Protein AF-A0AA36IGK7-F1 (afdb_monomer_lite)

Foldseek 3Di:
DPPDDDVVCVVVVVQDAQDAPQDDVRVVVRVVRGDDPVVVVVVVVVVVVVLVVDDPVPNDDCPPVNVVVVVVVVVVVVVVVVVCVVPDDPVVVVVVVVVVVVVVVVVVLVVVVVVLVVLLVVLVVLQVVVVVLVVVQVVVLVVLQVVLVVLLLVLLLVVLVVCCVPFNAEDAAQALLVCLVVLLVVVVVLPQLAAEEEEEECQLDDPCPPNLLRSLLSLQSNLVNHQRYKYKYWQHFDDPVDDPVSSVVRRVVSVVSNVVRACFPAWAWADDPPRTIIIITRGDDPPPHLQVPQCRRVSRQDDQDWDDLVNQDDPDPPDDQDVSSVSVRPALRNLVSVVCSSCVRPPQPAQHEYEYEYRQDDLRNSQSNCVVPPLLQVPPDVVVPPPRSYHHGYYYYDYPPPDPVSVCSSVVNSVVCSVRRSQPDCSSPDNDRDDDDPPDDRDDRPSQPDDDDDRPDDPVVSLVVCVPDCNVVSVVSVVVVVVVVVVVVVVCVVVVPPPDDDDDDDDDDDDDDPDPPDDPPDDDPPPPPDFPPDDDDPPVVVVVVWDFPDKDAQPVQNQWIWTQTPVRDIDIGRNDPDDDRDDPCSPDNDPDDDDDDDDPPDDDPPPDD

Secondary structure (DSSP, 8-state):
---S--HHHHHTTTTSTT-B---GGGGGGTTTSB--HHHHHHHHHHHHHHHHHS-GGG--PPPHHHHHHHHHHHHHHHHHHHHHHHHS-HHHHHHHHHHHHHHHHHHHHHHHHHHHHHHHHHHHHHHHHHHHHHHHHHHHHHHHHHHHHHHHHHHHHHHHHHHHHHHEEEEEESSGGGGHHHHHHHHHHT-TT-EEEEEEE-TTTTS-HHHHHHHHHHHHHHHHH-TTEEEEEEPP---TTS-HHHHHHHHHHHHHHHHHHS-EEEEEEEEETTTEEEEEEEESS-TTSGGGG-TTTTT----PPPPPGGGS--SSTTS---HHHHS----HHHHHHHHHHHHTTS-TTS-EEEEEEEES--HHHHHHHHHHHTS--TTS-TTT-S---EEEEEEEEEETTS-GGGTTHHHHHHHHHHHHHTTT-GGG--SSPP------PPPPPTTT-SSSSS---S-HHHHHHTTTTTHHHHHHHHHHHHHHHHHHHHHHHHH--PPPPPP-------PPP---S----SSPPP-TTS-----PPPHHHHHHH--EEEEEE-SS-TTEEEEEETTS-EEEEE-SSSPP---TTTS-S---S------TT--------

Radius of gyration: 45.78 Å; chains: 1; bounding box: 104×67×131 Å

Organism: NCBI:txid2562239

pLDDT: mean 70.51, std 18.02, range [26.25, 96.62]

Sequence (609 aa):
MPKFITHEPLAVKLLNSGFSTASGALAPWSNNLTNTEKLLELLVARMDSDYQALAPKMRKPWTAPAVESLQRICGAYLACWEQFHSSVPKAFADKVESDINKSLSAQLLATTWQQTSLQIDADLAKLNEWATSYNFHASQQGALDYKYLNDRYHRGKKAVENFMTTHHKLVSLDNIMLSHPDIVQMQADMGASGLTIVMMDATLWPNRALSIDESVSVVQAVASGNANTMAFVLLPQWHSSTNKCTVLKNRRLLEDKLVSALDVSEIALNFADSAHGGLAALCGNHRASPFGKSKALLGSISAIQRGRVSELQNPDPDRPLAPHFRVQQRGVAGTRDILLQLLENVDQTKPQPVLVVDLLPNSSAVWDLQRAFVMQDPSAAPEATNATNLEFRYFGVWLCDDHATMSSCRDLVAGRMLSQWWDKTNDAGPNTRPQAPFATDLPTLEVLSLAGADLQLIPDLVAEKYKSTQSDALKQKQDAILNEATLLAALKSHHGGTSPPASTTTGNTGPARTHATPEWAGERPLNFRKRLNASGVLLEDFEGNNTIDAASKLAREPTIQVALCNGGDLWLINRGSQRVDLSHGELFGFNVGGFSEVAVGQVFVKTCF

Structure (mmCIF, N/CA/C/O backbone):
data_AF-A0AA36IGK7-F1
#
_entry.id   AF-A0AA36IGK7-F1
#
loop_
_atom_site.group_PDB
_atom_site.id
_atom_site.type_symbol
_atom_site.label_atom_id
_atom_site.label_alt_id
_atom_site.label_comp_id
_atom_site.label_asym_id
_atom_site.label_entity_id
_atom_site.label_seq_id
_atom_site.pdbx_PDB_ins_code
_atom_site.Cartn_x
_atom_site.Cartn_y
_atom_site.Cartn_z
_atom_site.occupancy
_atom_site.B_iso_or_equiv
_atom_site.auth_seq_id
_atom_site.auth_comp_id
_atom_site.auth_asym_id
_atom_site.auth_atom_id
_atom_site.pdbx_PDB_model_num
ATOM 1 N N . MET A 1 1 ? 52.676 9.112 -59.031 1.00 33.56 1 MET A N 1
ATOM 2 C CA . MET A 1 1 ? 51.737 9.777 -59.960 1.00 33.56 1 MET A CA 1
ATOM 3 C C . MET A 1 1 ? 52.324 9.699 -61.358 1.00 33.56 1 MET A C 1
ATOM 5 O O . MET A 1 1 ? 53.478 10.101 -61.502 1.00 33.56 1 MET A O 1
ATOM 9 N N . PRO A 1 2 ? 51.624 9.133 -62.354 1.00 34.81 2 PRO A N 1
ATOM 10 C CA . PRO A 1 2 ? 52.093 9.194 -63.734 1.00 34.81 2 PRO A CA 1
ATOM 11 C C . PRO A 1 2 ? 52.251 10.671 -64.124 1.00 34.81 2 PRO A C 1
ATOM 13 O O . PRO A 1 2 ? 51.318 11.456 -64.003 1.00 34.81 2 PRO A O 1
ATOM 16 N N . LYS A 1 3 ? 53.475 11.064 -64.494 1.00 49.47 3 LYS A N 1
ATOM 17 C CA . LYS A 1 3 ? 53.890 12.460 -64.732 1.00 49.47 3 LYS A CA 1
ATOM 18 C C . LYS A 1 3 ? 53.510 12.983 -66.126 1.00 49.47 3 LYS A C 1
ATOM 20 O O . LYS A 1 3 ? 54.128 13.928 -66.604 1.00 49.47 3 LYS A O 1
ATOM 25 N N . PHE A 1 4 ? 52.548 12.359 -66.799 1.00 58.84 4 PHE A N 1
ATOM 26 C CA . PHE A 1 4 ? 52.244 12.656 -68.194 1.00 58.84 4 PHE A CA 1
ATOM 27 C C . PHE A 1 4 ? 50.755 12.906 -68.381 1.00 58.84 4 PHE A C 1
ATOM 29 O O . PHE A 1 4 ? 49.926 12.101 -67.960 1.00 58.84 4 PHE A O 1
ATOM 36 N N . ILE A 1 5 ? 50.444 14.018 -69.048 1.00 65.12 5 ILE A N 1
ATOM 37 C CA . ILE A 1 5 ? 49.151 14.211 -69.697 1.00 65.12 5 ILE A CA 1
ATOM 38 C C . ILE A 1 5 ? 49.065 13.119 -70.768 1.00 65.12 5 ILE A C 1
ATOM 40 O O . ILE A 1 5 ? 49.910 13.062 -71.662 1.00 65.12 5 ILE A O 1
ATOM 44 N N . THR A 1 6 ? 48.110 12.203 -70.639 1.00 68.88 6 THR A N 1
ATOM 45 C CA . THR A 1 6 ? 47.899 11.142 -71.630 1.00 68.88 6 THR A CA 1
ATOM 46 C C . THR A 1 6 ? 47.333 11.735 -72.930 1.00 68.88 6 THR A C 1
ATOM 48 O O . THR A 1 6 ? 46.906 12.891 -72.976 1.00 68.88 6 THR A O 1
ATOM 51 N N . HIS A 1 7 ? 47.339 10.968 -74.023 1.00 60.78 7 HIS A N 1
ATOM 52 C CA . HIS A 1 7 ? 46.831 11.453 -75.316 1.00 60.78 7 HIS A CA 1
ATOM 53 C C . HIS A 1 7 ? 45.334 11.793 -75.289 1.00 60.78 7 HIS A C 1
ATOM 55 O O . HIS A 1 7 ? 44.892 12.653 -76.042 1.00 60.78 7 HIS A O 1
ATOM 61 N N . GLU A 1 8 ? 44.567 11.162 -74.404 1.00 64.25 8 GLU A N 1
ATOM 62 C CA . GLU A 1 8 ? 43.122 11.353 -74.271 1.00 64.25 8 GLU A CA 1
ATOM 63 C C . GLU A 1 8 ? 42.744 12.772 -73.784 1.00 64.25 8 GLU A C 1
ATOM 65 O O . GLU A 1 8 ? 41.994 13.448 -74.490 1.00 64.25 8 GLU A O 1
ATOM 70 N N . PRO A 1 9 ? 43.333 13.320 -72.700 1.00 73.94 9 PRO A N 1
ATOM 71 C CA . PRO A 1 9 ? 43.206 14.732 -72.345 1.00 73.94 9 PRO A CA 1
ATOM 72 C C . PRO A 1 9 ? 43.606 15.708 -73.462 1.00 73.94 9 PRO A C 1
ATOM 74 O O . PRO A 1 9 ? 42.939 16.718 -73.681 1.00 73.94 9 PRO A O 1
ATOM 77 N N . LEU A 1 10 ? 44.679 15.421 -74.206 1.00 74.00 10 LEU A N 1
ATOM 78 C CA . LEU A 1 10 ? 45.079 16.269 -75.334 1.00 74.00 10 LEU A CA 1
ATOM 79 C C . LEU A 1 10 ? 44.053 16.215 -76.475 1.00 74.00 10 LEU A C 1
ATOM 81 O O . LEU A 1 10 ? 43.742 17.252 -77.059 1.00 74.00 10 LEU A O 1
ATOM 85 N N . ALA A 1 11 ? 43.488 15.039 -76.755 1.00 69.38 11 ALA A N 1
ATOM 86 C CA . ALA A 1 11 ? 42.463 14.849 -77.778 1.00 69.38 11 ALA A CA 1
ATOM 87 C C . ALA A 1 11 ? 41.167 15.605 -77.449 1.00 69.38 11 ALA A C 1
ATOM 89 O O . ALA A 1 11 ? 40.578 16.221 -78.338 1.00 69.38 11 ALA A O 1
ATOM 90 N N . VAL A 1 12 ? 40.770 15.661 -76.171 1.00 76.94 12 VAL A N 1
ATOM 91 C CA . VAL A 1 12 ? 39.638 16.495 -75.719 1.00 76.94 12 VAL A CA 1
ATOM 92 C C . VAL A 1 12 ? 39.990 17.978 -75.603 1.00 76.94 12 VAL A C 1
ATOM 94 O O . VAL A 1 12 ? 39.187 18.760 -75.105 1.00 76.94 12 VAL A O 1
ATOM 97 N N . LYS A 1 13 ? 41.162 18.387 -76.107 1.00 85.62 13 LYS A N 1
ATOM 98 C CA . LYS A 1 13 ? 41.622 19.777 -76.132 1.00 85.62 13 LYS A CA 1
ATOM 99 C C . LYS A 1 13 ? 41.778 20.365 -74.726 1.00 85.62 13 LYS A C 1
ATOM 101 O O . LYS A 1 13 ? 41.555 21.559 -74.543 1.00 85.62 13 LYS A O 1
ATOM 106 N N . LEU A 1 14 ? 42.224 19.553 -73.755 1.00 82.88 14 LEU A N 1
ATOM 107 C CA . LEU A 1 14 ? 42.423 19.957 -72.354 1.00 82.88 14 LEU A CA 1
ATOM 108 C C . LEU A 1 14 ? 43.259 21.231 -72.207 1.00 82.88 14 LEU A C 1
ATOM 110 O O . LEU A 1 14 ? 43.101 21.916 -71.211 1.00 82.88 14 LEU A O 1
ATOM 114 N N . LEU A 1 15 ? 44.153 21.543 -73.150 1.00 81.94 15 LEU A N 1
ATOM 115 C CA . LEU A 1 15 ? 45.026 22.722 -73.096 1.00 81.94 15 LEU A CA 1
ATOM 116 C C . LEU A 1 15 ? 44.526 23.905 -73.941 1.00 81.94 15 LEU A C 1
ATOM 118 O O . LEU A 1 15 ? 45.175 24.948 -73.971 1.00 81.94 15 LEU A O 1
ATOM 122 N N . ASN A 1 16 ? 43.395 23.774 -74.638 1.00 87.06 16 ASN A N 1
ATOM 123 C CA . ASN A 1 16 ? 42.865 24.869 -75.443 1.00 87.06 16 ASN A CA 1
ATOM 124 C C . ASN A 1 16 ? 42.270 25.962 -74.550 1.00 87.06 16 ASN A C 1
ATOM 126 O O . ASN A 1 16 ? 41.678 25.682 -73.504 1.00 87.06 16 ASN A O 1
ATOM 130 N N . SER A 1 17 ? 42.387 27.210 -75.006 1.00 85.94 17 SER A N 1
ATOM 131 C CA . SER A 1 17 ? 41.693 28.350 -74.402 1.00 85.94 17 SER A CA 1
ATOM 132 C C . SER A 1 17 ? 40.183 28.101 -74.379 1.00 85.94 17 SER A C 1
ATOM 134 O O . SER A 1 17 ? 39.619 27.611 -75.362 1.00 85.94 17 SER A O 1
ATOM 136 N N . GLY A 1 18 ? 39.535 28.398 -73.251 1.00 88.75 18 GLY A N 1
ATOM 137 C CA . GLY A 1 18 ? 38.096 28.192 -73.075 1.00 88.75 18 GLY A CA 1
ATOM 138 C C . GLY A 1 18 ? 37.677 26.777 -72.653 1.00 88.75 18 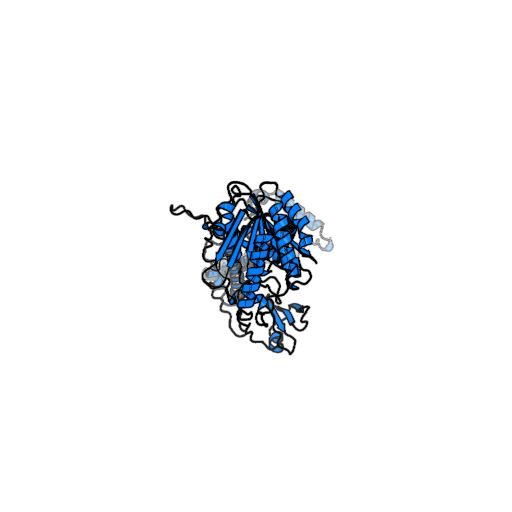GLY A C 1
ATOM 139 O O . GLY A 1 18 ? 36.502 26.566 -72.363 1.00 88.75 18 GLY A O 1
ATOM 140 N N . PHE A 1 19 ? 38.596 25.808 -72.575 1.00 91.06 19 PHE A N 1
ATOM 141 C CA . PHE A 1 19 ? 38.280 24.483 -72.034 1.00 91.06 19 PHE A CA 1
ATOM 142 C C . PHE A 1 19 ? 38.134 24.544 -70.503 1.00 91.06 19 PHE A C 1
ATOM 144 O O . PHE A 1 19 ? 39.007 25.092 -69.831 1.00 91.06 19 PHE A O 1
ATOM 151 N N . SER A 1 20 ? 37.057 23.975 -69.949 1.00 90.94 20 SER A N 1
ATOM 152 C CA . SER A 1 20 ? 36.800 23.918 -68.501 1.00 90.94 20 SER A CA 1
ATOM 153 C C . SER A 1 20 ? 36.652 22.473 -68.039 1.00 90.94 20 SER A C 1
ATOM 155 O O . SER A 1 20 ? 35.857 21.716 -68.590 1.00 90.94 20 SER A O 1
ATOM 157 N N . THR A 1 21 ? 37.402 22.090 -67.006 1.00 86.69 21 THR A N 1
ATOM 158 C CA . THR A 1 21 ? 37.302 20.760 -66.375 1.00 86.69 21 THR A CA 1
ATOM 159 C C . THR A 1 21 ? 36.201 20.685 -65.316 1.00 86.69 21 THR A C 1
ATOM 161 O O . THR A 1 21 ? 35.918 19.610 -64.783 1.00 86.69 21 THR A O 1
ATOM 164 N N . ALA A 1 22 ? 35.569 21.818 -65.000 1.00 87.81 22 ALA A N 1
ATOM 165 C CA . ALA A 1 22 ? 34.505 21.915 -64.016 1.00 87.81 22 ALA A CA 1
ATOM 166 C C . ALA A 1 22 ? 33.257 21.143 -64.466 1.00 87.81 22 ALA A C 1
ATOM 168 O O . ALA A 1 22 ? 32.530 21.567 -65.362 1.00 87.81 22 ALA A O 1
ATOM 169 N N . SER A 1 23 ? 32.983 20.023 -63.803 1.00 86.75 23 SER A N 1
ATOM 170 C CA . SER A 1 23 ? 31.781 19.212 -64.008 1.00 86.75 23 SER A CA 1
ATOM 171 C C . SER A 1 23 ? 31.155 18.821 -62.665 1.00 86.75 23 SER A C 1
ATOM 173 O O . SER A 1 23 ? 31.791 18.926 -61.612 1.00 86.75 23 SER A O 1
ATOM 175 N N . GLY A 1 24 ? 29.878 18.424 -62.678 1.00 91.62 24 GLY A N 1
ATOM 176 C CA . GLY A 1 24 ? 29.144 18.012 -61.476 1.00 91.62 24 GLY A CA 1
ATOM 177 C C . GLY A 1 24 ? 29.128 19.093 -60.389 1.00 91.62 24 GLY A C 1
ATOM 178 O O . GLY A 1 24 ? 28.782 20.243 -60.653 1.00 91.62 24 GLY A O 1
ATOM 179 N N . ALA A 1 25 ? 29.554 18.738 -59.175 1.00 83.50 25 ALA A N 1
ATOM 180 C CA . ALA A 1 25 ? 29.629 19.659 -58.036 1.00 83.50 25 ALA A CA 1
ATOM 181 C C . ALA A 1 25 ? 30.575 20.857 -58.264 1.00 83.50 25 ALA A C 1
ATOM 183 O O . ALA A 1 25 ? 30.449 21.881 -57.594 1.00 83.50 25 ALA A O 1
ATOM 184 N N . LEU A 1 26 ? 31.504 20.752 -59.221 1.00 82.44 26 LEU A N 1
ATOM 185 C CA . LEU A 1 26 ? 32.422 21.833 -59.579 1.00 82.44 26 LEU A CA 1
ATOM 186 C C . LEU A 1 26 ? 31.874 22.744 -60.682 1.00 82.44 26 LEU A C 1
ATOM 188 O O . LEU A 1 26 ? 32.484 23.775 -60.944 1.00 82.44 26 LEU A O 1
ATOM 192 N N . ALA A 1 27 ? 30.726 22.431 -61.294 1.00 92.50 27 ALA A N 1
ATOM 193 C CA . ALA A 1 27 ? 30.129 23.243 -62.358 1.00 92.50 27 ALA A CA 1
ATOM 194 C C . ALA A 1 27 ? 29.965 24.743 -62.012 1.00 92.50 27 ALA A C 1
ATOM 196 O O . ALA A 1 27 ? 30.235 25.566 -62.892 1.00 92.50 27 ALA A O 1
ATOM 197 N N . PRO A 1 28 ? 29.630 25.150 -60.763 1.00 94.00 28 PRO A N 1
ATOM 198 C CA . PRO A 1 28 ? 29.577 26.570 -60.388 1.00 94.00 28 PRO A CA 1
ATOM 199 C C . PRO A 1 28 ? 30.925 27.301 -60.494 1.00 94.00 28 PRO A C 1
ATOM 201 O O . PRO A 1 28 ? 30.964 28.526 -60.566 1.00 94.00 28 PRO A O 1
ATOM 204 N N . TRP A 1 29 ? 32.037 26.561 -60.517 1.00 89.50 29 TRP A N 1
ATOM 205 C CA . TRP A 1 29 ? 33.402 27.083 -60.592 1.00 89.50 29 TRP A CA 1
ATOM 206 C C . TRP A 1 29 ? 33.954 27.105 -62.018 1.00 89.50 29 TRP A C 1
ATOM 208 O O . TRP A 1 29 ? 35.124 27.437 -62.207 1.00 89.50 29 TRP A O 1
ATOM 218 N N . SER A 1 30 ? 33.143 26.776 -63.028 1.00 91.75 30 SER A N 1
ATOM 219 C CA . SER A 1 30 ? 33.573 26.684 -64.428 1.00 91.75 30 SER A CA 1
ATOM 220 C C . SER A 1 30 ? 34.274 27.942 -64.924 1.00 91.75 30 SER A C 1
ATOM 222 O O . SER A 1 30 ? 35.326 27.828 -65.547 1.00 91.75 30 SER A O 1
ATOM 224 N N . ASN A 1 31 ? 33.796 29.128 -64.546 1.00 87.44 31 ASN A N 1
ATOM 225 C CA . ASN A 1 31 ? 34.434 30.401 -64.894 1.00 87.44 31 ASN A CA 1
ATOM 226 C C . ASN A 1 31 ? 35.869 30.527 -64.350 1.00 87.44 31 ASN A C 1
ATOM 228 O O . ASN A 1 31 ? 36.725 31.101 -65.015 1.00 87.44 31 ASN A O 1
ATOM 232 N N . ASN A 1 32 ? 36.145 29.967 -63.168 1.00 85.94 32 ASN A N 1
ATOM 233 C CA . ASN A 1 32 ? 37.463 30.022 -62.525 1.00 85.94 32 ASN A CA 1
ATOM 234 C C . ASN A 1 32 ? 38.395 28.887 -62.980 1.00 85.94 32 ASN A C 1
ATOM 236 O O . ASN A 1 32 ? 39.612 29.028 -62.916 1.00 85.94 32 ASN A O 1
ATOM 240 N N . LEU A 1 33 ? 37.824 27.762 -63.421 1.00 85.38 33 LEU A N 1
ATOM 241 C CA . LEU A 1 33 ? 38.543 26.566 -63.875 1.00 85.38 33 LEU A CA 1
ATOM 242 C C . LEU A 1 33 ? 38.604 26.450 -65.407 1.00 85.38 33 LEU A C 1
ATOM 244 O O . LEU A 1 33 ? 38.985 25.409 -65.939 1.00 85.38 33 LEU A O 1
ATOM 248 N N . THR A 1 34 ? 38.206 27.502 -66.122 1.00 93.44 34 THR A N 1
ATOM 249 C CA . THR A 1 34 ? 38.363 27.595 -67.574 1.00 93.44 34 THR A CA 1
ATOM 250 C C . THR A 1 34 ? 39.781 28.030 -67.900 1.00 93.44 34 THR A C 1
ATOM 252 O O . THR A 1 34 ? 40.267 29.020 -67.357 1.00 93.44 34 THR A O 1
ATOM 255 N N . ASN A 1 35 ? 40.433 27.335 -68.826 1.00 92.00 35 ASN A N 1
ATOM 256 C CA . ASN A 1 35 ? 41.755 27.703 -69.305 1.00 92.00 35 ASN A CA 1
ATOM 257 C C . ASN A 1 35 ? 41.767 29.124 -69.866 1.00 92.00 35 ASN A C 1
ATOM 259 O O . ASN A 1 35 ? 41.101 29.432 -70.858 1.00 92.00 35 ASN A O 1
ATOM 263 N N . THR A 1 36 ? 42.594 29.958 -69.252 1.00 92.19 36 THR A N 1
ATOM 264 C CA . THR A 1 36 ? 42.928 31.303 -69.714 1.00 92.19 36 THR A CA 1
ATOM 265 C C . THR A 1 36 ? 44.430 31.386 -69.945 1.00 92.19 36 THR A C 1
ATOM 267 O O . THR A 1 36 ? 45.198 30.596 -69.394 1.00 92.19 36 THR A O 1
ATOM 270 N N . GLU A 1 37 ? 44.865 32.369 -70.729 1.00 89.06 37 GLU A N 1
ATOM 271 C CA . GLU A 1 37 ? 46.289 32.634 -70.961 1.00 89.06 37 GLU A CA 1
ATOM 272 C C . GLU A 1 37 ? 47.049 32.830 -69.640 1.00 89.06 37 GLU A C 1
ATOM 274 O O . GLU A 1 37 ? 48.093 32.225 -69.423 1.00 89.06 37 GLU A O 1
ATOM 279 N N . LYS A 1 38 ? 46.444 33.540 -68.683 1.00 87.38 38 LYS A N 1
ATOM 280 C CA . LYS A 1 38 ? 47.017 33.759 -67.350 1.00 87.38 38 LYS A CA 1
ATOM 281 C C . LYS A 1 38 ? 47.176 32.472 -66.532 1.00 87.38 38 LYS A C 1
ATOM 283 O O . LYS A 1 38 ? 48.137 32.329 -65.781 1.00 87.38 38 LYS A O 1
ATOM 288 N N . LEU A 1 39 ? 46.247 31.521 -66.655 1.00 81.94 39 LEU A N 1
ATOM 289 C CA . LEU A 1 39 ? 46.392 30.209 -66.014 1.00 81.94 39 LEU A CA 1
ATOM 290 C C . LEU A 1 39 ? 47.493 29.375 -66.672 1.00 81.94 39 LEU A C 1
ATOM 292 O O . LEU A 1 39 ? 48.219 28.676 -65.968 1.00 81.94 39 LEU A O 1
ATOM 296 N N . LEU A 1 40 ? 47.653 29.477 -67.994 1.00 79.88 40 LEU A N 1
ATOM 297 C CA . LEU A 1 40 ? 48.760 28.841 -68.701 1.00 79.88 40 LEU A CA 1
ATOM 298 C C . LEU A 1 40 ? 50.107 29.428 -68.260 1.00 79.88 40 LEU A C 1
ATOM 300 O O . LEU A 1 40 ? 51.027 28.668 -67.970 1.00 79.88 40 LEU A O 1
ATOM 304 N N . GLU A 1 41 ? 50.214 30.751 -68.129 1.00 84.25 41 GLU A N 1
ATOM 305 C CA . GLU A 1 41 ? 51.405 31.416 -67.586 1.00 84.25 41 GLU A CA 1
ATOM 306 C C . GLU A 1 41 ? 51.741 30.915 -66.176 1.00 84.25 41 GLU A C 1
ATOM 308 O O . GLU A 1 41 ? 52.893 30.584 -65.894 1.00 84.25 41 GLU A O 1
ATOM 313 N N . LEU A 1 42 ? 50.738 30.792 -65.299 1.00 84.31 42 LEU A N 1
ATOM 314 C CA . LEU A 1 42 ? 50.920 30.255 -63.947 1.00 84.31 42 LEU A CA 1
ATOM 315 C C . LEU A 1 42 ? 51.351 28.785 -63.957 1.00 84.31 42 LEU A C 1
ATOM 317 O O . LEU A 1 42 ? 52.207 28.397 -63.160 1.00 84.31 42 LEU A O 1
ATOM 321 N N . LEU A 1 43 ? 50.798 27.969 -64.857 1.00 79.12 43 LEU A N 1
ATOM 322 C CA . LEU A 1 43 ? 51.203 26.575 -65.025 1.00 79.12 43 LEU A CA 1
ATOM 323 C C . LEU A 1 43 ? 52.658 26.480 -65.495 1.00 79.12 43 LEU A C 1
ATOM 325 O O . LEU A 1 43 ? 53.427 25.709 -64.928 1.00 79.12 43 LEU A O 1
ATOM 329 N N . VAL A 1 44 ? 53.054 27.284 -66.483 1.00 80.12 44 VAL A N 1
ATOM 330 C CA . VAL A 1 44 ? 54.436 27.339 -66.981 1.00 80.12 44 VAL A CA 1
ATOM 331 C C . VAL A 1 44 ? 55.386 27.808 -65.880 1.00 80.12 44 VAL A C 1
ATOM 333 O O . VAL A 1 44 ? 56.409 27.164 -65.652 1.00 80.12 44 VAL A O 1
ATOM 336 N N . ALA A 1 45 ? 55.029 28.859 -65.137 1.00 82.75 45 ALA A N 1
ATOM 337 C CA . ALA A 1 45 ? 55.812 29.343 -64.002 1.00 82.75 45 ALA A CA 1
ATOM 338 C C . ALA A 1 45 ? 55.957 28.272 -62.910 1.00 82.75 45 ALA A C 1
ATOM 340 O O . ALA A 1 45 ? 57.029 28.103 -62.327 1.00 82.75 45 ALA A O 1
ATOM 341 N N . ARG A 1 46 ? 54.894 27.500 -62.654 1.00 83.12 46 ARG A N 1
ATOM 342 C CA . ARG A 1 46 ? 54.937 26.376 -61.718 1.00 83.12 46 ARG A CA 1
ATOM 343 C C . ARG A 1 46 ? 55.823 25.243 -62.229 1.00 83.12 46 ARG A C 1
ATOM 345 O O . ARG A 1 46 ? 56.605 24.714 -61.448 1.00 83.12 46 ARG A O 1
ATOM 352 N N . MET A 1 47 ? 55.726 24.883 -63.507 1.00 77.88 47 MET A N 1
ATOM 353 C CA . MET A 1 47 ? 56.565 23.851 -64.120 1.00 77.88 47 MET A CA 1
ATOM 354 C C . MET A 1 47 ? 58.045 24.234 -64.097 1.00 77.88 47 MET A C 1
ATOM 356 O O . MET A 1 47 ? 58.880 23.381 -63.800 1.00 77.88 47 MET A O 1
ATOM 360 N N . ASP A 1 48 ? 58.368 25.503 -64.357 1.00 81.44 48 ASP A N 1
ATOM 361 C CA . ASP A 1 48 ? 59.728 26.021 -64.205 1.00 81.44 48 ASP A CA 1
ATOM 362 C C . ASP A 1 48 ? 60.174 25.935 -62.742 1.00 81.44 48 ASP A C 1
ATOM 364 O O . ASP A 1 48 ? 61.203 25.334 -62.450 1.00 81.44 48 ASP A O 1
ATOM 368 N N . SER A 1 49 ? 59.357 26.408 -61.796 1.00 85.50 49 SER A N 1
ATOM 369 C CA . SER A 1 49 ? 59.654 26.302 -60.361 1.00 85.50 49 SER A CA 1
ATOM 370 C C . SER A 1 49 ? 59.895 24.855 -59.914 1.00 85.50 49 SER A C 1
ATOM 372 O O . SER A 1 49 ? 60.883 24.580 -59.232 1.00 85.50 49 SER A O 1
ATOM 374 N N . ASP A 1 50 ? 59.054 23.912 -60.344 1.00 79.12 50 ASP A N 1
ATOM 375 C CA . ASP A 1 50 ? 59.198 22.492 -60.026 1.00 79.12 50 ASP A CA 1
ATOM 376 C C . ASP A 1 50 ? 60.457 21.896 -60.677 1.00 79.12 50 ASP A C 1
ATOM 378 O O . ASP A 1 50 ? 61.174 21.122 -60.038 1.00 79.12 50 ASP A O 1
ATOM 382 N N . TYR A 1 51 ? 60.796 22.295 -61.907 1.00 80.62 51 TYR A N 1
ATOM 383 C CA . TYR A 1 51 ? 62.051 21.911 -62.555 1.00 80.62 51 TYR A CA 1
ATOM 384 C C . TYR A 1 51 ? 63.273 22.456 -61.801 1.00 80.62 51 TYR A C 1
ATOM 386 O O . TYR A 1 51 ? 64.225 21.715 -61.539 1.00 80.62 51 TYR A O 1
ATOM 394 N N . GLN A 1 52 ? 63.232 23.722 -61.380 1.00 84.00 52 GLN A N 1
ATOM 395 C CA . GLN A 1 52 ? 64.273 24.357 -60.571 1.00 84.00 52 GLN A CA 1
ATOM 396 C C . GLN A 1 52 ? 64.347 23.798 -59.144 1.00 84.00 52 GLN A C 1
ATOM 398 O O . GLN A 1 52 ? 65.392 23.915 -58.506 1.00 84.00 52 GLN A O 1
ATOM 403 N N . ALA A 1 53 ? 63.290 23.165 -58.634 1.00 82.88 53 ALA A N 1
ATOM 404 C CA . ALA A 1 53 ? 63.287 22.506 -57.330 1.00 82.88 53 ALA A CA 1
ATOM 405 C C . ALA A 1 53 ? 63.868 21.080 -57.372 1.00 82.88 53 ALA A C 1
ATOM 407 O O . ALA A 1 53 ? 64.322 20.566 -56.349 1.00 82.88 53 ALA A O 1
ATOM 408 N N . LEU A 1 54 ? 63.910 20.426 -58.541 1.00 77.81 54 LEU A N 1
ATOM 409 C CA . LEU A 1 54 ? 64.520 19.100 -58.676 1.00 77.81 54 LEU A CA 1
ATOM 410 C C . LEU A 1 54 ? 66.021 19.140 -58.355 1.00 77.81 54 LEU A C 1
ATOM 412 O O . LEU A 1 54 ? 66.718 20.110 -58.658 1.00 77.81 54 LEU A O 1
ATOM 416 N N . ALA A 1 55 ? 66.559 18.053 -57.795 1.00 78.81 55 ALA A N 1
ATOM 417 C CA . ALA A 1 55 ? 68.001 17.922 -57.589 1.00 78.81 55 ALA A CA 1
ATOM 418 C C . ALA A 1 55 ? 68.747 18.067 -58.937 1.00 78.81 55 ALA A C 1
ATOM 420 O O . ALA A 1 55 ? 68.292 17.479 -59.921 1.00 78.81 55 ALA A O 1
ATOM 421 N N . PRO A 1 56 ? 69.899 18.768 -59.021 1.00 85.06 56 PRO A N 1
ATOM 422 C CA . PRO A 1 56 ? 70.570 19.060 -60.297 1.00 85.06 56 PRO A CA 1
ATOM 423 C C . PRO A 1 56 ? 70.815 17.833 -61.192 1.00 85.06 56 PRO A C 1
ATOM 425 O O . PRO A 1 56 ? 70.631 17.893 -62.402 1.00 85.06 56 PRO A O 1
ATOM 428 N N . LYS A 1 57 ? 71.114 16.669 -60.598 1.00 79.00 57 LYS A N 1
ATOM 429 C CA . LYS A 1 57 ? 71.299 15.389 -61.314 1.00 79.00 57 LYS A CA 1
ATOM 430 C C . LYS A 1 57 ? 70.034 14.832 -61.995 1.00 79.00 57 LYS A C 1
ATOM 432 O O . LYS A 1 57 ? 70.139 13.932 -62.826 1.00 79.00 57 LYS A O 1
ATOM 437 N N . MET A 1 58 ? 68.858 15.340 -61.626 1.00 70.44 58 MET A N 1
ATOM 438 C CA . MET A 1 58 ? 67.544 14.989 -62.179 1.00 70.44 58 MET A CA 1
ATOM 439 C C . MET A 1 58 ? 67.004 16.035 -63.165 1.00 70.44 58 MET A C 1
ATOM 441 O O . MET A 1 58 ? 66.031 15.751 -63.857 1.00 70.44 58 MET A O 1
ATOM 445 N N . ARG A 1 59 ? 67.651 17.203 -63.285 1.00 82.19 59 ARG A N 1
ATOM 446 C CA . ARG A 1 59 ? 67.367 18.231 -64.302 1.00 82.19 59 ARG A CA 1
ATOM 447 C C . ARG A 1 59 ? 68.069 17.898 -65.618 1.00 82.19 59 ARG A C 1
ATOM 449 O O . ARG A 1 59 ? 68.820 18.704 -66.157 1.00 82.19 59 ARG A O 1
ATOM 456 N N . LYS A 1 60 ? 67.927 16.660 -66.096 1.00 68.44 60 LYS A N 1
ATOM 457 C CA . LYS A 1 60 ? 68.512 16.289 -67.386 1.00 68.44 60 LYS A CA 1
ATOM 458 C C . LYS A 1 60 ? 67.606 16.848 -68.485 1.00 68.44 60 LYS A C 1
ATOM 460 O O . LYS A 1 60 ? 66.463 16.394 -68.565 1.00 68.44 60 LYS A O 1
ATOM 465 N N . PRO A 1 61 ? 68.068 17.802 -69.316 1.00 62.69 61 PRO A N 1
ATOM 466 C CA . PRO A 1 61 ? 67.321 18.163 -70.509 1.00 62.69 61 PRO A CA 1
ATOM 467 C C . PRO A 1 61 ? 67.199 16.911 -71.379 1.00 62.69 61 PRO A C 1
ATOM 469 O O . PRO A 1 61 ? 68.151 16.130 -71.493 1.00 62.69 61 PRO A O 1
ATOM 472 N N . TRP A 1 62 ? 66.023 16.696 -71.964 1.00 62.88 62 TRP A N 1
ATOM 473 C CA . TRP A 1 62 ? 65.862 15.659 -72.975 1.00 62.88 62 TRP A CA 1
ATOM 474 C C . TRP A 1 62 ? 66.859 15.965 -74.089 1.00 62.88 62 TRP A C 1
ATOM 476 O O . TRP A 1 62 ? 66.834 17.046 -74.676 1.00 62.88 62 TRP A O 1
ATOM 486 N N . THR A 1 63 ? 67.805 15.059 -74.317 1.00 68.50 63 THR A N 1
ATOM 487 C CA . THR A 1 63 ? 68.815 15.265 -75.352 1.00 68.50 63 THR A CA 1
ATOM 488 C C . THR A 1 63 ? 68.120 15.238 -76.712 1.00 68.50 63 THR A C 1
ATOM 490 O O . THR A 1 63 ? 67.139 14.514 -76.888 1.00 68.50 63 THR A O 1
ATOM 493 N N . ALA A 1 64 ? 68.610 16.010 -77.686 1.00 60.66 64 ALA A N 1
ATOM 494 C CA . ALA A 1 64 ? 68.032 16.032 -79.033 1.00 60.66 64 ALA A CA 1
ATOM 495 C C . ALA A 1 64 ? 67.788 14.620 -79.626 1.00 60.66 64 ALA A C 1
ATOM 497 O O . ALA A 1 64 ? 66.711 14.412 -80.175 1.00 60.66 64 ALA A O 1
ATOM 498 N N . PRO A 1 65 ? 68.659 13.606 -79.409 1.00 67.38 65 PRO A N 1
ATOM 499 C CA . PRO A 1 65 ? 68.384 12.232 -79.837 1.00 67.38 65 PRO A CA 1
ATOM 500 C C . PRO A 1 65 ? 67.182 11.575 -79.140 1.00 67.38 65 PRO A C 1
ATOM 502 O O . PRO A 1 65 ? 66.477 10.776 -79.749 1.00 67.38 65 PRO A O 1
ATOM 505 N N . ALA A 1 66 ? 66.926 11.893 -77.867 1.00 61.94 66 ALA A N 1
ATOM 506 C CA . ALA A 1 66 ? 65.767 11.377 -77.138 1.00 61.94 66 ALA A CA 1
ATOM 507 C C . ALA A 1 66 ? 64.463 12.020 -77.636 1.00 61.94 66 ALA A C 1
ATOM 509 O O . ALA A 1 66 ? 63.452 11.330 -77.769 1.00 61.94 66 ALA A O 1
ATOM 510 N N . VAL A 1 67 ? 64.507 13.316 -77.964 1.00 61.53 67 VAL A N 1
ATOM 511 C CA . VAL A 1 67 ? 63.376 14.040 -78.564 1.00 61.53 67 VAL A CA 1
ATOM 512 C C . VAL A 1 67 ? 63.115 13.553 -79.989 1.00 61.53 67 VAL A C 1
ATOM 514 O O . VAL A 1 67 ? 61.971 13.259 -80.312 1.00 61.53 67 VAL A O 1
ATOM 517 N N . GLU A 1 68 ? 64.151 13.375 -80.815 1.00 68.06 68 GLU A N 1
ATOM 518 C CA . GLU A 1 68 ? 64.021 12.809 -82.164 1.00 68.06 68 GLU A CA 1
ATOM 519 C C . GLU A 1 68 ? 63.496 11.373 -82.143 1.00 68.06 68 GLU A C 1
ATOM 521 O O . GLU A 1 68 ? 62.666 11.016 -82.973 1.00 68.06 68 GLU A O 1
ATOM 526 N N . SER A 1 69 ? 63.952 10.541 -81.202 1.00 65.94 69 SER A N 1
ATOM 527 C CA . SER A 1 69 ? 63.450 9.171 -81.050 1.00 65.94 69 SER A CA 1
ATOM 528 C C . SER A 1 69 ? 61.952 9.171 -80.745 1.00 65.94 69 SER A C 1
ATOM 530 O O . SER A 1 69 ? 61.179 8.497 -81.424 1.00 65.94 69 SER A O 1
ATOM 532 N N . LEU A 1 70 ? 61.514 10.011 -79.801 1.00 63.09 70 LEU A N 1
ATOM 533 C CA . LEU A 1 70 ? 60.096 10.185 -79.493 1.00 63.09 70 LEU A CA 1
ATOM 534 C C . LEU A 1 70 ? 59.313 10.784 -80.667 1.00 63.09 70 LEU A C 1
ATOM 536 O O . LEU A 1 70 ? 58.222 10.310 -80.957 1.00 63.09 70 LEU A O 1
ATOM 540 N N . GLN A 1 71 ? 59.866 11.755 -81.396 1.00 67.69 71 GLN A N 1
ATOM 541 C CA . GLN A 1 71 ? 59.238 12.308 -82.599 1.00 67.69 71 GLN A CA 1
ATOM 542 C C . GLN A 1 71 ? 59.097 11.272 -83.712 1.00 67.69 71 GLN A C 1
ATOM 544 O O . GLN A 1 71 ? 58.063 11.245 -84.371 1.00 67.69 71 GLN A O 1
ATOM 549 N N . ARG A 1 72 ? 60.087 10.396 -83.914 1.00 70.31 72 ARG A N 1
ATOM 550 C CA . ARG A 1 72 ? 60.003 9.302 -84.891 1.00 70.31 72 ARG A CA 1
ATOM 551 C C . ARG A 1 72 ? 58.978 8.259 -84.470 1.00 70.31 72 ARG A C 1
ATOM 553 O O . ARG A 1 72 ? 58.236 7.791 -85.321 1.00 70.31 72 ARG A O 1
ATOM 560 N N . ILE A 1 73 ? 58.891 7.938 -83.179 1.00 68.00 73 ILE A N 1
ATOM 561 C CA . ILE A 1 73 ? 57.871 7.024 -82.647 1.00 68.00 73 ILE A CA 1
ATOM 562 C C . ILE A 1 73 ? 56.471 7.632 -82.809 1.00 68.00 73 ILE A C 1
ATOM 564 O O . ILE A 1 73 ? 55.577 6.967 -83.322 1.00 68.00 73 ILE A O 1
ATOM 568 N N . CYS A 1 74 ? 56.283 8.905 -82.453 1.00 62.47 74 CYS A N 1
ATOM 569 C CA . CYS A 1 74 ? 55.012 9.609 -82.627 1.00 62.47 74 CYS A CA 1
ATOM 570 C C . CYS A 1 74 ? 54.650 9.788 -84.108 1.00 62.47 74 CYS A C 1
ATOM 572 O O . CYS A 1 74 ? 53.497 9.603 -84.481 1.00 62.47 74 CYS A O 1
ATOM 574 N N . GLY A 1 75 ? 55.622 10.103 -84.966 1.00 70.25 75 GLY A N 1
ATOM 575 C CA . GLY A 1 75 ? 55.430 10.221 -86.411 1.00 70.25 75 GLY A CA 1
ATOM 576 C C . GLY A 1 75 ? 55.073 8.884 -87.057 1.00 70.25 75 GLY A C 1
ATOM 577 O O . GLY A 1 75 ? 54.149 8.824 -87.860 1.00 70.25 75 GLY A O 1
ATOM 578 N N . ALA A 1 76 ? 55.734 7.795 -86.651 1.00 66.00 76 ALA A N 1
ATOM 579 C CA . ALA A 1 76 ? 55.387 6.443 -87.080 1.00 66.00 76 ALA A CA 1
ATOM 580 C C . ALA A 1 76 ? 53.998 6.028 -86.577 1.00 66.00 76 ALA A C 1
ATOM 582 O O . ALA A 1 76 ? 53.239 5.429 -87.329 1.00 66.00 76 ALA A O 1
ATOM 583 N N . TYR A 1 77 ? 53.632 6.386 -85.343 1.00 68.62 77 TYR A N 1
ATOM 584 C CA . TYR A 1 77 ? 52.291 6.149 -84.809 1.00 68.62 77 TYR A CA 1
ATOM 585 C C . TYR A 1 77 ? 51.220 6.898 -85.611 1.00 68.62 77 TYR A C 1
ATOM 587 O O . TYR A 1 77 ? 50.224 6.293 -85.989 1.00 68.62 77 TYR A O 1
ATOM 595 N N . LEU A 1 78 ? 51.437 8.179 -85.926 1.00 64.94 78 LEU A N 1
ATOM 596 C CA . LEU A 1 78 ? 50.507 8.979 -86.728 1.00 64.94 78 LEU A CA 1
ATOM 597 C C . LEU A 1 78 ? 50.385 8.454 -88.165 1.00 64.94 78 LEU A C 1
ATOM 599 O O . LEU A 1 78 ? 49.271 8.335 -88.666 1.00 64.94 78 LEU A O 1
ATOM 603 N N . ALA A 1 79 ? 51.496 8.060 -88.794 1.00 69.69 79 ALA A N 1
ATOM 604 C CA . ALA A 1 79 ? 51.485 7.457 -90.126 1.00 69.69 79 ALA A CA 1
ATOM 605 C C . ALA A 1 79 ? 50.773 6.091 -90.132 1.00 69.69 79 ALA A C 1
ATOM 607 O O . ALA A 1 79 ? 49.948 5.825 -91.003 1.00 69.69 79 ALA A O 1
ATOM 608 N N . CYS A 1 80 ? 51.020 5.246 -89.124 1.00 65.69 80 CYS A N 1
ATOM 609 C CA . CYS A 1 80 ? 50.285 3.997 -88.935 1.00 65.69 80 CYS A CA 1
ATOM 610 C C . CYS A 1 80 ? 48.798 4.247 -88.659 1.00 65.69 80 CYS A C 1
ATOM 612 O O . CYS A 1 80 ? 47.973 3.482 -89.137 1.00 65.69 80 CYS A O 1
ATOM 614 N N . TRP A 1 81 ? 48.443 5.306 -87.928 1.00 60.56 81 TRP A N 1
ATOM 615 C CA . TRP A 1 81 ? 47.059 5.680 -87.633 1.00 60.56 81 TRP A CA 1
ATOM 616 C C . TRP A 1 81 ? 46.309 6.169 -88.881 1.00 60.56 81 TRP A C 1
ATOM 618 O O . TRP A 1 81 ? 45.197 5.712 -89.138 1.00 60.56 81 TRP A O 1
ATOM 628 N N . GLU A 1 82 ? 46.918 7.027 -89.704 1.00 68.62 82 GLU A N 1
ATOM 629 C CA . GLU A 1 82 ? 46.353 7.452 -90.996 1.00 68.62 82 GLU A CA 1
ATOM 630 C C . GLU A 1 82 ? 46.229 6.284 -91.981 1.00 68.62 82 GLU A C 1
ATOM 632 O O . GLU A 1 82 ? 45.216 6.139 -92.674 1.00 68.62 82 GLU A O 1
ATOM 637 N N . GLN A 1 83 ? 47.230 5.402 -92.018 1.00 66.19 83 GLN A N 1
ATOM 638 C CA . GLN A 1 83 ? 47.186 4.213 -92.859 1.00 66.19 83 GLN A CA 1
ATOM 639 C C . GLN A 1 83 ? 46.133 3.216 -92.355 1.00 66.19 83 GLN A C 1
ATOM 641 O O . GLN A 1 83 ? 45.383 2.670 -93.157 1.00 66.19 83 GLN A O 1
ATOM 646 N N . PHE A 1 84 ? 45.985 3.041 -91.041 1.00 60.81 84 PHE A N 1
ATOM 647 C CA . PHE A 1 84 ? 44.939 2.219 -90.428 1.00 60.81 84 PHE A CA 1
ATOM 648 C C . PHE A 1 84 ? 43.539 2.778 -90.725 1.00 60.81 84 PHE A C 1
ATOM 650 O O . PHE A 1 84 ? 42.664 2.036 -91.160 1.00 60.81 84 PHE A O 1
ATOM 657 N N . HIS A 1 85 ? 43.326 4.091 -90.622 1.00 57.28 85 HIS A N 1
ATOM 658 C CA . HIS A 1 85 ? 42.038 4.703 -90.965 1.00 57.28 85 HIS A CA 1
ATOM 659 C C . HIS A 1 85 ? 41.679 4.620 -92.452 1.00 57.28 85 HIS A C 1
ATOM 661 O O . HIS A 1 85 ? 40.498 4.535 -92.787 1.00 57.28 85 HIS A O 1
ATOM 667 N N . SER A 1 86 ? 42.674 4.643 -93.341 1.00 63.69 86 SER A N 1
ATOM 668 C CA . SER A 1 86 ? 42.453 4.570 -94.791 1.00 63.69 86 SER A CA 1
ATOM 669 C C . SER A 1 86 ? 42.334 3.141 -95.331 1.00 63.69 86 SER A C 1
ATOM 671 O O . SER A 1 86 ? 41.746 2.953 -96.395 1.00 63.69 86 SER A O 1
ATOM 673 N N . SER A 1 87 ? 42.850 2.131 -94.618 1.00 60.50 87 SER A N 1
ATOM 674 C CA . SER A 1 87 ? 42.903 0.741 -95.104 1.00 60.50 87 SER A CA 1
ATOM 675 C C . SER A 1 87 ? 42.102 -0.276 -94.288 1.00 60.50 87 SER A C 1
ATOM 677 O O . SER A 1 87 ? 41.986 -1.424 -94.717 1.00 60.50 87 SER A O 1
ATOM 679 N N . VAL A 1 88 ? 41.481 0.115 -93.170 1.00 50.97 88 VAL A N 1
ATOM 680 C CA . VAL A 1 88 ? 40.570 -0.770 -92.432 1.00 50.97 88 VAL A CA 1
ATOM 681 C C . VAL A 1 88 ? 39.176 -0.766 -93.082 1.00 50.97 88 VAL A C 1
ATOM 683 O O . VAL A 1 88 ? 38.508 0.269 -93.109 1.00 50.97 88 VAL A O 1
ATOM 686 N N . PRO A 1 89 ? 38.682 -1.913 -93.591 1.00 57.59 89 PRO A N 1
ATOM 687 C CA . PRO A 1 89 ? 37.313 -2.026 -94.083 1.00 57.59 89 PRO A CA 1
ATOM 688 C C . PRO A 1 89 ? 36.325 -1.768 -92.939 1.00 57.59 89 PRO A C 1
ATOM 690 O O . PRO A 1 89 ? 36.539 -2.264 -91.832 1.00 57.59 89 PRO A O 1
ATOM 693 N N . LYS A 1 90 ? 35.213 -1.065 -93.211 1.00 54.56 90 LYS A N 1
ATOM 694 C CA . LYS A 1 90 ? 34.130 -0.758 -92.244 1.00 54.56 90 LYS A CA 1
ATOM 695 C C . LYS A 1 90 ? 33.768 -1.921 -91.297 1.00 54.56 90 LYS A C 1
ATOM 697 O O . LYS A 1 90 ? 33.516 -1.688 -90.125 1.00 54.56 90 LYS A O 1
ATOM 702 N N . ALA A 1 91 ? 33.864 -3.165 -91.765 1.00 50.81 91 ALA A N 1
ATOM 703 C CA . ALA A 1 91 ? 33.591 -4.376 -90.990 1.00 50.81 91 ALA A CA 1
ATOM 704 C C . ALA A 1 91 ? 34.502 -4.618 -89.759 1.00 50.81 91 ALA A C 1
ATOM 706 O O . ALA A 1 91 ? 34.122 -5.382 -88.873 1.00 50.81 91 ALA A O 1
ATOM 707 N N . PHE A 1 92 ? 35.698 -4.020 -89.676 1.00 49.47 92 PHE A N 1
ATOM 708 C CA . PHE A 1 92 ? 36.570 -4.154 -88.495 1.00 49.47 92 PHE A CA 1
ATOM 709 C C . PHE A 1 92 ? 36.290 -3.078 -87.434 1.00 49.47 92 PHE A C 1
ATOM 711 O O . PHE A 1 92 ? 36.445 -3.347 -86.243 1.00 49.47 92 PHE A O 1
ATOM 718 N N . ALA A 1 93 ? 35.831 -1.891 -87.853 1.00 52.38 93 ALA A N 1
ATOM 719 C CA . ALA A 1 93 ? 35.404 -0.824 -86.948 1.00 52.38 93 ALA A CA 1
ATOM 720 C C . ALA A 1 93 ? 34.202 -1.275 -86.102 1.00 52.38 93 ALA A C 1
ATOM 722 O O . ALA A 1 93 ? 34.245 -1.149 -84.882 1.00 52.38 93 ALA A O 1
ATOM 723 N N . ASP A 1 94 ? 33.229 -1.951 -86.719 1.00 50.66 94 ASP A N 1
ATOM 724 C CA . ASP A 1 94 ? 32.040 -2.473 -86.030 1.00 50.66 94 ASP A CA 1
ATOM 725 C C . ASP A 1 94 ? 32.387 -3.520 -84.945 1.00 50.66 94 ASP A C 1
ATOM 727 O O . ASP A 1 94 ? 31.717 -3.631 -83.914 1.00 50.66 94 ASP A O 1
ATOM 731 N N . LYS A 1 95 ? 33.469 -4.291 -85.138 1.00 51.41 95 LYS A N 1
ATOM 732 C CA . LYS A 1 95 ? 33.911 -5.322 -84.182 1.00 51.41 95 LYS A CA 1
ATOM 733 C C . LYS A 1 95 ? 34.720 -4.736 -83.020 1.00 51.41 95 LYS A C 1
ATOM 735 O O . LYS A 1 95 ? 34.515 -5.138 -81.878 1.00 51.41 95 LYS A O 1
ATOM 740 N N . VAL A 1 96 ? 35.596 -3.766 -83.290 1.00 53.59 96 VAL A N 1
ATOM 741 C CA . VAL A 1 96 ? 36.369 -3.060 -82.252 1.00 53.59 96 VAL A CA 1
ATOM 742 C C . VAL A 1 96 ? 35.463 -2.151 -81.417 1.00 53.59 96 VAL A C 1
ATOM 744 O O . VAL A 1 96 ? 35.605 -2.111 -80.199 1.00 53.59 96 VAL A O 1
ATOM 747 N N . GLU A 1 97 ? 34.475 -1.499 -82.029 1.00 53.66 97 GLU A N 1
ATOM 748 C CA . GLU A 1 97 ? 33.452 -0.722 -81.323 1.00 53.66 97 GLU A CA 1
ATOM 749 C C . GLU A 1 97 ? 32.593 -1.616 -80.412 1.00 53.66 97 GLU A C 1
ATOM 751 O O . GLU A 1 97 ? 32.320 -1.252 -79.270 1.00 53.66 97 GLU A O 1
ATOM 756 N N . SER A 1 98 ? 32.254 -2.837 -80.848 1.00 59.50 98 SER A N 1
ATOM 757 C CA . SER A 1 98 ? 31.588 -3.835 -79.996 1.00 59.50 98 SER A CA 1
ATOM 758 C C . SER A 1 98 ? 32.422 -4.212 -78.766 1.00 59.50 98 SER A C 1
ATOM 760 O O . SER A 1 98 ? 31.883 -4.282 -77.660 1.00 59.50 98 SER A O 1
ATOM 762 N N . ASP A 1 99 ? 33.728 -4.432 -78.920 1.00 58.47 99 ASP A N 1
ATOM 763 C CA . ASP A 1 99 ? 34.593 -4.854 -77.814 1.00 58.47 99 ASP A CA 1
ATOM 764 C C . ASP A 1 99 ? 34.972 -3.692 -76.875 1.00 58.47 99 ASP A C 1
ATOM 766 O O . ASP A 1 99 ? 35.027 -3.883 -75.657 1.00 58.47 99 ASP A O 1
ATOM 770 N N . ILE A 1 100 ? 35.110 -2.466 -77.395 1.00 61.41 100 ILE A N 1
ATOM 771 C CA . ILE A 1 100 ? 35.244 -1.243 -76.586 1.00 61.41 100 ILE A CA 1
ATOM 772 C C . ILE A 1 100 ? 33.956 -0.979 -75.805 1.00 61.41 100 ILE A C 1
ATOM 774 O O . ILE A 1 100 ? 34.023 -0.744 -74.601 1.00 61.41 100 ILE A O 1
ATOM 778 N N . ASN A 1 101 ? 32.782 -1.094 -76.434 1.00 63.31 101 ASN A N 1
ATOM 779 C CA . ASN A 1 101 ? 31.500 -0.935 -75.746 1.00 63.31 101 ASN A CA 1
ATOM 780 C C . ASN A 1 101 ? 31.294 -2.011 -74.670 1.00 63.31 101 ASN A C 1
ATOM 782 O O . ASN A 1 101 ? 30.801 -1.706 -73.584 1.00 63.31 101 ASN A O 1
ATOM 786 N N . LYS A 1 102 ? 31.741 -3.254 -74.900 1.00 68.06 102 LYS A N 1
ATOM 787 C CA . LYS A 1 102 ? 31.757 -4.294 -73.857 1.00 68.06 102 LYS A CA 1
ATOM 788 C C . LYS A 1 102 ? 32.689 -3.922 -72.705 1.00 68.06 102 LYS A C 1
ATOM 790 O O . LYS A 1 102 ? 32.253 -3.993 -71.558 1.00 68.06 102 LYS A O 1
ATOM 795 N N . SER A 1 103 ? 33.917 -3.481 -72.986 1.00 69.38 103 SER A N 1
ATOM 796 C CA . SER A 1 103 ? 34.895 -3.076 -71.965 1.00 69.38 103 SER A CA 1
ATOM 797 C C . SER A 1 103 ? 34.430 -1.860 -71.158 1.00 69.38 103 SER A C 1
ATOM 799 O O . SER A 1 103 ? 34.500 -1.875 -69.931 1.00 69.38 103 SER A O 1
ATOM 801 N N . LEU A 1 104 ? 33.895 -0.832 -71.819 1.00 69.81 104 LEU A N 1
ATOM 802 C CA . LEU A 1 104 ? 33.345 0.358 -71.172 1.00 69.81 104 LEU A CA 1
ATOM 803 C C . LEU A 1 104 ? 32.111 0.006 -70.339 1.00 69.81 104 LEU A C 1
ATOM 805 O O . LEU A 1 104 ? 31.990 0.461 -69.208 1.00 69.81 104 LEU A O 1
ATOM 809 N N . SER A 1 105 ? 31.232 -0.869 -70.844 1.00 68.69 105 SER A N 1
ATOM 810 C CA . SER A 1 105 ? 30.089 -1.353 -70.063 1.00 68.69 105 SER A CA 1
ATOM 811 C C . SER A 1 105 ? 30.526 -2.142 -68.825 1.00 68.69 105 SER A C 1
ATOM 813 O O . SER A 1 105 ? 29.893 -2.025 -67.781 1.00 68.69 105 SER A O 1
ATOM 815 N N . ALA A 1 106 ? 31.614 -2.917 -68.911 1.00 67.38 106 ALA A N 1
ATOM 816 C CA . ALA A 1 106 ? 32.168 -3.660 -67.784 1.00 67.38 106 ALA A CA 1
ATOM 817 C C . ALA A 1 106 ? 32.825 -2.728 -66.754 1.00 67.38 106 ALA A C 1
ATOM 819 O O . ALA A 1 106 ? 32.624 -2.911 -65.557 1.00 67.38 106 ALA A O 1
ATOM 820 N N . GLN A 1 107 ? 33.551 -1.701 -67.206 1.00 72.38 107 GLN A N 1
ATOM 821 C CA . GLN A 1 107 ? 34.134 -0.684 -66.329 1.00 72.38 107 GLN A CA 1
ATOM 822 C C . GLN A 1 107 ? 33.058 0.157 -65.642 1.00 72.38 107 GLN A C 1
ATOM 824 O O . GLN A 1 107 ? 33.105 0.299 -64.426 1.00 72.38 107 GLN A O 1
ATOM 829 N N . LEU A 1 108 ? 32.049 0.633 -66.381 1.00 71.25 108 LEU A N 1
ATOM 830 C CA . LEU A 1 108 ? 30.907 1.349 -65.809 1.00 71.25 108 LEU A CA 1
ATOM 831 C C . LEU A 1 108 ? 30.200 0.497 -64.757 1.00 71.25 108 LEU A C 1
ATOM 833 O O . LEU A 1 108 ? 29.952 0.981 -63.662 1.00 71.25 108 LEU A O 1
ATOM 837 N N . LEU A 1 109 ? 29.957 -0.787 -65.032 1.00 67.75 109 LEU A N 1
ATOM 838 C CA . LEU A 1 109 ? 29.352 -1.690 -64.052 1.00 67.75 109 LEU A CA 1
ATOM 839 C C . LEU A 1 109 ? 30.224 -1.920 -62.822 1.00 67.75 109 LEU A C 1
ATOM 841 O O . LEU A 1 109 ? 29.688 -1.976 -61.719 1.00 67.75 109 LEU A O 1
ATOM 845 N N . ALA A 1 110 ? 31.540 -2.051 -62.984 1.00 70.62 110 ALA A N 1
ATOM 846 C CA . ALA A 1 110 ? 32.462 -2.188 -61.862 1.00 70.62 110 ALA A CA 1
ATOM 847 C C . ALA A 1 110 ? 32.510 -0.907 -61.012 1.00 70.62 110 ALA A C 1
ATOM 849 O O . ALA A 1 110 ? 32.517 -0.978 -59.785 1.00 70.62 110 ALA A O 1
ATOM 850 N N . THR A 1 111 ? 32.482 0.270 -61.642 1.00 73.69 111 THR A N 1
ATOM 851 C CA . THR A 1 111 ? 32.450 1.561 -60.944 1.00 73.69 111 THR A CA 1
ATOM 852 C C . THR A 1 111 ? 31.109 1.802 -60.254 1.00 73.69 111 THR A C 1
ATOM 854 O O . THR A 1 111 ? 31.096 2.166 -59.082 1.00 73.69 111 THR A O 1
ATOM 857 N N . THR A 1 112 ? 29.980 1.539 -60.922 1.00 74.44 112 THR A N 1
ATOM 858 C CA . THR A 1 112 ? 28.641 1.608 -60.316 1.00 74.44 112 THR A CA 1
ATOM 859 C C . THR A 1 112 ? 28.526 0.638 -59.144 1.00 74.44 112 THR A C 1
ATOM 861 O O . THR A 1 112 ? 27.993 1.005 -58.098 1.00 74.44 112 THR A O 1
ATOM 864 N N . TRP A 1 113 ? 29.080 -0.570 -59.273 1.00 70.75 113 TRP A N 1
ATOM 865 C CA . TRP A 1 113 ? 29.156 -1.536 -58.180 1.00 70.75 113 TRP A CA 1
ATOM 866 C C . TRP A 1 113 ? 29.956 -0.997 -56.996 1.00 70.75 113 TRP A C 1
ATOM 868 O O . TRP A 1 113 ? 29.471 -1.000 -55.868 1.00 70.75 113 TRP A O 1
ATOM 878 N N . GLN A 1 114 ? 31.167 -0.498 -57.247 1.00 79.12 114 GLN A N 1
ATOM 879 C CA . GLN A 1 114 ? 32.029 0.039 -56.200 1.00 79.12 114 GLN A CA 1
ATOM 880 C C . GLN A 1 114 ? 31.369 1.223 -55.486 1.00 79.12 114 GLN A C 1
ATOM 882 O O . GLN A 1 114 ? 31.393 1.282 -54.260 1.00 79.12 114 GLN A O 1
ATOM 887 N N . GLN A 1 115 ? 30.736 2.131 -56.231 1.00 77.44 115 GLN A N 1
ATOM 888 C CA . GLN A 1 115 ? 30.010 3.264 -55.664 1.00 77.44 115 GLN A CA 1
ATOM 889 C C . GLN A 1 115 ? 28.811 2.806 -54.823 1.00 77.44 115 GLN A C 1
ATOM 891 O O . GLN A 1 115 ? 28.624 3.302 -53.716 1.00 77.44 115 GLN A O 1
ATOM 896 N N . THR A 1 116 ? 28.045 1.822 -55.303 1.00 73.12 116 THR A N 1
ATOM 897 C CA . THR A 1 116 ? 26.908 1.255 -54.559 1.00 73.12 116 THR A CA 1
ATOM 898 C C . THR A 1 116 ? 27.378 0.562 -53.281 1.00 73.12 116 THR A C 1
ATOM 900 O O . THR A 1 116 ? 26.810 0.794 -52.220 1.00 73.12 116 THR A O 1
ATOM 903 N N . SER A 1 117 ? 28.452 -0.235 -53.341 1.00 75.88 117 SER A N 1
ATOM 904 C CA . SER A 1 117 ? 29.021 -0.888 -52.156 1.00 75.88 117 SER A CA 1
ATOM 905 C C . SER A 1 117 ? 29.497 0.130 -51.123 1.00 75.88 117 SER A C 1
ATOM 907 O O . SER A 1 117 ? 29.188 -0.027 -49.948 1.00 75.88 117 SER A O 1
ATOM 909 N N . LEU A 1 118 ? 30.208 1.181 -51.548 1.00 80.62 118 LEU A N 1
ATOM 910 C CA . LEU A 1 118 ? 30.665 2.242 -50.645 1.00 80.62 118 LEU A CA 1
ATOM 911 C C . LEU A 1 118 ? 29.493 2.973 -49.985 1.00 80.62 118 LEU A C 1
ATOM 913 O O . LEU A 1 118 ? 29.567 3.295 -48.803 1.00 80.62 118 LEU A O 1
ATOM 917 N N . GLN A 1 119 ? 28.408 3.205 -50.725 1.00 80.44 119 GLN A N 1
ATOM 918 C CA . GLN A 1 119 ? 27.213 3.835 -50.174 1.00 80.44 119 GLN A CA 1
ATOM 919 C C . GLN A 1 119 ? 26.487 2.915 -49.176 1.00 80.44 119 GLN A C 1
ATOM 921 O O . GLN A 1 119 ? 26.055 3.391 -48.130 1.00 80.44 119 GLN A O 1
ATOM 926 N N . ILE A 1 120 ? 26.402 1.603 -49.445 1.00 74.69 120 ILE A N 1
ATOM 927 C CA . ILE A 1 120 ? 25.837 0.621 -48.498 1.00 74.69 120 ILE A CA 1
ATOM 928 C C . ILE A 1 120 ? 26.644 0.619 -47.204 1.00 74.69 120 ILE A C 1
ATOM 930 O O . ILE A 1 120 ? 26.075 0.691 -46.118 1.00 74.69 120 ILE A O 1
ATOM 934 N N . ASP A 1 121 ? 27.970 0.555 -47.315 1.00 79.44 121 ASP A N 1
ATOM 935 C CA . ASP A 1 121 ? 28.849 0.522 -46.150 1.00 79.44 121 ASP A CA 1
ATOM 936 C C . ASP A 1 121 ? 28.746 1.842 -45.346 1.00 79.44 121 ASP A C 1
ATOM 938 O O . ASP A 1 121 ? 28.771 1.820 -44.114 1.00 79.44 121 ASP A O 1
ATOM 942 N N . ALA A 1 122 ? 28.539 2.986 -46.014 1.00 83.19 122 ALA A N 1
ATOM 943 C CA . ALA A 1 122 ? 28.284 4.274 -45.362 1.00 83.19 122 ALA A CA 1
ATOM 944 C C . ALA A 1 122 ? 26.924 4.327 -44.638 1.00 83.19 122 ALA A C 1
ATOM 946 O O . ALA A 1 122 ? 26.849 4.817 -43.510 1.00 83.19 122 ALA A O 1
ATOM 947 N N . ASP A 1 123 ? 25.855 3.809 -45.245 1.00 79.38 123 ASP A N 1
ATOM 948 C CA . ASP A 1 123 ? 24.530 3.751 -44.618 1.00 79.38 123 ASP A CA 1
ATOM 949 C C . ASP A 1 123 ? 24.502 2.779 -43.426 1.00 79.38 123 ASP A C 1
ATOM 951 O O . ASP A 1 123 ? 23.926 3.101 -42.385 1.00 79.38 123 ASP A O 1
ATOM 955 N N . LEU A 1 124 ? 25.195 1.637 -43.523 1.00 76.62 124 LEU A N 1
ATOM 956 C CA . LEU A 1 124 ? 25.394 0.717 -42.397 1.00 76.62 124 LEU A CA 1
ATOM 957 C C . LEU A 1 124 ? 26.161 1.382 -41.249 1.00 76.62 124 LEU A C 1
ATOM 959 O O . LEU A 1 124 ? 25.829 1.171 -40.083 1.00 76.62 124 LEU A O 1
ATOM 963 N N . ALA A 1 125 ? 27.170 2.206 -41.542 1.00 84.75 125 ALA A N 1
ATOM 964 C CA . ALA A 1 125 ? 27.881 2.954 -40.508 1.00 84.75 125 ALA A CA 1
ATOM 965 C C . ALA A 1 125 ? 26.954 3.952 -39.785 1.00 84.75 125 ALA A C 1
ATOM 967 O O . ALA A 1 125 ? 26.941 3.976 -38.553 1.00 84.75 125 ALA A O 1
ATOM 968 N N . LYS A 1 126 ? 26.121 4.702 -40.527 1.00 83.81 126 LYS A N 1
ATOM 969 C CA . LYS A 1 126 ? 25.115 5.620 -39.952 1.00 83.81 126 LYS A CA 1
ATOM 970 C C . LYS A 1 126 ? 24.104 4.878 -39.065 1.00 83.81 126 LYS A C 1
ATOM 972 O O . LYS A 1 126 ? 23.774 5.357 -37.981 1.00 83.81 126 LYS A O 1
ATOM 977 N N . LEU A 1 127 ? 23.622 3.708 -39.501 1.00 77.62 127 LEU A N 1
ATOM 978 C CA . LEU A 1 127 ? 22.707 2.872 -38.712 1.00 77.62 127 LEU A CA 1
ATOM 979 C C . LEU A 1 127 ? 23.348 2.368 -37.422 1.00 77.62 127 LEU A C 1
ATOM 981 O O . LEU A 1 127 ? 22.727 2.454 -36.366 1.00 77.62 127 LEU A O 1
ATOM 985 N N . ASN A 1 128 ? 24.587 1.881 -37.493 1.00 82.75 128 ASN A N 1
ATOM 986 C CA . ASN A 1 128 ? 25.310 1.392 -36.321 1.00 82.75 128 ASN A CA 1
ATOM 987 C C . ASN A 1 128 ? 25.572 2.505 -35.296 1.00 82.75 128 ASN A C 1
ATOM 989 O O . ASN A 1 128 ? 25.417 2.290 -34.090 1.00 82.75 128 ASN A O 1
ATOM 993 N N . GLU A 1 129 ? 25.925 3.710 -35.751 1.00 89.81 129 GLU A N 1
ATOM 994 C CA . GLU A 1 129 ? 26.090 4.878 -34.879 1.00 89.81 129 GLU A CA 1
ATOM 995 C C . GLU A 1 129 ? 24.768 5.268 -34.201 1.00 89.81 129 GLU A C 1
ATOM 997 O O . GLU A 1 129 ? 24.718 5.452 -32.977 1.00 89.81 129 GLU A O 1
ATOM 1002 N N . TRP A 1 130 ? 23.679 5.323 -34.976 1.00 90.88 130 TRP A N 1
ATOM 1003 C CA . TRP A 1 130 ? 22.343 5.593 -34.452 1.00 90.88 130 TRP A CA 1
ATOM 1004 C C . TRP A 1 130 ? 21.905 4.532 -33.436 1.00 90.88 130 TRP A C 1
ATOM 1006 O O . TRP A 1 130 ? 21.472 4.886 -32.341 1.00 90.88 130 TRP A O 1
ATOM 1016 N N . ALA A 1 131 ? 22.081 3.243 -33.742 1.00 81.00 131 ALA A N 1
ATOM 1017 C CA . ALA A 1 131 ? 21.743 2.138 -32.846 1.00 81.00 131 ALA A CA 1
ATOM 1018 C C . ALA A 1 131 ? 22.551 2.197 -31.541 1.00 81.00 131 ALA A C 1
ATOM 1020 O O . ALA A 1 131 ? 22.010 1.976 -30.459 1.00 81.00 131 ALA A O 1
ATOM 1021 N N . THR A 1 132 ? 23.831 2.570 -31.620 1.00 88.31 132 THR A N 1
ATOM 1022 C CA . THR A 1 132 ? 24.684 2.768 -30.440 1.00 88.31 132 THR A CA 1
ATOM 1023 C C . THR A 1 132 ? 24.182 3.929 -29.578 1.00 88.31 132 THR A C 1
ATOM 1025 O O . THR A 1 132 ? 24.062 3.790 -28.359 1.00 88.31 132 THR A O 1
ATOM 1028 N N . SER A 1 133 ? 23.816 5.052 -30.201 1.00 89.81 133 SER A N 1
ATOM 1029 C CA . SER A 1 133 ? 23.228 6.203 -29.504 1.00 89.81 133 SER A CA 1
ATOM 1030 C C . SER A 1 133 ? 21.872 5.877 -28.883 1.00 89.81 133 SER A C 1
ATOM 1032 O O . SER A 1 133 ? 21.597 6.280 -27.752 1.00 89.81 133 SER A O 1
ATOM 1034 N N . TYR A 1 134 ? 21.047 5.100 -29.582 1.00 85.88 134 TYR A N 1
ATOM 1035 C CA . TYR A 1 134 ? 19.765 4.633 -29.076 1.00 85.88 134 TYR A CA 1
ATOM 1036 C C . TYR A 1 134 ? 19.938 3.695 -27.876 1.00 85.88 134 TYR A C 1
ATOM 1038 O O . TYR A 1 134 ? 19.287 3.890 -26.857 1.00 85.88 134 TYR A O 1
ATOM 1046 N N . ASN A 1 135 ? 20.863 2.734 -27.932 1.00 84.31 135 ASN A N 1
ATOM 1047 C CA . ASN A 1 135 ? 21.158 1.844 -26.802 1.00 84.31 135 ASN A CA 1
ATOM 1048 C C . ASN A 1 135 ? 21.645 2.614 -25.569 1.00 84.31 135 ASN A C 1
ATOM 1050 O O . ASN A 1 135 ? 21.266 2.302 -24.436 1.00 84.31 135 ASN A O 1
ATOM 1054 N N . PHE A 1 136 ? 22.462 3.646 -25.782 1.00 89.44 136 PHE A N 1
ATOM 1055 C CA . PHE A 1 136 ? 22.890 4.537 -24.713 1.00 89.44 136 PHE A CA 1
ATOM 1056 C C . PHE A 1 136 ? 21.711 5.326 -24.125 1.00 89.44 136 PHE A C 1
ATOM 1058 O O . PHE A 1 136 ? 21.557 5.366 -22.904 1.00 89.44 136 PHE A O 1
ATOM 1065 N N . HIS A 1 137 ? 20.840 5.891 -24.967 1.00 89.19 137 HIS A N 1
ATOM 1066 C CA . HIS A 1 137 ? 19.615 6.566 -24.525 1.00 89.19 137 HIS A CA 1
ATOM 1067 C C . HIS A 1 137 ? 18.676 5.625 -23.761 1.00 89.19 137 HIS A C 1
ATOM 1069 O O . HIS A 1 137 ? 18.249 5.966 -22.662 1.00 89.19 137 HIS A O 1
ATOM 1075 N N . ALA A 1 138 ? 18.433 4.415 -24.265 1.00 82.88 138 ALA A N 1
ATOM 1076 C CA . ALA A 1 138 ? 17.617 3.403 -23.601 1.00 82.88 138 ALA A CA 1
ATOM 1077 C C . ALA A 1 138 ? 18.194 3.021 -22.228 1.00 82.88 138 ALA A C 1
ATOM 1079 O O . ALA A 1 138 ? 17.454 2.905 -21.252 1.00 82.88 138 ALA A O 1
ATOM 1080 N N . SER A 1 139 ? 19.522 2.905 -22.122 1.00 86.38 139 SER A N 1
ATOM 1081 C CA . SER A 1 139 ? 20.209 2.664 -20.847 1.00 86.38 139 SER A CA 1
ATOM 1082 C C . SER A 1 139 ? 20.028 3.831 -19.871 1.00 86.38 139 SER A C 1
ATOM 1084 O O . SER A 1 139 ? 19.760 3.615 -18.688 1.00 86.38 139 SER A O 1
ATOM 1086 N N . GLN A 1 140 ? 20.123 5.076 -20.354 1.00 90.06 140 GLN A N 1
ATOM 1087 C CA . GLN A 1 140 ? 19.839 6.262 -19.541 1.00 90.06 140 GLN A CA 1
ATOM 1088 C C . GLN A 1 140 ? 18.379 6.306 -19.086 1.00 90.06 140 GLN A C 1
ATOM 1090 O O . GLN A 1 140 ? 18.118 6.568 -17.913 1.00 90.06 140 GLN A O 1
ATOM 1095 N N . GLN A 1 141 ? 17.431 6.012 -19.978 1.00 90.19 141 GLN A N 1
ATOM 1096 C CA . GLN A 1 141 ? 16.011 5.957 -19.645 1.00 90.19 141 GLN A CA 1
ATOM 1097 C C . GLN A 1 141 ? 15.731 4.850 -18.620 1.00 90.19 141 GLN A C 1
ATOM 1099 O O . GLN A 1 141 ? 15.011 5.091 -17.658 1.00 90.19 141 GLN A O 1
ATOM 1104 N N . GLY A 1 142 ? 16.368 3.681 -18.741 1.00 87.81 142 GLY A N 1
ATOM 1105 C CA . GLY A 1 142 ? 16.294 2.615 -17.740 1.00 87.81 142 GLY A CA 1
ATOM 1106 C C . GLY A 1 142 ? 16.818 3.048 -16.365 1.00 87.81 142 GLY A C 1
ATOM 1107 O O . GLY A 1 142 ? 16.191 2.767 -15.342 1.00 87.81 142 GLY A O 1
ATOM 1108 N N . ALA A 1 143 ? 17.924 3.797 -16.322 1.00 89.12 143 ALA A N 1
ATOM 1109 C CA . ALA A 1 143 ? 18.451 4.359 -15.079 1.00 89.12 143 ALA A CA 1
ATOM 1110 C C . ALA A 1 143 ? 17.512 5.415 -14.464 1.00 89.12 143 ALA A C 1
ATOM 1112 O O . ALA A 1 143 ? 17.333 5.447 -13.242 1.00 89.12 143 ALA A O 1
ATOM 1113 N N . LEU A 1 144 ? 16.887 6.259 -15.295 1.00 90.25 144 LEU A N 1
ATOM 1114 C CA . LEU A 1 144 ? 15.875 7.229 -14.863 1.00 90.25 144 LEU A CA 1
ATOM 1115 C C . LEU A 1 144 ? 14.625 6.535 -14.315 1.00 90.25 144 LEU A C 1
ATOM 1117 O O . LEU A 1 144 ? 14.132 6.935 -13.261 1.00 90.25 144 LEU A O 1
ATOM 1121 N N . ASP A 1 145 ? 14.156 5.479 -14.977 1.00 88.88 145 ASP A N 1
ATOM 1122 C CA . ASP A 1 145 ? 13.018 4.666 -14.548 1.00 88.88 145 ASP A CA 1
ATOM 1123 C C . ASP A 1 145 ? 13.291 3.988 -13.202 1.00 88.88 145 ASP A C 1
ATOM 1125 O O . ASP A 1 145 ? 12.465 4.072 -12.289 1.00 88.88 145 ASP A O 1
ATOM 1129 N N . TYR A 1 146 ? 14.468 3.372 -13.040 1.00 91.94 146 TYR A N 1
ATOM 1130 C CA . TYR A 1 146 ? 14.878 2.765 -11.773 1.00 91.94 146 TYR A CA 1
ATOM 1131 C C . TYR A 1 146 ? 14.926 3.801 -10.650 1.00 91.94 146 TYR A C 1
ATOM 1133 O O . TYR A 1 146 ? 14.335 3.596 -9.588 1.00 91.94 146 TYR A O 1
ATOM 1141 N N . LYS A 1 147 ? 15.584 4.943 -10.890 1.00 93.62 147 LYS A N 1
ATOM 1142 C CA . LYS A 1 147 ? 15.660 6.034 -9.914 1.00 93.62 147 LYS A CA 1
ATOM 1143 C C . LYS A 1 147 ? 14.267 6.538 -9.541 1.00 93.62 147 LYS A C 1
ATOM 1145 O O . LYS A 1 147 ? 13.970 6.678 -8.360 1.00 93.62 147 LYS A O 1
ATOM 1150 N N . TYR A 1 148 ? 13.403 6.762 -10.529 1.00 93.25 148 TYR A N 1
ATOM 1151 C CA . TYR A 1 148 ? 12.028 7.202 -10.316 1.00 93.25 148 TYR A CA 1
ATOM 1152 C C . TYR A 1 148 ? 11.236 6.215 -9.448 1.00 93.25 148 TYR A C 1
ATOM 1154 O O . TYR A 1 148 ? 10.602 6.637 -8.479 1.00 93.25 148 TYR A O 1
ATOM 1162 N N . LEU A 1 149 ? 11.285 4.915 -9.759 1.00 91.06 149 LEU A N 1
ATOM 1163 C CA . LEU A 1 149 ? 10.590 3.883 -8.986 1.00 91.06 149 LEU A CA 1
ATOM 1164 C C . LEU A 1 149 ? 11.138 3.786 -7.562 1.00 91.06 149 LEU A C 1
ATOM 1166 O O . LEU A 1 149 ? 10.355 3.711 -6.618 1.00 91.06 149 LEU A O 1
ATOM 1170 N N . ASN A 1 150 ? 12.461 3.847 -7.399 1.00 93.50 150 ASN A N 1
ATOM 1171 C CA . ASN A 1 150 ? 13.111 3.821 -6.095 1.00 93.50 150 ASN A CA 1
ATOM 1172 C C . ASN A 1 150 ? 12.718 5.038 -5.236 1.00 93.50 150 ASN A C 1
ATOM 1174 O O . ASN A 1 150 ? 12.305 4.887 -4.086 1.00 93.50 150 ASN A O 1
ATOM 1178 N N . ASP A 1 151 ? 12.765 6.243 -5.808 1.00 93.12 151 ASP A N 1
ATOM 1179 C CA . ASP A 1 151 ? 12.371 7.482 -5.129 1.00 93.12 151 ASP A CA 1
ATOM 1180 C C . ASP A 1 151 ? 10.880 7.465 -4.760 1.00 93.12 151 ASP A C 1
ATOM 1182 O O . ASP A 1 151 ? 10.492 7.870 -3.659 1.00 93.12 151 ASP A O 1
ATOM 1186 N N . ARG A 1 152 ? 10.023 6.972 -5.664 1.00 92.25 152 ARG A N 1
ATOM 1187 C CA . ARG A 1 152 ? 8.582 6.819 -5.423 1.00 92.25 152 ARG A CA 1
ATOM 1188 C C . ARG A 1 152 ? 8.305 5.807 -4.313 1.00 92.25 152 ARG A C 1
ATOM 1190 O O . ARG A 1 152 ? 7.533 6.109 -3.407 1.00 92.25 152 ARG A O 1
ATOM 1197 N N . TYR A 1 153 ? 8.982 4.661 -4.325 1.00 93.44 153 TYR A N 1
ATOM 1198 C CA . TYR A 1 153 ? 8.877 3.647 -3.279 1.00 93.44 153 TYR A CA 1
ATOM 1199 C C . TYR A 1 153 ? 9.293 4.193 -1.908 1.00 93.44 153 TYR A C 1
ATOM 1201 O O . TYR A 1 153 ? 8.559 4.031 -0.937 1.00 93.44 153 TYR A O 1
ATOM 1209 N N . HIS A 1 154 ? 10.426 4.896 -1.809 1.00 93.25 154 HIS A N 1
ATOM 1210 C CA . HIS A 1 154 ? 10.876 5.474 -0.539 1.00 93.25 154 HIS A CA 1
ATOM 1211 C C . HIS A 1 154 ? 9.938 6.563 -0.011 1.00 93.25 154 HIS A C 1
ATOM 1213 O O . HIS A 1 154 ? 9.660 6.599 1.191 1.00 93.25 154 HIS A O 1
ATOM 1219 N N . ARG A 1 155 ? 9.409 7.427 -0.889 1.00 93.12 155 ARG A N 1
ATOM 1220 C CA . ARG A 1 155 ? 8.378 8.405 -0.508 1.00 93.12 155 ARG A CA 1
ATOM 1221 C C . ARG A 1 155 ? 7.096 7.720 -0.052 1.00 93.12 155 ARG A C 1
ATOM 1223 O O . ARG A 1 155 ? 6.579 8.066 1.003 1.00 93.12 155 ARG A O 1
ATOM 1230 N N . GLY A 1 156 ? 6.644 6.711 -0.792 1.00 90.56 156 GLY A N 1
ATOM 1231 C CA . GLY A 1 156 ? 5.491 5.888 -0.445 1.00 90.56 156 GLY A CA 1
ATOM 1232 C C . GLY A 1 156 ? 5.651 5.198 0.908 1.00 90.56 156 GLY A C 1
ATOM 1233 O O . GLY A 1 156 ? 4.766 5.283 1.752 1.00 90.56 156 GLY A O 1
ATOM 1234 N N . LYS A 1 157 ? 6.818 4.601 1.170 1.00 93.44 157 LYS A N 1
ATOM 1235 C CA . LYS A 1 157 ? 7.156 4.005 2.467 1.00 93.44 157 LYS A CA 1
ATOM 1236 C C . LYS A 1 157 ? 7.074 5.032 3.597 1.00 93.44 157 LYS A C 1
ATOM 1238 O O . LYS A 1 157 ? 6.425 4.765 4.600 1.00 93.44 157 LYS A O 1
ATOM 1243 N N . LYS A 1 158 ? 7.661 6.220 3.417 1.00 93.75 158 LYS A N 1
ATOM 1244 C CA . LYS A 1 158 ? 7.587 7.309 4.403 1.00 93.75 158 LYS A CA 1
ATOM 1245 C C . LYS A 1 158 ? 6.147 7.792 4.623 1.00 93.75 158 LYS A C 1
ATOM 1247 O O . LYS A 1 158 ? 5.763 8.071 5.754 1.00 93.75 158 LYS A O 1
ATOM 1252 N N . ALA A 1 159 ? 5.344 7.875 3.562 1.00 89.31 159 ALA A N 1
ATOM 1253 C CA . ALA A 1 159 ? 3.930 8.226 3.652 1.00 89.31 159 ALA A CA 1
ATOM 1254 C C . ALA A 1 159 ? 3.142 7.170 4.441 1.00 89.31 159 ALA A C 1
ATOM 1256 O O . ALA A 1 159 ? 2.386 7.533 5.335 1.00 89.31 159 ALA A O 1
ATOM 1257 N N . VAL A 1 160 ? 3.380 5.878 4.187 1.00 89.00 160 VAL A N 1
ATOM 1258 C CA . VAL A 1 160 ? 2.794 4.774 4.964 1.00 89.00 160 VAL A CA 1
ATOM 1259 C C . VAL A 1 160 ? 3.246 4.830 6.424 1.00 89.00 160 VAL A C 1
ATOM 1261 O O . VAL A 1 160 ? 2.420 4.697 7.314 1.00 89.00 160 VAL A O 1
ATOM 1264 N N . GLU A 1 161 ? 4.523 5.073 6.718 1.00 91.19 161 GLU A N 1
ATOM 1265 C CA . GLU A 1 161 ? 5.015 5.200 8.100 1.00 91.19 161 GLU A CA 1
ATOM 1266 C C . GLU A 1 161 ? 4.366 6.378 8.844 1.00 91.19 161 GLU A C 1
ATOM 1268 O O . GLU A 1 161 ? 3.938 6.233 9.995 1.00 91.19 161 GLU A O 1
ATOM 1273 N N . ASN A 1 162 ? 4.240 7.529 8.178 1.00 90.25 162 ASN A N 1
ATOM 1274 C CA . ASN A 1 162 ? 3.538 8.694 8.710 1.00 90.25 162 ASN A CA 1
ATOM 1275 C C . ASN A 1 162 ? 2.060 8.384 8.947 1.00 90.25 162 ASN A C 1
ATOM 1277 O O . ASN A 1 162 ? 1.528 8.695 10.013 1.00 90.25 162 ASN A O 1
ATOM 1281 N N . PHE A 1 163 ? 1.415 7.741 7.974 1.00 88.06 163 PHE A N 1
ATOM 1282 C CA . PHE A 1 163 ? 0.032 7.303 8.056 1.00 88.06 163 PHE A CA 1
ATOM 1283 C C . PHE A 1 163 ? -0.172 6.380 9.263 1.00 88.06 163 PHE A C 1
ATOM 1285 O O . PHE A 1 163 ? -1.017 6.643 10.116 1.00 88.06 163 PHE A O 1
ATOM 1292 N N . MET A 1 164 ? 0.673 5.354 9.391 1.00 87.94 164 MET A N 1
ATOM 1293 C CA . MET A 1 164 ? 0.639 4.420 10.510 1.00 87.94 164 MET A CA 1
ATOM 1294 C C . MET A 1 164 ? 0.796 5.160 11.838 1.00 87.94 164 MET A C 1
ATOM 1296 O O . MET A 1 164 ? 0.051 4.923 12.771 1.00 87.94 164 MET A O 1
ATOM 1300 N N . THR A 1 165 ? 1.705 6.126 11.929 1.00 89.00 165 THR A N 1
ATOM 1301 C CA . THR A 1 165 ? 1.938 6.860 13.182 1.00 89.00 165 THR A CA 1
ATOM 1302 C C . THR A 1 165 ? 0.770 7.776 13.574 1.00 89.00 165 THR A C 1
ATOM 1304 O O . THR A 1 165 ? 0.506 7.956 14.759 1.00 89.00 165 THR A O 1
ATOM 1307 N N . THR A 1 166 ? 0.072 8.354 12.596 1.00 87.06 166 THR A N 1
ATOM 1308 C CA . THR A 1 166 ? -0.949 9.396 12.823 1.00 87.06 166 THR A CA 1
ATOM 1309 C C . THR A 1 166 ? -2.374 8.853 12.893 1.00 87.06 166 THR A C 1
ATOM 1311 O O . THR A 1 166 ? -3.173 9.329 13.693 1.00 87.06 166 THR A O 1
ATOM 1314 N N . HIS A 1 167 ? -2.690 7.841 12.088 1.00 87.56 167 HIS A N 1
ATOM 1315 C CA . HIS A 1 167 ? -4.048 7.321 11.928 1.00 87.56 167 HIS A CA 1
ATOM 1316 C C . HIS A 1 167 ? -4.198 5.882 12.422 1.00 87.56 167 HIS A C 1
ATOM 1318 O O . HIS A 1 167 ? -5.319 5.386 12.486 1.00 87.56 167 HIS A O 1
ATOM 1324 N N . HIS A 1 168 ? -3.106 5.188 12.755 1.00 88.25 168 HIS A N 1
ATOM 1325 C CA . HIS A 1 168 ? -3.164 3.771 13.093 1.00 88.25 168 HIS A CA 1
ATOM 1326 C C . HIS A 1 168 ? -2.193 3.388 14.218 1.00 88.25 168 HIS A C 1
ATOM 1328 O O . HIS A 1 168 ? -1.075 2.897 14.022 1.00 88.25 168 HIS A O 1
ATOM 1334 N N . LYS A 1 169 ? -2.661 3.548 15.450 1.00 90.88 169 LYS A N 1
ATOM 1335 C CA . LYS A 1 169 ? -1.880 3.211 16.631 1.00 90.88 169 LYS A CA 1
ATOM 1336 C C . LYS A 1 169 ? -2.240 1.807 17.114 1.00 90.88 169 LYS A C 1
ATOM 1338 O O . LYS A 1 169 ? -3.399 1.433 17.254 1.00 90.88 169 LYS A O 1
ATOM 1343 N N . LEU A 1 170 ? -1.203 1.016 17.336 1.00 90.06 170 LEU A N 1
ATOM 1344 C CA . LEU A 1 170 ? -1.274 -0.348 17.830 1.00 90.06 170 LEU A CA 1
ATOM 1345 C C . LEU A 1 170 ? -0.373 -0.416 19.063 1.00 90.06 170 LEU A C 1
ATOM 1347 O O . LEU A 1 170 ? 0.826 -0.158 18.944 1.00 90.06 170 LEU A O 1
ATOM 1351 N N . VAL A 1 171 ? -0.946 -0.725 20.228 1.00 92.25 171 VAL A N 1
ATOM 1352 C CA . VAL A 1 171 ? -0.211 -0.811 21.495 1.00 92.25 171 VAL A CA 1
ATOM 1353 C C . VAL A 1 171 ? -0.339 -2.192 22.137 1.00 92.25 171 VAL A C 1
ATOM 1355 O O . VAL A 1 171 ? -1.436 -2.728 22.291 1.00 92.25 171 VAL A O 1
ATOM 1358 N N . SER A 1 172 ? 0.813 -2.735 22.530 1.00 92.31 172 SER A N 1
ATOM 1359 C CA . SER A 1 172 ? 0.922 -3.894 23.416 1.00 92.31 172 SER A CA 1
ATOM 1360 C C . SER A 1 172 ? 1.049 -3.382 24.840 1.00 92.31 172 SER A C 1
ATOM 1362 O O . SER A 1 172 ? 1.941 -2.574 25.104 1.00 92.31 172 SER A O 1
ATOM 1364 N N . LEU A 1 173 ? 0.187 -3.832 25.743 1.00 93.62 173 LEU A N 1
ATOM 1365 C CA . LEU A 1 173 ? 0.191 -3.399 27.139 1.00 93.62 173 LEU A CA 1
ATOM 1366 C C . LEU A 1 173 ? 0.113 -4.600 28.078 1.00 93.62 173 LEU A C 1
ATOM 1368 O O . LEU A 1 173 ? -0.469 -5.624 27.740 1.00 93.62 173 LEU A O 1
ATOM 1372 N N . ASP A 1 174 ? 0.641 -4.464 29.290 1.00 92.69 174 ASP A N 1
ATOM 1373 C CA . ASP A 1 174 ? 0.494 -5.508 30.315 1.00 92.69 174 ASP A CA 1
ATOM 1374 C C . ASP A 1 174 ? -0.938 -5.562 30.871 1.00 92.69 174 ASP A C 1
ATOM 1376 O O . ASP A 1 174 ? -1.387 -6.586 31.379 1.00 92.69 174 ASP A O 1
ATOM 1380 N N . ASN A 1 175 ? -1.659 -4.441 30.773 1.00 92.25 175 ASN A N 1
ATOM 1381 C CA . ASN A 1 175 ? -3.017 -4.266 31.268 1.00 92.25 175 ASN A CA 1
ATOM 1382 C C . ASN A 1 175 ? -3.792 -3.328 30.334 1.00 92.25 175 ASN A C 1
ATOM 1384 O O . ASN A 1 175 ? -3.288 -2.263 29.965 1.00 92.25 175 ASN A O 1
ATOM 1388 N N . ILE A 1 176 ? -5.029 -3.686 29.986 1.00 93.06 176 ILE A N 1
ATOM 1389 C CA . ILE A 1 176 ? -5.849 -2.904 29.046 1.00 93.06 176 ILE A CA 1
ATOM 1390 C C . ILE A 1 176 ? -6.175 -1.515 29.607 1.00 93.06 176 ILE A C 1
ATOM 1392 O O . ILE A 1 176 ? -6.242 -0.554 28.843 1.00 93.06 176 ILE A O 1
ATOM 1396 N N . MET A 1 177 ? -6.278 -1.358 30.929 1.00 94.69 177 MET A N 1
ATOM 1397 C CA . MET A 1 177 ? -6.521 -0.066 31.586 1.00 94.69 177 MET A CA 1
ATOM 1398 C C . MET A 1 177 ? -5.455 0.985 31.270 1.00 94.69 177 MET A C 1
ATOM 1400 O O . MET A 1 177 ? -5.759 2.178 31.245 1.00 94.69 177 MET A O 1
ATOM 1404 N N . LEU A 1 178 ? -4.219 0.564 30.981 1.00 96.19 178 LEU A N 1
ATOM 1405 C CA . LEU A 1 178 ? -3.127 1.475 30.629 1.00 96.19 178 LEU A CA 1
ATOM 1406 C C . LEU A 1 178 ? -3.354 2.179 29.283 1.00 96.19 178 LEU A C 1
ATOM 1408 O O . LEU A 1 178 ? -2.696 3.175 29.002 1.00 96.19 178 LEU A O 1
ATOM 1412 N N . SER A 1 179 ? -4.302 1.703 28.471 1.00 95.81 179 SER A N 1
ATOM 1413 C CA . SER A 1 179 ? -4.662 2.331 27.199 1.00 95.81 179 SER A CA 1
ATOM 1414 C C . SER A 1 179 ? -5.556 3.564 27.347 1.00 95.81 179 SER A C 1
ATOM 1416 O O . SER A 1 179 ? -5.624 4.385 26.433 1.00 95.81 179 SER A O 1
ATOM 1418 N N . HIS A 1 180 ? -6.228 3.725 28.490 1.00 95.88 180 HIS A N 1
ATOM 1419 C CA . HIS A 1 180 ? -7.223 4.777 28.688 1.00 95.88 180 HIS A CA 1
ATOM 1420 C C . HIS A 1 180 ? -6.683 6.204 28.445 1.00 95.88 180 HIS A C 1
ATOM 1422 O O . HIS A 1 180 ? -7.329 6.942 27.699 1.00 95.88 180 HIS A O 1
ATOM 1428 N N . PRO A 1 181 ? -5.510 6.616 28.979 1.00 96.62 181 PRO A N 1
ATOM 1429 C CA . PRO A 1 181 ? -4.980 7.961 28.740 1.00 96.62 181 PRO A CA 1
ATOM 1430 C C . PRO A 1 181 ? -4.732 8.258 27.257 1.00 96.62 181 PRO A C 1
ATOM 1432 O O . PRO A 1 181 ? -5.027 9.356 26.792 1.00 96.62 181 PRO A O 1
ATOM 1435 N N . ASP A 1 182 ? -4.239 7.269 26.509 1.00 96.06 182 ASP A N 1
ATOM 1436 C CA . ASP A 1 182 ? -3.992 7.396 25.072 1.00 96.06 182 ASP A CA 1
ATOM 1437 C C . ASP A 1 182 ? -5.299 7.561 24.287 1.00 96.06 182 ASP A C 1
ATOM 1439 O O . ASP A 1 182 ? -5.375 8.400 23.389 1.00 96.06 182 ASP A O 1
ATOM 1443 N N . ILE A 1 183 ? -6.337 6.795 24.640 1.00 95.75 183 ILE A N 1
ATOM 1444 C CA . ILE A 1 183 ? -7.657 6.899 24.006 1.00 95.75 183 ILE A CA 1
ATOM 1445 C C . ILE A 1 183 ? -8.253 8.287 24.256 1.00 95.75 183 ILE A C 1
ATOM 1447 O O . ILE A 1 183 ? -8.703 8.935 23.313 1.00 95.75 183 ILE A O 1
ATOM 1451 N N . VAL A 1 184 ? -8.214 8.772 25.501 1.00 95.25 184 VAL A N 1
ATOM 1452 C CA . VAL A 1 184 ? -8.726 10.103 25.863 1.00 95.25 184 VAL A CA 1
ATOM 1453 C C . VAL A 1 184 ? -7.953 11.209 25.148 1.00 95.25 184 VAL A C 1
ATOM 1455 O O . VAL A 1 184 ? -8.565 12.156 24.657 1.00 95.25 184 VAL A O 1
ATOM 1458 N N . GLN A 1 185 ? -6.629 11.085 25.025 1.00 95.56 185 GLN A N 1
ATOM 1459 C CA . GLN A 1 185 ? -5.831 12.040 24.257 1.00 95.56 185 GLN A CA 1
ATOM 1460 C C . GLN A 1 185 ? -6.254 12.059 22.782 1.00 95.56 185 GLN A C 1
ATOM 1462 O O . GLN A 1 185 ? -6.486 13.130 22.228 1.00 95.56 185 GLN A O 1
ATOM 1467 N N . MET A 1 186 ? -6.442 10.893 22.157 1.00 94.75 186 MET A N 1
ATOM 1468 C CA . MET A 1 186 ? -6.918 10.827 20.771 1.00 94.75 186 MET A CA 1
ATOM 1469 C C . MET A 1 186 ? -8.335 11.389 20.611 1.00 94.75 186 MET A C 1
ATOM 1471 O O . MET A 1 186 ? -8.616 12.034 19.604 1.00 94.75 186 MET A O 1
ATOM 1475 N N . GLN A 1 187 ? -9.223 11.185 21.590 1.00 94.25 187 GLN A N 1
ATOM 1476 C CA . GLN A 1 187 ? -10.543 11.820 21.612 1.00 94.25 187 GLN A CA 1
ATOM 1477 C C . GLN A 1 187 ? -10.437 13.345 21.693 1.00 94.25 187 GLN A C 1
ATOM 1479 O O . GLN A 1 187 ? -11.134 14.040 20.955 1.00 94.25 187 GLN A O 1
ATOM 1484 N N . ALA A 1 188 ? -9.546 13.865 22.539 1.00 94.50 188 ALA A N 1
ATOM 1485 C CA . ALA A 1 188 ? -9.298 15.298 22.650 1.00 94.50 188 ALA A CA 1
ATOM 1486 C C . ALA A 1 188 ? -8.770 15.887 21.329 1.00 94.50 188 ALA A C 1
ATOM 1488 O O . ALA A 1 188 ? -9.256 16.930 20.890 1.00 94.50 188 ALA A O 1
ATOM 1489 N N . ASP A 1 189 ? -7.855 15.185 20.653 1.00 94.25 189 ASP A N 1
ATOM 1490 C CA . ASP A 1 189 ? -7.276 15.604 19.369 1.00 94.25 189 ASP A CA 1
ATOM 1491 C C . ASP A 1 189 ? -8.301 15.636 18.219 1.00 94.25 189 ASP A C 1
ATOM 1493 O O . ASP A 1 189 ? -8.097 16.339 17.230 1.00 94.25 189 ASP A O 1
ATOM 1497 N N . MET A 1 190 ? -9.399 14.878 18.319 1.00 93.88 190 MET A N 1
ATOM 1498 C CA . MET A 1 190 ? -10.515 14.931 17.362 1.00 93.88 190 MET A CA 1
ATOM 1499 C C . MET A 1 190 ? -11.486 16.094 17.620 1.00 93.88 190 MET A C 1
ATOM 1501 O O . MET A 1 190 ? -12.336 16.387 16.777 1.00 93.88 190 MET A O 1
ATOM 1505 N N . GLY A 1 191 ? -11.390 16.745 18.783 1.00 93.38 191 GLY A N 1
ATOM 1506 C CA . GLY A 1 191 ? -12.318 17.780 19.221 1.00 93.38 191 GLY A CA 1
ATOM 1507 C C . GLY A 1 191 ? -13.711 17.256 19.595 1.00 93.38 191 GLY A C 1
ATOM 1508 O O . GLY A 1 191 ? -14.020 16.069 19.512 1.00 93.38 191 GLY A O 1
ATOM 1509 N N . ALA A 1 192 ? -14.590 18.175 20.005 1.00 91.06 192 ALA A N 1
ATOM 1510 C CA . ALA A 1 192 ? -15.907 17.844 20.562 1.00 91.06 192 ALA A CA 1
ATOM 1511 C C . ALA A 1 192 ? -16.867 17.158 19.572 1.00 91.06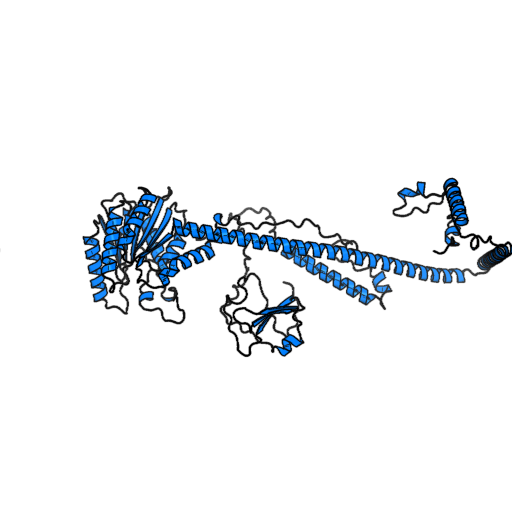 192 ALA A C 1
ATOM 1513 O O . ALA A 1 192 ? -17.804 16.481 19.993 1.00 91.06 192 ALA A O 1
ATOM 1514 N N . SER A 1 193 ? -16.665 17.332 18.263 1.00 90.62 193 SER A N 1
ATOM 1515 C CA . SER A 1 193 ? -17.474 16.655 17.249 1.00 90.62 193 SER A CA 1
ATOM 1516 C C . SER A 1 193 ? -17.042 15.210 17.026 1.00 90.62 193 SER A C 1
ATOM 1518 O O . SER A 1 193 ? -17.836 14.457 16.480 1.00 90.62 193 SER A O 1
ATOM 1520 N N . GLY A 1 194 ? -15.830 14.806 17.424 1.00 92.88 194 GLY A N 1
ATOM 1521 C CA . GLY A 1 194 ? -15.267 13.492 17.118 1.00 92.88 194 GLY A CA 1
ATOM 1522 C C . GLY A 1 194 ? -16.130 12.327 17.590 1.00 92.88 194 GLY A C 1
ATOM 1523 O O . GLY A 1 194 ? -16.534 12.268 18.754 1.00 92.88 194 GLY A O 1
ATOM 1524 N N . LEU A 1 195 ? -16.385 11.383 16.683 1.00 92.75 195 LEU A N 1
ATOM 1525 C CA . LEU A 1 195 ? -17.115 10.158 16.988 1.00 92.75 195 LEU A CA 1
ATOM 1526 C C . LEU A 1 195 ? -16.136 9.107 17.497 1.00 92.75 195 LEU A C 1
ATOM 1528 O O . LEU A 1 195 ? -15.073 8.920 16.916 1.00 92.75 195 LEU A O 1
ATOM 1532 N N . THR A 1 196 ? -16.494 8.395 18.560 1.00 93.25 196 THR A N 1
ATOM 1533 C CA . THR A 1 196 ? -15.703 7.264 19.056 1.00 93.25 196 THR A CA 1
ATOM 1534 C C . THR A 1 196 ? -16.528 5.990 18.984 1.00 93.25 196 THR A C 1
ATOM 1536 O O . THR A 1 196 ? -17.666 5.954 19.438 1.00 93.25 196 THR A O 1
ATOM 1539 N N . ILE A 1 197 ? -15.960 4.926 18.431 1.00 91.06 197 ILE A N 1
ATOM 1540 C CA . ILE A 1 197 ? -16.551 3.592 18.429 1.00 91.06 197 ILE A CA 1
ATOM 1541 C C . ILE A 1 197 ? -15.596 2.689 19.196 1.00 91.06 197 ILE A C 1
ATOM 1543 O O . ILE A 1 197 ? -14.500 2.401 18.722 1.00 91.06 197 ILE A O 1
ATOM 1547 N N . VAL A 1 198 ? -16.005 2.249 20.381 1.00 91.38 198 VAL A N 1
ATOM 1548 C CA . VAL A 1 198 ? -15.255 1.278 21.177 1.00 91.38 198 VAL A CA 1
ATOM 1549 C C . VAL A 1 198 ? -15.773 -0.110 20.849 1.00 91.38 198 VAL A C 1
ATOM 1551 O O . VAL A 1 198 ? -16.896 -0.472 21.194 1.00 91.38 198 VAL A O 1
ATOM 1554 N N . MET A 1 199 ? -14.957 -0.883 20.153 1.00 87.81 199 MET A N 1
ATOM 1555 C CA . MET A 1 199 ? -15.205 -2.270 19.819 1.00 87.81 199 MET A CA 1
ATOM 1556 C C . MET A 1 199 ? -14.538 -3.171 20.853 1.00 87.81 199 MET A C 1
ATOM 1558 O O . MET A 1 199 ? -13.397 -2.954 21.250 1.00 87.81 199 MET A O 1
ATOM 1562 N N . MET A 1 200 ? -15.267 -4.191 21.291 1.00 87.06 200 MET A N 1
ATOM 1563 C CA . MET A 1 200 ? -14.743 -5.224 22.175 1.00 87.06 200 MET A CA 1
ATOM 1564 C C . MET A 1 200 ? -15.158 -6.588 21.639 1.00 87.06 200 MET A C 1
ATOM 1566 O O . MET A 1 200 ? -16.353 -6.888 21.547 1.00 87.06 200 MET A O 1
ATOM 1570 N N . ASP A 1 201 ? -14.185 -7.428 21.294 1.00 80.12 201 ASP A N 1
ATOM 1571 C CA . ASP A 1 201 ? -14.448 -8.796 20.854 1.00 80.12 201 ASP A CA 1
ATOM 1572 C C . ASP A 1 201 ? -14.337 -9.797 22.018 1.00 80.12 201 ASP A C 1
ATOM 1574 O O . ASP A 1 201 ? -13.253 -10.275 22.349 1.00 80.12 201 ASP A O 1
ATOM 1578 N N . ALA A 1 202 ? -15.467 -10.157 22.641 1.00 82.00 202 ALA A N 1
ATOM 1579 C CA . ALA A 1 202 ? -15.496 -11.172 23.699 1.00 82.00 202 ALA A CA 1
ATOM 1580 C C . ALA A 1 202 ? -15.881 -12.580 23.196 1.00 82.00 202 ALA A C 1
ATOM 1582 O O . ALA A 1 202 ? -16.268 -13.439 23.995 1.00 82.00 202 ALA A O 1
ATOM 1583 N N . THR A 1 203 ? -15.779 -12.858 21.889 1.00 73.75 203 THR A N 1
ATOM 1584 C CA . THR A 1 203 ? -16.162 -14.167 21.316 1.00 73.75 203 THR A CA 1
ATOM 1585 C C . THR A 1 203 ? -15.350 -15.332 21.880 1.00 73.75 203 THR A C 1
ATOM 1587 O O . THR A 1 203 ? -15.892 -16.425 22.048 1.00 73.75 203 THR A O 1
ATOM 1590 N N . LEU A 1 204 ? -14.077 -15.095 22.213 1.00 63.38 204 LEU A N 1
ATOM 1591 C CA . LEU A 1 204 ? -13.103 -16.096 22.667 1.00 63.38 204 LEU A CA 1
ATOM 1592 C C . LEU A 1 204 ? -13.122 -16.386 24.186 1.00 63.38 204 LEU A C 1
ATOM 1594 O O . LEU A 1 204 ? -12.248 -17.090 24.694 1.00 63.38 204 LEU A O 1
ATOM 1598 N N . TRP A 1 205 ? -14.106 -15.882 24.937 1.00 64.38 205 TRP A N 1
ATOM 1599 C CA . TRP A 1 205 ? -14.134 -15.980 26.404 1.00 64.38 205 TRP A CA 1
ATOM 1600 C C . TRP A 1 205 ? -14.400 -17.413 26.934 1.00 64.38 205 TRP A C 1
ATOM 1602 O O . TRP A 1 205 ? -15.506 -17.946 26.785 1.00 64.38 205 TRP A O 1
ATOM 1612 N N . PRO A 1 206 ? -13.403 -18.053 27.595 1.00 52.88 206 PRO A N 1
ATOM 1613 C CA . PRO A 1 206 ? -13.491 -18.298 29.053 1.00 52.88 206 PRO A CA 1
ATOM 1614 C C . PRO A 1 206 ? -12.217 -17.941 29.863 1.00 52.88 206 PRO A C 1
ATOM 1616 O O . PRO A 1 206 ? -12.309 -17.798 31.078 1.00 52.88 206 PRO A O 1
ATOM 1619 N N . ASN A 1 207 ? -11.045 -17.775 29.231 1.00 63.28 207 ASN A N 1
ATOM 1620 C CA . ASN A 1 207 ? -9.743 -17.898 29.921 1.00 63.28 207 ASN A CA 1
ATOM 1621 C C . ASN A 1 207 ? -9.097 -16.595 30.432 1.00 63.28 207 ASN A C 1
ATOM 1623 O O . ASN A 1 207 ? -7.983 -16.645 30.944 1.00 63.28 207 ASN A O 1
ATOM 1627 N N . ARG A 1 208 ? -9.760 -15.438 30.321 1.00 71.19 208 ARG A N 1
ATOM 1628 C CA . ARG A 1 208 ? -9.211 -14.147 30.777 1.00 71.19 208 ARG A CA 1
ATOM 1629 C C . ARG A 1 208 ? -10.290 -13.237 31.361 1.00 71.19 208 ARG A C 1
ATOM 1631 O O . ARG A 1 208 ? -10.587 -12.174 30.836 1.00 71.19 208 ARG A O 1
ATOM 1638 N N . ALA A 1 209 ? -10.913 -13.676 32.455 1.00 80.12 209 ALA A N 1
ATOM 1639 C CA . ALA A 1 209 ? -11.946 -12.881 33.126 1.00 80.12 209 ALA A CA 1
ATOM 1640 C C . ALA A 1 209 ? -11.446 -11.472 33.502 1.00 80.12 209 ALA A C 1
ATOM 1642 O O . ALA A 1 209 ? -12.182 -10.507 33.324 1.00 80.12 209 ALA A O 1
ATOM 1643 N N . LEU A 1 210 ? -10.181 -11.361 33.928 1.00 85.31 210 LEU A N 1
ATOM 1644 C CA . LEU A 1 210 ? -9.561 -10.085 34.282 1.00 85.31 210 LEU A CA 1
ATOM 1645 C C . LEU A 1 210 ? -9.473 -9.120 33.089 1.00 85.31 210 LEU A C 1
ATOM 1647 O O . LEU A 1 210 ? -9.877 -7.973 33.221 1.00 85.31 210 LEU A O 1
ATOM 1651 N N . SER A 1 211 ? -9.035 -9.582 31.911 1.00 84.94 211 SER A N 1
ATOM 1652 C CA . SER A 1 211 ? -8.910 -8.702 30.737 1.00 84.94 211 SER A CA 1
ATOM 1653 C C . SER A 1 211 ? -10.259 -8.157 30.281 1.00 84.94 211 SER A C 1
ATOM 1655 O O . SER A 1 211 ? -10.340 -7.078 29.707 1.00 84.94 211 SER A O 1
ATOM 1657 N N . ILE A 1 212 ? -11.338 -8.894 30.527 1.00 85.88 212 ILE A N 1
ATOM 1658 C CA . ILE A 1 212 ? -12.686 -8.415 30.243 1.00 85.88 212 ILE A CA 1
ATOM 1659 C C . ILE A 1 212 ? -13.136 -7.386 31.267 1.00 85.88 212 ILE A C 1
ATOM 1661 O O . ILE A 1 212 ? -13.713 -6.384 30.866 1.00 85.88 212 ILE A O 1
ATOM 1665 N N . ASP A 1 213 ? -12.849 -7.588 32.549 1.00 89.31 213 ASP A N 1
ATOM 1666 C CA . ASP A 1 213 ? -13.165 -6.590 33.574 1.00 89.31 213 ASP A CA 1
ATOM 1667 C C . ASP A 1 213 ? -12.421 -5.277 33.318 1.00 89.31 213 ASP A C 1
ATOM 1669 O O . ASP A 1 213 ? -13.012 -4.198 33.387 1.00 89.31 213 ASP A O 1
ATOM 1673 N N . GLU A 1 214 ? -11.160 -5.371 32.903 1.00 91.88 214 GLU A N 1
ATOM 1674 C CA . GLU A 1 214 ? -10.368 -4.235 32.436 1.00 91.88 214 GLU A CA 1
ATOM 1675 C C . GLU A 1 214 ? -10.961 -3.616 31.164 1.00 91.88 214 GLU A C 1
ATOM 1677 O O . GLU A 1 214 ? -11.149 -2.405 31.105 1.00 91.88 214 GLU A O 1
ATOM 1682 N N . SER A 1 215 ? -11.330 -4.425 30.165 1.00 91.38 215 SER A N 1
ATOM 1683 C CA . SER A 1 215 ? -11.936 -3.922 28.922 1.00 91.38 215 SER A CA 1
ATOM 1684 C C . SER A 1 215 ? -13.254 -3.198 29.183 1.00 91.38 215 SER A C 1
ATOM 1686 O O . SER A 1 215 ? -13.451 -2.100 28.678 1.00 91.38 215 SER A O 1
ATOM 1688 N N . VAL A 1 216 ? -14.145 -3.767 30.000 1.00 91.12 216 VAL A N 1
ATOM 1689 C CA . VAL A 1 216 ? -15.425 -3.150 30.379 1.00 91.12 216 VAL A CA 1
ATOM 1690 C C . VAL A 1 216 ? -15.186 -1.840 31.128 1.00 91.12 216 VAL A C 1
ATOM 1692 O O . VAL A 1 216 ? -15.862 -0.853 30.848 1.00 91.12 216 VAL A O 1
ATOM 1695 N N . SER A 1 217 ? -14.191 -1.802 32.016 1.00 92.88 217 SER A N 1
ATOM 1696 C CA . SER A 1 217 ? -13.807 -0.584 32.735 1.00 92.88 217 SER A CA 1
ATOM 1697 C C . SER A 1 217 ? -13.271 0.499 31.788 1.00 92.88 217 SER A C 1
ATOM 1699 O O . SER A 1 217 ? -13.638 1.666 31.926 1.00 92.88 217 SER A O 1
ATOM 1701 N N . VAL A 1 218 ? -12.467 0.136 30.779 1.00 93.81 218 VAL A N 1
ATOM 1702 C CA . VAL A 1 218 ? -12.029 1.074 29.730 1.00 93.81 218 VAL A CA 1
ATOM 1703 C C . VAL A 1 218 ? -13.211 1.553 28.893 1.00 93.81 218 VAL A C 1
ATOM 1705 O O . VAL A 1 218 ? -13.341 2.755 28.686 1.00 93.81 218 VAL A O 1
ATOM 1708 N N . VAL A 1 219 ? -14.100 0.657 28.449 1.00 91.69 219 VAL A N 1
ATOM 1709 C CA . VAL A 1 219 ? -15.311 1.030 27.697 1.00 91.69 219 VAL A CA 1
ATOM 1710 C C . VAL A 1 219 ? -16.140 2.032 28.500 1.00 91.69 219 VAL A C 1
ATOM 1712 O O . VAL A 1 219 ? -16.521 3.068 27.961 1.00 91.69 219 VAL A O 1
ATOM 1715 N N . GLN A 1 220 ? -16.370 1.770 29.789 1.00 91.00 220 GLN A N 1
ATOM 1716 C CA . GLN A 1 220 ? -17.097 2.671 30.681 1.00 91.00 220 GLN A CA 1
ATOM 1717 C C . GLN A 1 220 ? -16.429 4.044 30.761 1.00 91.00 220 GLN A C 1
ATOM 1719 O O . GLN A 1 220 ? -17.100 5.064 30.597 1.00 91.00 220 GLN A O 1
ATOM 1724 N N . ALA A 1 221 ? -15.117 4.080 30.994 1.00 91.38 221 ALA A N 1
ATOM 1725 C CA . ALA A 1 221 ? -14.377 5.323 31.153 1.00 91.38 221 ALA A CA 1
ATOM 1726 C C . ALA A 1 221 ? -14.371 6.157 29.859 1.00 91.38 221 ALA A C 1
ATOM 1728 O O . ALA A 1 221 ? -14.731 7.334 29.880 1.00 91.38 221 ALA A O 1
ATOM 1729 N N . VAL A 1 222 ? -14.066 5.528 28.718 1.00 91.25 222 VAL A N 1
ATOM 1730 C CA . VAL A 1 222 ? -14.032 6.178 27.395 1.00 91.25 222 VAL A CA 1
ATOM 1731 C C . VAL A 1 222 ? -15.413 6.690 27.000 1.00 91.25 222 VAL A C 1
ATOM 1733 O O . VAL A 1 222 ? -15.548 7.814 26.514 1.00 91.25 222 VAL A O 1
ATOM 1736 N N . ALA A 1 223 ? -16.454 5.889 27.228 1.00 87.06 223 ALA A N 1
ATOM 1737 C CA . ALA A 1 223 ? -17.800 6.257 26.826 1.00 87.06 223 ALA A CA 1
ATOM 1738 C C . ALA A 1 223 ? -18.442 7.305 27.747 1.00 87.06 223 ALA A C 1
ATOM 1740 O O . ALA A 1 223 ? -19.282 8.077 27.296 1.00 87.06 223 ALA A O 1
ATOM 1741 N N . SER A 1 224 ? -17.993 7.403 29.001 1.00 85.50 224 SER A N 1
ATOM 1742 C CA . SER A 1 224 ? -18.382 8.492 29.906 1.00 85.50 224 SER A CA 1
ATOM 1743 C C . SER A 1 224 ? -17.680 9.817 29.573 1.00 85.50 224 SER A C 1
ATOM 1745 O O . SER A 1 224 ? -18.186 10.883 29.917 1.00 85.50 224 SER A O 1
ATOM 1747 N N . GLY A 1 225 ? -16.515 9.766 28.914 1.00 85.56 225 GLY A N 1
ATOM 1748 C CA . GLY A 1 225 ? -15.703 10.942 28.586 1.00 85.56 225 GLY A CA 1
ATOM 1749 C C . GLY A 1 225 ? -16.152 11.718 27.342 1.00 85.56 225 GLY A C 1
ATOM 1750 O O . GLY A 1 225 ? -15.867 12.910 27.236 1.00 85.56 225 GLY A O 1
ATOM 1751 N N . ASN A 1 226 ? -16.868 11.081 26.409 1.00 85.44 226 ASN A N 1
ATOM 1752 C CA . ASN A 1 226 ? -17.325 11.715 25.170 1.00 85.44 226 ASN A CA 1
ATOM 1753 C C . ASN A 1 226 ? -18.754 11.276 24.814 1.00 85.44 226 ASN A C 1
ATOM 1755 O O . ASN A 1 226 ? -19.004 10.099 24.554 1.00 85.44 226 ASN A O 1
ATOM 1759 N N . ALA A 1 227 ? -19.663 12.251 24.719 1.00 85.00 227 ALA A N 1
ATOM 1760 C CA . ALA A 1 227 ? -21.075 12.069 24.369 1.00 85.00 227 ALA A CA 1
ATOM 1761 C C . ALA A 1 227 ? -21.313 11.421 22.991 1.00 85.00 227 ALA A C 1
ATOM 1763 O O . ALA A 1 227 ? -22.376 10.857 22.729 1.00 85.00 227 ALA A O 1
ATOM 1764 N N . ASN A 1 228 ? -20.317 11.497 22.110 1.00 89.94 228 ASN A N 1
ATOM 1765 C CA . ASN A 1 228 ? -20.313 10.906 20.780 1.00 89.94 228 ASN A CA 1
ATOM 1766 C C . ASN A 1 228 ? -19.604 9.543 20.757 1.00 89.94 228 ASN A C 1
ATOM 1768 O O . ASN A 1 228 ? -18.989 9.177 19.754 1.00 89.94 228 ASN A O 1
ATOM 1772 N N . THR A 1 229 ? -19.672 8.791 21.859 1.00 89.31 229 THR A N 1
ATOM 1773 C CA . THR A 1 229 ? -19.105 7.442 21.950 1.00 89.31 229 THR A CA 1
ATOM 1774 C C . THR A 1 229 ? -20.183 6.374 21.833 1.00 89.31 229 THR A C 1
ATOM 1776 O O . THR A 1 229 ? -21.212 6.432 22.500 1.00 89.31 229 THR A O 1
ATOM 1779 N N . MET A 1 230 ? -19.919 5.352 21.027 1.00 87.62 230 MET A N 1
ATOM 1780 C CA . MET A 1 230 ? -20.680 4.110 21.004 1.00 87.62 230 MET A CA 1
ATOM 1781 C C . MET A 1 230 ? -19.800 2.957 21.471 1.00 87.62 230 MET A C 1
ATOM 1783 O O . MET A 1 230 ? -18.659 2.834 21.030 1.00 87.62 230 MET A O 1
ATOM 1787 N N . ALA A 1 231 ? -20.352 2.077 22.304 1.00 87.94 231 ALA A N 1
ATOM 1788 C CA . ALA A 1 231 ? -19.738 0.800 22.627 1.00 87.94 231 ALA A CA 1
ATOM 1789 C C . ALA A 1 231 ? -20.400 -0.320 21.815 1.00 87.94 231 ALA A C 1
ATOM 1791 O O . ALA A 1 231 ? -21.625 -0.444 21.754 1.00 87.94 231 ALA A O 1
ATOM 1792 N N . PHE A 1 232 ? -19.587 -1.169 21.202 1.00 85.44 232 PHE A N 1
ATOM 1793 C CA . PHE A 1 232 ? -20.054 -2.311 20.441 1.00 85.44 232 PHE A CA 1
ATOM 1794 C C . PHE A 1 232 ? -19.308 -3.572 20.863 1.00 85.44 232 PHE A C 1
ATOM 1796 O O . PHE A 1 232 ? -18.139 -3.781 20.535 1.00 85.44 232 PHE A O 1
ATOM 1803 N N . VAL A 1 233 ? -20.011 -4.433 21.593 1.00 84.44 233 VAL A N 1
ATOM 1804 C CA . VAL A 1 233 ? -19.441 -5.618 22.220 1.00 84.44 233 VAL A CA 1
ATOM 1805 C C . VAL A 1 233 ? -19.946 -6.869 21.519 1.00 84.44 233 VAL A C 1
ATOM 1807 O O . VAL A 1 233 ? -21.148 -7.124 21.412 1.00 84.44 233 VAL A O 1
ATOM 1810 N N . LEU A 1 234 ? -19.025 -7.705 21.058 1.00 79.56 234 LEU A N 1
ATOM 1811 C CA . LEU A 1 234 ? -19.373 -9.076 20.725 1.00 79.56 234 LEU A CA 1
ATOM 1812 C C . LEU A 1 234 ? -19.508 -9.906 21.964 1.00 79.56 234 LEU A C 1
ATOM 1814 O O . LEU A 1 234 ? -18.586 -9.982 22.769 1.00 79.56 234 LEU A O 1
ATOM 1818 N N . LEU A 1 235 ? -20.608 -10.633 22.034 1.00 82.69 235 LEU A N 1
ATOM 1819 C CA . LEU A 1 235 ? -20.807 -11.584 23.099 1.00 82.69 235 LEU A CA 1
ATOM 1820 C C . LEU A 1 235 ? -20.122 -12.920 22.766 1.00 82.69 235 LEU A C 1
ATOM 1822 O O . LEU A 1 235 ? -19.957 -13.255 21.587 1.00 82.69 235 LEU A O 1
ATOM 1826 N N . PRO A 1 236 ? -19.767 -13.712 23.796 1.00 81.31 236 PRO A N 1
ATOM 1827 C CA . PRO A 1 236 ? -19.263 -15.069 23.636 1.00 81.31 236 PRO A CA 1
ATOM 1828 C C . PRO A 1 236 ? -20.134 -15.889 22.683 1.00 81.31 236 PRO A C 1
ATOM 1830 O O . PRO A 1 236 ? -21.363 -15.921 22.810 1.00 81.31 236 PRO A O 1
ATOM 1833 N N . GLN A 1 237 ? -19.491 -16.570 21.735 1.00 75.00 237 GLN A N 1
ATOM 1834 C CA . GLN A 1 237 ? -20.180 -17.370 20.727 1.00 75.00 237 GLN A CA 1
ATOM 1835 C C . GLN A 1 237 ? -20.006 -18.860 20.980 1.00 75.00 237 GLN A C 1
ATOM 1837 O O . GLN A 1 237 ? -18.990 -19.325 21.499 1.00 75.00 237 GLN A O 1
ATOM 1842 N N . TRP A 1 238 ? -21.028 -19.630 20.604 1.00 74.12 238 TRP A N 1
ATOM 1843 C CA . TRP A 1 238 ? -20.937 -21.074 20.705 1.00 74.12 238 TRP A CA 1
ATOM 1844 C C . TRP A 1 238 ? -20.024 -21.637 19.617 1.00 74.12 238 TRP A C 1
ATOM 1846 O O . TRP A 1 238 ? -20.183 -21.345 18.433 1.00 74.12 238 TRP A O 1
ATOM 1856 N N . HIS A 1 239 ? -19.110 -22.506 20.035 1.00 70.81 239 HIS A N 1
ATOM 1857 C CA . HIS A 1 239 ? -18.285 -23.317 19.157 1.00 70.81 239 HIS A CA 1
ATOM 1858 C C . HIS A 1 239 ? -18.420 -24.785 19.561 1.00 70.81 239 HIS A C 1
ATOM 1860 O O . HIS A 1 239 ? -18.625 -25.094 20.735 1.00 70.81 239 HIS A O 1
ATOM 1866 N N . SER A 1 240 ? -18.269 -25.705 18.608 1.00 71.94 240 SER A N 1
ATOM 1867 C CA . SER A 1 240 ? -18.411 -27.148 18.852 1.00 71.94 240 SER A CA 1
ATOM 1868 C C . SER A 1 240 ? -17.435 -27.696 19.900 1.00 71.94 240 SER A C 1
ATOM 1870 O O . SER A 1 240 ? -17.728 -28.707 20.530 1.00 71.94 240 SER A O 1
ATOM 1872 N N . SER A 1 241 ? -16.307 -27.016 20.127 1.00 68.50 241 SER A N 1
ATOM 1873 C CA . SER A 1 241 ? -15.324 -27.358 21.166 1.00 68.50 241 SER A CA 1
ATOM 1874 C C . SER A 1 241 ? -15.664 -26.831 22.565 1.00 68.50 241 SER A C 1
ATOM 1876 O O . SER A 1 241 ? -14.929 -27.121 23.504 1.00 68.50 241 SER A O 1
ATOM 1878 N N . THR A 1 242 ? -16.723 -26.034 22.718 1.00 70.75 242 THR A N 1
ATOM 1879 C CA . THR A 1 242 ? -17.079 -25.376 23.982 1.00 70.75 242 THR A CA 1
ATOM 1880 C C . THR A 1 242 ? -18.502 -25.758 24.381 1.00 70.75 242 THR A C 1
ATOM 1882 O O . THR A 1 242 ? -19.424 -25.780 23.561 1.00 70.75 242 THR A O 1
ATOM 1885 N N . ASN A 1 243 ? -18.714 -26.061 25.663 1.00 82.00 243 ASN A N 1
ATOM 1886 C CA . ASN A 1 243 ? -20.042 -26.400 26.169 1.00 82.00 243 ASN A CA 1
ATOM 1887 C C . ASN A 1 243 ? -21.001 -25.197 26.024 1.00 82.00 243 ASN A C 1
ATOM 1889 O O . ASN A 1 243 ? -20.684 -24.090 26.465 1.00 82.00 243 ASN A O 1
ATOM 1893 N N . LYS A 1 244 ? -22.188 -25.419 25.435 1.00 80.56 244 LYS A N 1
ATOM 1894 C CA . LYS A 1 244 ? -23.234 -24.393 25.241 1.00 80.56 244 LYS A CA 1
ATOM 1895 C C . LYS A 1 244 ? -23.594 -23.666 26.539 1.00 80.56 244 LYS A C 1
ATOM 1897 O O . LYS A 1 244 ? -23.699 -22.445 26.536 1.00 80.56 244 LYS A O 1
ATOM 1902 N N . CYS A 1 245 ? -23.737 -24.393 27.646 1.00 82.75 245 CYS A N 1
ATOM 1903 C CA . CYS A 1 245 ? -24.082 -23.814 28.944 1.00 82.75 245 CYS A CA 1
ATOM 1904 C C . CYS A 1 245 ? -22.980 -22.887 29.469 1.00 82.75 245 CYS A C 1
ATOM 1906 O O . CYS A 1 245 ? -23.284 -21.844 30.040 1.00 82.75 245 CYS A O 1
ATOM 1908 N N . THR A 1 246 ? -21.707 -23.224 29.241 1.00 81.50 246 THR A N 1
ATOM 1909 C CA . THR A 1 246 ? -20.573 -22.364 29.616 1.00 81.50 246 THR A CA 1
ATOM 1910 C C . THR A 1 246 ? -20.593 -21.055 28.835 1.00 81.50 246 THR A C 1
ATOM 1912 O O . THR A 1 246 ? -20.434 -19.991 29.425 1.00 81.50 246 THR A O 1
ATOM 1915 N N . VAL A 1 247 ? -20.847 -21.122 27.526 1.00 79.88 247 VAL A N 1
ATOM 1916 C CA . VAL A 1 247 ? -20.961 -19.930 26.673 1.00 79.88 247 VAL A CA 1
ATOM 1917 C C . VAL A 1 247 ? -22.122 -19.049 27.128 1.00 79.88 247 VAL A C 1
ATOM 1919 O O . VAL A 1 247 ? -21.931 -17.853 27.309 1.00 79.88 247 VAL A O 1
ATOM 1922 N N . LEU A 1 248 ? -23.299 -19.633 27.383 1.00 80.00 248 LEU A N 1
ATOM 1923 C CA . LEU A 1 248 ? -24.463 -18.894 27.884 1.00 80.00 248 LEU A CA 1
ATOM 1924 C C . LEU A 1 248 ? -24.199 -18.251 29.250 1.00 80.00 248 LEU A C 1
ATOM 1926 O O . LEU A 1 248 ? -24.561 -17.096 29.453 1.00 80.00 248 LEU A O 1
ATOM 1930 N N . LYS A 1 249 ? -23.527 -18.960 30.166 1.00 84.38 249 LYS A N 1
ATOM 1931 C CA . LYS A 1 249 ? -23.143 -18.423 31.477 1.00 84.38 249 LYS A CA 1
ATOM 1932 C C . LYS A 1 249 ? -22.188 -17.234 31.344 1.00 84.38 249 LYS A C 1
ATOM 1934 O O . LYS A 1 249 ? -22.429 -16.203 31.961 1.00 84.38 249 LYS A O 1
ATOM 1939 N N . ASN A 1 250 ? -21.129 -17.363 30.543 1.00 83.12 250 ASN A N 1
ATOM 1940 C CA . ASN A 1 250 ? -20.151 -16.288 30.338 1.00 83.12 250 ASN A CA 1
ATOM 1941 C C . ASN A 1 250 ? -20.775 -15.091 29.626 1.00 83.12 250 ASN A C 1
ATOM 1943 O O . ASN A 1 250 ? -20.525 -13.951 29.997 1.00 83.12 250 ASN A O 1
ATOM 1947 N N . ARG A 1 251 ? -21.634 -15.354 28.640 1.00 83.81 251 ARG A N 1
ATOM 1948 C CA . ARG A 1 251 ? -22.411 -14.325 27.962 1.00 83.81 251 ARG A CA 1
ATOM 1949 C C . ARG A 1 251 ? -23.296 -13.565 28.941 1.00 83.81 251 ARG A C 1
ATOM 1951 O O . ARG A 1 251 ? -23.234 -12.344 28.959 1.00 83.81 251 ARG A O 1
ATOM 1958 N N . ARG A 1 252 ? -24.071 -14.269 29.769 1.00 84.31 252 ARG A N 1
ATOM 1959 C CA . ARG A 1 252 ? -24.941 -13.627 30.757 1.00 84.31 252 ARG A CA 1
ATOM 1960 C C . ARG A 1 252 ? -24.141 -12.784 31.746 1.00 84.31 252 ARG A C 1
ATOM 1962 O O . ARG A 1 252 ? -24.521 -11.661 32.038 1.00 84.31 252 ARG A O 1
ATOM 1969 N N . LEU A 1 253 ? -23.006 -13.307 32.203 1.00 86.56 253 LEU A N 1
ATOM 1970 C CA . LEU A 1 253 ? -22.100 -12.591 33.094 1.00 86.56 253 LEU A CA 1
ATOM 1971 C C . LEU A 1 253 ? -21.515 -11.331 32.436 1.00 86.56 253 LEU A C 1
ATOM 1973 O O . LEU A 1 253 ? -21.408 -10.310 33.105 1.00 86.56 253 LEU A O 1
ATOM 1977 N N . LEU A 1 254 ? -21.168 -11.375 31.145 1.00 86.50 254 LEU A N 1
ATOM 1978 C CA . LEU A 1 254 ? -20.750 -10.187 30.394 1.00 86.50 254 LEU A CA 1
ATOM 1979 C C . LEU A 1 254 ? -21.882 -9.168 30.271 1.00 86.50 254 LEU A C 1
ATOM 1981 O O . LEU A 1 254 ? -21.659 -7.988 30.501 1.00 86.50 254 LEU A O 1
ATOM 1985 N N . GLU A 1 255 ? -23.080 -9.623 29.901 1.00 85.25 255 GLU A N 1
ATOM 1986 C CA . GLU A 1 255 ? -24.266 -8.774 29.764 1.00 85.25 255 GLU A CA 1
ATOM 1987 C C . GLU A 1 255 ? -24.572 -8.063 31.087 1.00 85.25 255 GLU A C 1
ATOM 1989 O O . GLU A 1 255 ? -24.671 -6.840 31.104 1.00 85.25 255 GLU A O 1
ATOM 1994 N N . ASP A 1 256 ? -24.641 -8.804 32.197 1.00 86.44 256 ASP A N 1
ATOM 1995 C CA . ASP A 1 256 ? -24.892 -8.240 33.526 1.00 86.44 256 ASP A CA 1
ATOM 1996 C C . ASP A 1 256 ? -23.792 -7.234 33.918 1.00 86.44 256 ASP A C 1
ATOM 1998 O O . ASP A 1 256 ? -24.098 -6.157 34.429 1.00 86.44 256 ASP A O 1
ATOM 2002 N N . LYS A 1 257 ? -22.518 -7.532 33.615 1.00 88.12 257 LYS A N 1
ATOM 2003 C CA . LYS A 1 257 ? -21.398 -6.606 33.851 1.00 88.12 257 LYS A CA 1
ATOM 2004 C C . LYS A 1 257 ? -21.526 -5.327 33.031 1.00 88.12 257 LYS A C 1
ATOM 2006 O O . LYS A 1 257 ? -21.436 -4.249 33.607 1.00 88.12 257 LYS A O 1
ATOM 2011 N N . LEU A 1 258 ? -21.773 -5.435 31.727 1.00 86.25 258 LEU A N 1
ATOM 2012 C CA . LEU A 1 258 ? -21.948 -4.284 30.840 1.00 86.25 258 LEU A CA 1
ATOM 2013 C C . LEU A 1 258 ? -23.121 -3.417 31.292 1.00 86.25 258 LEU A C 1
ATOM 2015 O O . LEU A 1 258 ? -22.955 -2.213 31.407 1.00 86.25 258 LEU A O 1
ATOM 2019 N N . VAL A 1 259 ? -24.268 -4.020 31.614 1.00 84.88 259 VAL A N 1
ATOM 2020 C CA . VAL A 1 259 ? -25.447 -3.300 32.126 1.00 84.88 259 VAL A CA 1
ATOM 2021 C C . VAL A 1 259 ? -25.144 -2.604 33.454 1.00 84.88 259 VAL A C 1
ATOM 2023 O O . VAL A 1 259 ? -25.636 -1.509 33.691 1.00 84.88 259 VAL A O 1
ATOM 2026 N N . SER A 1 260 ? -24.352 -3.230 34.330 1.00 87.44 260 SER A N 1
ATOM 2027 C CA . SER A 1 260 ? -24.011 -2.649 35.635 1.00 87.44 260 SER A CA 1
ATOM 2028 C C . SER A 1 260 ? -22.955 -1.544 35.568 1.00 87.44 260 SER A C 1
ATOM 2030 O O . SER A 1 260 ? -22.977 -0.633 36.392 1.00 87.44 260 SER A O 1
ATOM 2032 N N . ALA A 1 261 ? -22.011 -1.646 34.630 1.00 86.06 261 ALA A N 1
ATOM 2033 C CA . ALA A 1 261 ? -20.868 -0.747 34.527 1.00 86.06 261 ALA A CA 1
ATOM 2034 C C . ALA A 1 261 ? -21.163 0.438 33.609 1.00 86.06 261 ALA A C 1
ATOM 2036 O O . ALA A 1 261 ? -20.789 1.570 33.899 1.00 86.06 261 ALA A O 1
ATOM 2037 N N . LEU A 1 262 ? -21.829 0.193 32.486 1.00 81.75 262 LEU A N 1
ATOM 2038 C CA . LEU A 1 262 ? -22.135 1.230 31.522 1.00 81.75 262 LEU A CA 1
ATOM 2039 C C . LEU A 1 262 ? -23.398 1.967 31.988 1.00 81.75 262 LEU A C 1
ATOM 2041 O O . LEU A 1 262 ? -24.439 1.352 32.200 1.00 81.75 262 LEU A O 1
ATOM 2045 N N . ASP A 1 263 ? -23.320 3.290 32.132 1.00 73.75 263 ASP A N 1
ATOM 2046 C CA . ASP A 1 263 ? -24.503 4.139 32.325 1.00 73.75 263 ASP A CA 1
ATOM 2047 C C . ASP A 1 263 ? -25.214 4.287 30.969 1.00 73.75 263 ASP A C 1
ATOM 2049 O O . ASP A 1 263 ? -25.017 5.250 30.218 1.00 73.75 263 ASP A O 1
ATOM 2053 N N . VAL A 1 264 ? -25.901 3.217 30.562 1.00 68.81 264 VAL A N 1
ATOM 2054 C CA . VAL A 1 264 ? -26.436 3.056 29.206 1.00 68.81 264 VAL A CA 1
ATOM 2055 C C . VAL A 1 264 ? -27.795 3.720 29.106 1.00 68.81 264 VAL A C 1
ATOM 2057 O O . VAL A 1 264 ? -28.728 3.349 29.817 1.00 68.81 264 VAL A O 1
ATOM 2060 N N . SER A 1 265 ? -27.939 4.664 28.177 1.00 68.62 265 SER A N 1
ATOM 2061 C CA . SER A 1 265 ? -29.259 5.210 27.848 1.00 68.62 265 SER A CA 1
ATOM 2062 C C . SER A 1 265 ? -30.062 4.257 26.964 1.00 68.62 265 SER A C 1
ATOM 2064 O O . SER A 1 265 ? -31.291 4.247 27.037 1.00 68.62 265 SER A O 1
ATOM 2066 N N . GLU A 1 266 ? -29.379 3.434 26.159 1.00 71.62 266 GLU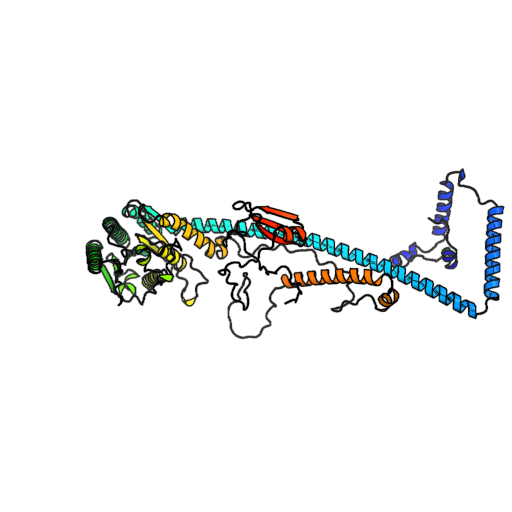 A N 1
ATOM 2067 C CA . GLU A 1 266 ? -30.003 2.474 25.251 1.00 71.62 266 GLU A CA 1
ATOM 2068 C C . GLU A 1 266 ? -29.094 1.258 24.997 1.00 71.62 266 GLU A C 1
ATOM 2070 O O . GLU A 1 266 ? -27.938 1.394 24.592 1.00 71.62 266 GLU A O 1
ATOM 2075 N N . ILE A 1 267 ? -29.623 0.051 25.218 1.00 70.50 267 ILE A N 1
ATOM 2076 C CA . ILE A 1 267 ? -28.953 -1.214 24.891 1.00 70.50 267 ILE A CA 1
ATOM 2077 C C . ILE A 1 267 ? -29.768 -1.921 23.818 1.00 70.50 267 ILE A C 1
ATOM 2079 O O . ILE A 1 267 ? -30.937 -2.243 24.028 1.00 70.50 267 ILE A O 1
ATOM 2083 N N . ALA A 1 268 ? -29.116 -2.237 22.706 1.00 69.31 268 ALA A N 1
ATOM 2084 C CA . ALA A 1 268 ? -29.667 -3.058 21.647 1.00 69.31 268 ALA A CA 1
ATOM 2085 C C . ALA A 1 268 ? -28.975 -4.422 21.628 1.00 69.31 268 ALA A C 1
ATOM 2087 O O . ALA A 1 268 ? -27.786 -4.560 21.320 1.00 69.31 268 ALA A O 1
ATOM 2088 N N . LEU A 1 269 ? -29.744 -5.458 21.953 1.00 61.66 269 LEU A N 1
ATOM 2089 C CA . LEU A 1 269 ? -29.309 -6.843 21.824 1.00 61.66 269 LEU A CA 1
ATOM 2090 C C . LEU A 1 269 ? -29.716 -7.360 20.446 1.00 61.66 269 LEU A C 1
ATOM 2092 O O . LEU A 1 269 ? -30.887 -7.636 20.196 1.00 61.66 269 LEU A O 1
ATOM 2096 N N . ASN A 1 270 ? -28.739 -7.520 19.559 1.00 64.06 270 ASN A N 1
ATOM 2097 C CA . ASN A 1 270 ? -28.958 -8.078 18.232 1.00 64.06 270 ASN A CA 1
ATOM 2098 C C . ASN A 1 270 ? -28.756 -9.592 18.282 1.00 64.06 270 ASN A C 1
ATOM 2100 O O . ASN A 1 270 ? -27.628 -10.077 18.410 1.00 64.06 270 ASN A O 1
ATOM 2104 N N . PHE A 1 271 ? -29.848 -10.346 18.169 1.00 54.34 271 PHE A N 1
ATOM 2105 C CA . PHE A 1 271 ? -29.813 -11.793 17.980 1.00 54.34 271 PHE A CA 1
ATOM 2106 C C . PHE A 1 271 ? -30.044 -12.097 16.501 1.00 54.34 271 PHE A C 1
ATOM 2108 O O . PHE A 1 271 ? -31.139 -11.883 15.994 1.00 54.34 271 PHE A O 1
ATOM 2115 N N . ALA A 1 272 ? -29.028 -12.605 15.805 1.00 54.12 272 ALA A N 1
ATOM 2116 C CA . ALA A 1 272 ? -29.248 -13.200 14.491 1.00 54.12 272 ALA A CA 1
ATOM 2117 C C . ALA A 1 272 ? -29.710 -14.655 14.677 1.00 54.12 272 ALA A C 1
ATOM 2119 O O . ALA A 1 272 ? -29.163 -15.355 15.534 1.00 54.12 272 ALA A O 1
ATOM 2120 N N . ASP A 1 273 ? -30.654 -15.119 13.847 1.00 45.59 273 ASP A N 1
ATOM 2121 C CA . ASP A 1 273 ? -31.354 -16.428 13.869 1.00 45.59 273 ASP A CA 1
ATOM 2122 C C . ASP A 1 273 ? -30.473 -17.697 13.939 1.00 45.59 273 ASP A C 1
ATOM 2124 O O . ASP A 1 273 ? -30.960 -18.825 13.993 1.00 45.59 273 ASP A O 1
ATOM 2128 N N . SER A 1 274 ? -29.154 -17.558 13.995 1.00 44.03 274 SER A N 1
ATOM 2129 C CA . SER A 1 274 ? -28.228 -18.655 14.227 1.00 44.03 274 SER A CA 1
ATOM 2130 C C . SER A 1 274 ? -27.261 -18.294 15.356 1.00 44.03 274 SER A C 1
ATOM 2132 O O . SER A 1 274 ? -26.234 -17.695 15.083 1.00 44.03 274 SER A O 1
ATOM 2134 N N . ALA A 1 275 ? -27.560 -18.640 16.609 1.00 46.56 275 ALA A N 1
ATOM 2135 C CA . ALA A 1 275 ? -26.602 -18.786 17.724 1.00 46.56 275 ALA A CA 1
ATOM 2136 C C . ALA A 1 275 ? -25.577 -17.651 18.029 1.00 46.56 275 ALA A C 1
ATOM 2138 O O . ALA A 1 275 ? -24.735 -17.830 18.912 1.00 46.56 275 ALA A O 1
ATOM 2139 N N . HIS A 1 276 ? -25.640 -16.493 17.368 1.00 51.81 276 HIS A N 1
ATOM 2140 C CA . HIS A 1 276 ? -24.662 -15.410 17.451 1.00 51.81 276 HIS A CA 1
ATOM 2141 C C . HIS A 1 276 ? -25.385 -14.131 17.884 1.00 51.81 276 HIS A C 1
ATOM 2143 O O . HIS A 1 276 ? -26.277 -13.642 17.190 1.00 51.81 276 HIS A O 1
ATOM 2149 N N . GLY A 1 277 ? -25.023 -13.621 19.063 1.00 53.44 277 GLY A N 1
ATOM 2150 C CA . GLY A 1 277 ? -25.520 -12.352 19.590 1.00 53.44 277 GLY A CA 1
ATOM 2151 C C . GLY A 1 277 ? -24.423 -11.294 19.566 1.00 53.44 277 GLY A C 1
ATOM 2152 O O . GLY A 1 277 ? -23.302 -11.567 19.993 1.00 53.44 277 GLY A O 1
ATOM 2153 N N . GLY A 1 278 ? -24.738 -10.103 19.069 1.00 57.31 278 GLY A N 1
ATOM 2154 C CA . GLY A 1 278 ? -23.942 -8.896 19.283 1.00 57.31 278 GLY A CA 1
ATOM 2155 C C . GLY A 1 278 ? -24.695 -7.956 20.218 1.00 57.31 278 GLY A C 1
ATOM 2156 O O . GLY A 1 278 ? -25.921 -7.878 20.150 1.00 57.31 278 GLY A O 1
ATOM 2157 N N . LEU A 1 279 ? -23.979 -7.253 21.087 1.00 59.44 279 LEU A N 1
ATOM 2158 C CA . LEU A 1 279 ? -24.540 -6.226 21.956 1.00 59.44 279 LEU A CA 1
ATOM 2159 C C . LEU A 1 279 ? -24.026 -4.867 21.484 1.00 59.44 279 LEU A C 1
ATOM 2161 O O . LEU A 1 279 ? -22.826 -4.603 21.518 1.00 59.44 279 LEU A O 1
ATOM 2165 N N . ALA A 1 280 ? -24.933 -4.014 21.021 1.00 58.72 280 ALA A N 1
ATOM 2166 C CA . ALA A 1 280 ? -24.646 -2.606 20.788 1.00 58.72 280 ALA A CA 1
ATOM 2167 C C . ALA A 1 280 ? -25.184 -1.811 21.980 1.00 58.72 280 ALA A C 1
ATOM 2169 O O . ALA A 1 280 ? -26.325 -2.008 22.393 1.00 58.72 280 ALA A O 1
ATOM 2170 N N . ALA A 1 281 ? -24.362 -0.941 22.554 1.00 61.09 281 ALA A N 1
ATOM 2171 C CA . ALA A 1 281 ? -24.722 -0.138 23.712 1.00 61.09 281 ALA A CA 1
ATOM 2172 C C . ALA A 1 281 ? -24.357 1.328 23.466 1.00 61.09 281 ALA A C 1
ATOM 2174 O O . ALA A 1 281 ? -23.206 1.661 23.172 1.00 61.09 281 ALA A O 1
ATOM 2175 N N . LEU A 1 282 ? -25.340 2.214 23.623 1.00 60.06 282 LEU A N 1
ATOM 2176 C CA . LEU A 1 282 ? -25.099 3.648 23.730 1.00 60.06 282 LEU A CA 1
ATOM 2177 C C . LEU A 1 282 ? -24.902 4.034 25.182 1.00 60.06 282 LEU A C 1
ATOM 2179 O O . LEU A 1 282 ? -25.851 4.120 25.960 1.00 60.06 282 LEU A O 1
ATOM 2183 N N . CYS A 1 283 ? -23.660 4.311 25.539 1.00 59.00 283 CYS A N 1
ATOM 2184 C CA . CYS A 1 283 ? -23.360 4.824 26.863 1.00 59.00 283 CYS A CA 1
ATOM 2185 C C . CYS A 1 283 ? -23.561 6.343 26.885 1.00 59.00 283 CYS A C 1
ATOM 2187 O O . CYS A 1 283 ? -23.280 7.029 25.902 1.00 59.00 283 CYS A O 1
ATOM 2189 N N . GLY A 1 284 ? -24.031 6.862 28.016 1.00 57.03 284 GLY A N 1
ATOM 2190 C CA . GLY A 1 284 ? -24.228 8.291 28.231 1.00 57.03 284 GLY A CA 1
ATOM 2191 C C . GLY A 1 284 ? -25.624 8.795 27.859 1.00 57.03 284 GLY A C 1
ATOM 2192 O O . GLY A 1 284 ? -26.412 8.146 27.170 1.00 57.03 284 GLY A O 1
ATOM 2193 N N . ASN A 1 285 ? -25.947 9.990 28.346 1.00 51.44 285 ASN A N 1
ATOM 2194 C CA . ASN A 1 285 ? -27.293 10.565 28.391 1.00 51.44 285 ASN A CA 1
ATOM 2195 C C . ASN A 1 285 ? -27.678 11.264 27.064 1.00 51.44 285 ASN A C 1
ATOM 2197 O O . ASN A 1 285 ? -27.988 12.457 27.034 1.00 51.44 285 ASN A O 1
ATOM 2201 N N . HIS A 1 286 ? -27.582 10.559 25.928 1.00 58.75 286 HIS A N 1
ATOM 2202 C CA . HIS A 1 286 ? -27.460 11.210 24.615 1.00 58.75 286 HIS A CA 1
ATOM 2203 C C . HIS A 1 286 ? -28.445 10.709 23.553 1.00 58.75 286 HIS A C 1
ATOM 2205 O O . HIS A 1 286 ? -28.057 10.193 22.508 1.00 58.75 286 HIS A O 1
ATOM 2211 N N . ARG A 1 287 ? -29.735 11.034 23.734 1.00 59.88 287 ARG A N 1
ATOM 2212 C CA . ARG A 1 287 ? -30.748 10.985 22.650 1.00 59.88 287 ARG A CA 1
ATOM 2213 C C . ARG A 1 287 ? -30.386 11.839 21.422 1.00 59.88 287 ARG A C 1
ATOM 2215 O O . ARG A 1 287 ? -30.995 11.681 20.370 1.00 59.88 287 ARG A O 1
ATOM 2222 N N . ALA A 1 288 ? -29.437 12.767 21.568 1.00 65.56 288 ALA A N 1
ATOM 2223 C CA . ALA A 1 288 ? -28.956 13.648 20.506 1.00 65.56 288 ALA A CA 1
ATOM 2224 C C . ALA A 1 288 ? -27.743 13.090 19.735 1.00 65.56 288 ALA A C 1
ATOM 2226 O O . ALA A 1 288 ? -27.319 13.716 18.766 1.00 65.56 288 ALA A O 1
ATOM 2227 N N . SER A 1 289 ? -27.182 11.946 20.147 1.00 78.44 289 SER A N 1
ATOM 2228 C CA . SER A 1 289 ? -26.060 11.329 19.435 1.00 78.44 289 SER A CA 1
ATOM 2229 C C . SER A 1 289 ? -26.492 10.912 18.021 1.00 78.44 289 SER A C 1
ATOM 2231 O O . SER A 1 289 ? -27.582 10.343 17.872 1.00 78.44 289 SER A O 1
ATOM 2233 N N . PRO A 1 290 ? -25.664 11.130 16.976 1.00 77.25 290 PRO A N 1
ATOM 2234 C CA . PRO A 1 290 ? -25.983 10.696 15.608 1.00 77.25 290 PRO A CA 1
ATOM 2235 C C . PRO A 1 290 ? -26.209 9.182 15.522 1.00 77.25 290 PRO A C 1
ATOM 2237 O O . PRO A 1 290 ? -26.924 8.683 14.652 1.00 77.25 290 PRO A O 1
ATOM 2240 N N . PHE A 1 291 ? -25.657 8.450 16.485 1.00 79.75 291 PHE A N 1
ATOM 2241 C CA . PHE A 1 291 ? -25.814 7.020 16.600 1.00 79.75 291 PHE A CA 1
ATOM 2242 C C . PHE A 1 291 ? -27.213 6.559 16.994 1.00 79.75 291 PHE A C 1
ATOM 2244 O O . PHE A 1 291 ? -27.571 5.455 16.599 1.00 79.75 291 PHE A O 1
ATOM 2251 N N . GLY A 1 292 ? -28.017 7.367 17.700 1.00 72.81 292 GLY A N 1
ATOM 2252 C CA . GLY A 1 292 ? -29.319 6.958 18.262 1.00 72.81 292 GLY A CA 1
ATOM 2253 C C . GLY A 1 292 ? -30.363 6.503 17.235 1.00 72.81 292 GLY A C 1
ATOM 2254 O O . GLY A 1 292 ? -31.381 5.928 17.595 1.00 72.81 292 GLY A O 1
ATOM 2255 N N . LYS A 1 293 ? -30.119 6.738 15.941 1.00 77.75 293 LYS A N 1
ATOM 2256 C CA . LYS A 1 293 ? -30.967 6.254 14.838 1.00 77.75 293 LYS A CA 1
ATOM 2257 C C . LYS A 1 293 ? -30.333 5.122 14.027 1.00 77.75 293 LYS A C 1
ATOM 2259 O O . LYS A 1 293 ? -30.934 4.667 13.056 1.00 77.75 293 LYS A O 1
ATOM 2264 N N . SER A 1 294 ? -29.110 4.705 14.363 1.00 76.38 294 SER A N 1
ATOM 2265 C CA . SER A 1 294 ? -28.386 3.654 13.638 1.00 76.38 294 SER A CA 1
ATOM 2266 C C . SER A 1 294 ? -29.189 2.357 13.625 1.00 76.38 294 SER A C 1
ATOM 2268 O O . SER A 1 294 ? -29.772 1.952 14.634 1.00 76.38 294 SER A O 1
ATOM 2270 N N . LYS A 1 295 ? -29.207 1.669 12.479 1.00 74.38 295 LYS A N 1
ATOM 2271 C CA . LYS A 1 295 ? -29.912 0.385 12.345 1.00 74.38 295 LYS A CA 1
ATOM 2272 C C . LYS A 1 295 ? -29.432 -0.649 13.357 1.00 74.38 295 LYS A C 1
ATOM 2274 O O . LYS A 1 295 ? -30.222 -1.473 13.809 1.00 74.38 295 LYS A O 1
ATOM 2279 N N . ALA A 1 296 ? -28.159 -0.566 13.738 1.00 69.31 296 ALA A N 1
ATOM 2280 C CA . ALA A 1 296 ? -27.580 -1.430 14.749 1.00 69.31 296 ALA A CA 1
ATOM 2281 C C . ALA A 1 296 ? -28.220 -1.273 16.130 1.00 69.31 296 ALA A C 1
ATOM 2283 O O . ALA A 1 296 ? -28.415 -2.275 16.815 1.00 69.31 296 ALA A O 1
ATOM 2284 N N . LEU A 1 297 ? -28.589 -0.055 16.527 1.00 69.94 297 LEU A N 1
ATOM 2285 C CA . LEU A 1 297 ? -29.317 0.168 17.776 1.00 69.94 297 LEU A CA 1
ATOM 2286 C C . LEU A 1 297 ? -30.807 -0.138 17.659 1.00 69.94 297 LEU A C 1
ATOM 2288 O O . LEU A 1 297 ? -31.424 -0.583 18.616 1.00 69.94 297 LEU A O 1
ATOM 2292 N N . LEU A 1 298 ? -31.379 0.005 16.466 1.00 73.94 298 LEU A N 1
ATOM 2293 C CA . LEU A 1 298 ? -32.775 -0.354 16.209 1.00 73.94 298 LEU A CA 1
ATOM 2294 C C . LEU A 1 298 ? -33.012 -1.872 16.109 1.00 73.94 298 LEU A C 1
ATOM 2296 O O . LEU A 1 298 ? -34.092 -2.300 15.707 1.00 73.94 298 LEU A O 1
ATOM 2300 N N . GLY A 1 299 ? -32.016 -2.701 16.435 1.00 64.69 299 GLY A N 1
ATOM 2301 C CA . GLY A 1 299 ? -32.144 -4.158 16.373 1.00 64.69 299 GLY A CA 1
ATOM 2302 C C . GLY A 1 299 ? -32.105 -4.731 14.948 1.00 64.69 299 GLY A C 1
ATOM 2303 O O . GLY A 1 299 ? -32.401 -5.906 14.745 1.00 64.69 299 GLY A O 1
ATOM 2304 N N . SER A 1 300 ? -31.795 -3.905 13.944 1.00 64.75 300 SER A N 1
ATOM 2305 C CA . SER A 1 300 ? -31.929 -4.222 12.519 1.00 64.75 300 SER A CA 1
ATOM 2306 C C . SER A 1 300 ? -30.568 -4.283 11.830 1.00 64.75 300 SER A C 1
ATOM 2308 O O . SER A 1 300 ? -30.360 -3.671 10.777 1.00 64.75 300 SER A O 1
ATOM 2310 N N . ILE A 1 301 ? -29.630 -5.041 12.396 1.00 62.47 301 ILE A N 1
ATOM 2311 C CA . ILE A 1 301 ? -28.425 -5.406 11.653 1.00 62.47 301 ILE A CA 1
ATOM 2312 C C . ILE A 1 301 ? -28.822 -6.479 10.636 1.00 62.47 301 ILE A C 1
ATOM 2314 O O . ILE A 1 301 ? -29.158 -7.603 11.012 1.00 62.47 301 ILE A O 1
ATOM 2318 N N . SER A 1 302 ? -28.832 -6.134 9.345 1.00 60.41 302 SER A N 1
ATOM 2319 C CA . SER A 1 302 ? -29.057 -7.103 8.262 1.00 60.41 302 SER A CA 1
ATOM 2320 C C . SER A 1 302 ? -28.025 -8.240 8.324 1.00 60.41 302 SER A C 1
ATOM 2322 O O . SER A 1 302 ? -27.037 -8.149 9.049 1.00 60.41 302 SER A O 1
ATOM 2324 N N . ALA A 1 303 ? -28.245 -9.338 7.592 1.00 58.44 303 ALA A N 1
ATOM 2325 C CA . ALA A 1 303 ? -27.373 -10.514 7.628 1.00 58.44 303 ALA A CA 1
ATOM 2326 C C . ALA A 1 303 ? -25.893 -10.152 7.365 1.00 58.44 303 ALA A C 1
ATOM 2328 O O . ALA A 1 303 ? -25.471 -10.054 6.217 1.00 58.44 303 ALA A O 1
ATOM 2329 N N . ILE A 1 304 ? -25.118 -9.974 8.444 1.00 58.69 304 ILE A N 1
ATOM 2330 C CA . ILE A 1 304 ? -23.677 -9.708 8.417 1.00 58.69 304 ILE A CA 1
ATOM 2331 C C . ILE A 1 304 ? -23.016 -10.798 7.572 1.00 58.69 304 ILE A C 1
ATOM 2333 O O . ILE A 1 304 ? -23.127 -11.990 7.899 1.00 58.69 304 ILE A O 1
ATOM 2337 N N . GLN A 1 305 ? -22.328 -10.406 6.496 1.00 54.66 305 GLN A N 1
ATOM 2338 C CA . GLN A 1 305 ? -21.681 -11.368 5.615 1.00 54.66 305 GLN A CA 1
ATOM 2339 C C . GLN A 1 305 ? -20.545 -12.066 6.375 1.00 54.66 305 GLN A C 1
ATOM 2341 O O . GLN A 1 305 ? -19.635 -11.434 6.916 1.00 54.66 305 GLN A O 1
ATOM 2346 N N . ARG A 1 306 ? -20.616 -13.396 6.467 1.00 55.03 306 ARG A N 1
ATOM 2347 C CA . ARG A 1 306 ? -19.630 -14.189 7.211 1.00 55.03 306 ARG A CA 1
ATOM 2348 C C . ARG A 1 306 ? -18.439 -14.498 6.327 1.00 55.03 306 ARG A C 1
ATOM 2350 O O . ARG A 1 306 ? -18.624 -14.982 5.212 1.00 55.03 306 ARG A O 1
ATOM 2357 N N . GLY A 1 307 ? -17.242 -14.327 6.881 1.00 54.56 307 GLY A N 1
ATOM 2358 C CA . GLY A 1 307 ? -16.064 -14.979 6.326 1.00 54.56 307 GLY A CA 1
ATOM 2359 C C . GLY A 1 307 ? -16.250 -16.491 6.418 1.00 54.56 307 GLY A C 1
ATOM 2360 O O . GLY A 1 307 ? -16.611 -17.017 7.476 1.00 54.56 307 GLY A O 1
ATOM 2361 N N . ARG A 1 308 ? -16.051 -17.211 5.314 1.00 55.25 308 ARG A N 1
ATOM 2362 C CA . ARG A 1 308 ? -16.041 -18.679 5.358 1.00 55.25 308 ARG A CA 1
ATOM 2363 C C . ARG A 1 308 ? -14.832 -19.124 6.179 1.00 55.25 308 ARG A C 1
ATOM 2365 O O . ARG A 1 308 ? -13.779 -18.504 6.119 1.00 55.25 308 ARG A O 1
ATOM 2372 N N . VAL A 1 309 ? -14.925 -20.248 6.891 1.00 51.38 309 VAL A N 1
ATOM 2373 C CA . VAL A 1 309 ? -13.762 -20.816 7.613 1.00 51.38 309 VAL A CA 1
ATOM 2374 C C . VAL A 1 309 ? -12.574 -21.057 6.666 1.00 51.38 309 VAL A C 1
ATOM 2376 O O . VAL A 1 309 ? -11.429 -20.960 7.086 1.00 51.38 309 VAL A O 1
ATOM 2379 N N . SER A 1 310 ? -12.839 -21.308 5.379 1.00 52.31 310 SER A N 1
ATOM 2380 C CA . SER A 1 310 ? -11.827 -21.423 4.320 1.00 52.31 310 SER A CA 1
ATOM 2381 C C . SER A 1 310 ? -11.139 -20.107 3.937 1.00 52.31 310 SER A C 1
ATOM 2383 O O . SER A 1 310 ? -10.117 -20.139 3.262 1.00 52.31 310 SER A O 1
ATOM 2385 N N . GLU A 1 311 ? -11.719 -18.961 4.292 1.00 51.38 311 GLU A N 1
ATOM 2386 C CA . GLU A 1 311 ? -11.175 -17.621 4.030 1.00 51.38 311 GLU A CA 1
ATOM 2387 C C . GLU A 1 311 ? -10.312 -17.116 5.196 1.00 51.38 311 GLU A C 1
ATOM 2389 O O . GLU A 1 311 ? -9.532 -16.183 5.019 1.00 51.38 311 GLU A O 1
ATOM 2394 N N . LEU A 1 312 ? -10.405 -17.751 6.371 1.00 54.91 312 LEU A N 1
ATOM 2395 C CA . LEU A 1 312 ? -9.494 -17.511 7.486 1.00 54.91 312 LEU A CA 1
ATOM 2396 C C . LEU A 1 312 ? -8.130 -18.115 7.123 1.00 54.91 312 LEU A C 1
ATOM 2398 O O . LEU A 1 312 ? -7.969 -19.335 7.084 1.00 54.91 312 LEU A O 1
ATOM 2402 N N . GLN A 1 313 ? -7.151 -17.263 6.810 1.00 52.84 313 GLN A N 1
ATOM 2403 C CA . GLN A 1 313 ? -5.793 -17.717 6.515 1.00 52.84 313 GLN A CA 1
ATOM 2404 C C . GLN A 1 313 ? -5.162 -18.288 7.784 1.00 52.84 313 GLN A C 1
ATOM 2406 O O . GLN A 1 313 ? -5.034 -17.588 8.789 1.00 52.84 313 GLN A O 1
ATOM 2411 N N . ASN A 1 314 ? -4.738 -19.554 7.733 1.00 52.38 314 ASN A N 1
ATOM 2412 C CA . ASN A 1 314 ? -3.811 -20.042 8.740 1.00 52.38 314 ASN A CA 1
ATOM 2413 C C . ASN A 1 314 ? -2.455 -19.368 8.490 1.00 52.38 314 ASN A C 1
ATOM 2415 O O . ASN A 1 314 ? -1.958 -19.477 7.366 1.00 52.38 314 ASN A O 1
ATOM 2419 N N . PRO A 1 315 ? -1.842 -18.698 9.482 1.00 52.03 315 PRO A N 1
ATOM 2420 C CA . PRO A 1 315 ? -0.452 -18.262 9.358 1.00 52.03 315 PRO A CA 1
ATOM 2421 C C . PRO A 1 315 ? 0.507 -19.427 9.061 1.00 52.03 315 PRO A C 1
ATOM 2423 O O . PRO A 1 315 ? 1.568 -19.200 8.489 1.00 52.03 315 PRO A O 1
ATOM 2426 N N . ASP A 1 316 ? 0.124 -20.660 9.404 1.00 56.81 316 ASP A N 1
ATOM 2427 C CA . ASP A 1 316 ? 0.837 -21.886 9.052 1.00 56.81 316 ASP A CA 1
ATOM 2428 C C . ASP A 1 316 ? -0.043 -22.767 8.136 1.00 56.81 316 ASP A C 1
ATOM 2430 O O . ASP A 1 316 ? -1.010 -23.368 8.619 1.00 56.81 316 ASP A O 1
ATOM 2434 N N . PRO A 1 317 ? 0.239 -22.846 6.821 1.00 55.94 317 PRO A N 1
ATOM 2435 C CA . PRO A 1 317 ? -0.587 -23.597 5.874 1.00 55.94 317 PRO A CA 1
ATOM 2436 C C . PRO A 1 317 ? -0.615 -25.106 6.157 1.00 55.94 317 PRO A C 1
ATOM 2438 O O . PRO A 1 317 ? -1.561 -25.774 5.736 1.00 55.94 317 PRO A O 1
ATOM 2441 N N . ASP A 1 318 ? 0.370 -25.629 6.893 1.00 70.31 318 ASP A N 1
ATOM 2442 C CA . ASP A 1 318 ? 0.515 -27.057 7.174 1.00 70.31 318 ASP A CA 1
ATOM 2443 C C . ASP A 1 318 ? -0.141 -27.470 8.497 1.00 70.31 318 ASP A C 1
ATOM 2445 O O . ASP A 1 318 ? -0.361 -28.659 8.754 1.00 70.31 318 ASP A O 1
ATOM 2449 N N . ARG A 1 319 ? -0.511 -26.506 9.349 1.00 57.84 319 ARG A N 1
ATOM 2450 C CA . ARG A 1 319 ? -1.266 -26.786 10.573 1.00 57.84 319 ARG A CA 1
ATOM 2451 C C . ARG A 1 319 ? -2.768 -26.657 10.328 1.00 57.84 319 ARG A C 1
ATOM 2453 O O . ARG A 1 319 ? -3.222 -25.761 9.621 1.00 57.84 319 ARG A O 1
ATOM 2460 N N . PRO A 1 320 ? -3.607 -27.510 10.936 1.00 55.09 320 PRO A N 1
ATOM 2461 C CA . PRO A 1 320 ? -5.038 -27.250 10.977 1.00 55.09 320 PRO A CA 1
ATOM 2462 C C . PRO A 1 320 ? -5.303 -25.974 11.788 1.00 55.09 320 PRO A C 1
ATOM 2464 O O . PRO A 1 320 ? -4.709 -25.785 12.850 1.00 55.09 320 PRO A O 1
ATOM 2467 N N . LEU A 1 321 ? -6.226 -25.121 11.316 1.00 55.16 321 LEU A N 1
ATOM 2468 C CA . LEU A 1 321 ? -6.677 -23.942 12.065 1.00 55.16 321 LEU A CA 1
ATOM 2469 C C . LEU A 1 321 ? -7.099 -24.390 13.468 1.00 55.16 321 LEU A C 1
ATOM 2471 O O . LEU A 1 321 ? -8.088 -25.128 13.606 1.00 55.16 321 LEU A O 1
ATOM 2475 N N . ALA A 1 322 ? -6.357 -23.965 14.490 1.00 57.56 322 ALA A N 1
ATOM 2476 C CA . ALA A 1 322 ? -6.699 -24.261 15.872 1.00 57.56 322 ALA A CA 1
ATOM 2477 C C . ALA A 1 322 ? -8.081 -23.664 16.209 1.00 57.56 322 ALA A C 1
ATOM 2479 O O . ALA A 1 322 ? -8.467 -22.648 15.626 1.00 57.56 322 ALA A O 1
ATOM 2480 N N . PRO A 1 323 ? -8.849 -24.253 17.144 1.00 50.56 323 PRO A N 1
ATOM 2481 C CA . PRO A 1 323 ? -10.193 -23.776 17.476 1.00 50.56 323 PRO A CA 1
ATOM 2482 C C . PRO A 1 323 ? -10.269 -22.277 17.804 1.00 50.56 323 PRO A C 1
ATOM 2484 O O . PRO A 1 323 ? -11.238 -21.630 17.424 1.00 50.56 323 PRO A O 1
ATOM 2487 N N . HIS A 1 324 ? -9.230 -21.697 18.413 1.00 51.06 324 HIS A N 1
ATOM 2488 C CA . HIS A 1 324 ? -9.175 -20.258 18.695 1.00 51.06 324 HIS A CA 1
ATOM 2489 C C . HIS A 1 324 ? -9.058 -19.385 17.430 1.00 51.06 324 HIS A C 1
ATOM 2491 O O . HIS A 1 324 ? -9.584 -18.280 17.421 1.00 51.06 324 HIS A O 1
ATOM 2497 N N . PHE A 1 325 ? -8.476 -19.887 16.333 1.00 52.53 325 PHE A N 1
ATOM 2498 C CA . PHE A 1 325 ? -8.515 -19.208 15.031 1.00 52.53 325 PHE A CA 1
ATOM 2499 C C . PHE A 1 325 ? -9.891 -19.324 14.353 1.00 52.53 325 PHE A C 1
ATOM 2501 O O . PHE A 1 325 ? -10.229 -18.500 13.517 1.00 52.53 325 PHE A O 1
ATOM 2508 N N . ARG A 1 326 ? -10.717 -20.325 14.703 1.00 50.09 326 ARG A N 1
ATOM 2509 C CA . ARG A 1 326 ? -12.051 -20.551 14.096 1.00 50.09 326 ARG A CA 1
ATOM 2510 C C . ARG A 1 326 ? -13.179 -19.752 14.748 1.00 50.09 326 ARG A C 1
ATOM 2512 O O . ARG A 1 326 ? -14.233 -19.580 14.140 1.00 50.09 326 ARG A O 1
ATOM 2519 N N . VAL A 1 327 ? -12.977 -19.294 15.982 1.00 45.44 327 VAL A N 1
ATOM 2520 C CA . VAL A 1 327 ? -13.930 -18.448 16.728 1.00 45.44 327 VAL A CA 1
ATOM 2521 C C . VAL A 1 327 ? -13.832 -16.974 16.298 1.00 45.44 327 VAL A C 1
ATOM 2523 O O . VAL A 1 327 ? -14.724 -16.186 16.588 1.00 45.44 327 VAL A O 1
ATOM 2526 N N . GLN A 1 328 ? -12.834 -16.635 15.477 1.00 51.16 328 GLN A N 1
ATOM 2527 C CA . GLN A 1 328 ? -12.674 -15.363 14.769 1.00 51.16 328 GLN A CA 1
ATOM 2528 C C . GLN A 1 328 ? -13.707 -15.172 13.631 1.00 51.16 328 GLN A C 1
ATOM 2530 O O . GLN A 1 328 ? -13.368 -14.823 12.505 1.00 51.16 328 GLN A O 1
ATOM 2535 N N . GLN A 1 329 ? -14.989 -15.448 13.890 1.00 49.31 329 GLN A N 1
ATOM 2536 C CA . GLN A 1 329 ? -16.043 -15.510 12.864 1.00 49.31 329 GLN A CA 1
ATOM 2537 C C . GLN A 1 329 ? -16.463 -14.150 12.306 1.00 49.31 329 GLN A C 1
ATOM 2539 O O . GLN A 1 329 ? -17.189 -14.091 11.308 1.00 49.31 329 GLN A O 1
ATOM 2544 N N . ARG A 1 330 ? -15.984 -13.050 12.898 1.00 55.00 330 ARG A N 1
ATOM 2545 C CA . ARG A 1 330 ? -15.947 -11.768 12.201 1.00 55.00 330 ARG A CA 1
ATOM 2546 C C . ARG A 1 330 ? -14.871 -11.832 11.135 1.00 55.00 330 ARG A C 1
ATOM 2548 O O . ARG A 1 330 ? -13.755 -11.353 11.301 1.00 55.00 330 ARG A O 1
ATOM 2555 N N . GLY A 1 331 ? -15.244 -12.424 10.008 1.00 50.34 331 GLY A N 1
ATOM 2556 C CA . GLY A 1 331 ? -14.591 -12.066 8.768 1.00 50.34 331 GLY A CA 1
ATOM 2557 C C . GLY A 1 331 ? -14.723 -10.556 8.590 1.00 50.34 331 GLY A C 1
ATOM 2558 O O . GLY A 1 331 ? -15.796 -9.998 8.792 1.00 50.34 331 GLY A O 1
ATOM 2559 N N . VAL A 1 332 ? -13.623 -9.913 8.242 1.00 59.81 332 VAL A N 1
ATOM 2560 C CA . VAL A 1 332 ? -13.505 -8.715 7.403 1.00 59.81 332 VAL A CA 1
ATOM 2561 C C . VAL A 1 332 ? -14.820 -8.020 7.020 1.00 59.81 332 VAL A C 1
ATOM 2563 O O . VAL A 1 332 ? -15.107 -6.920 7.493 1.00 59.81 332 VAL A O 1
ATOM 2566 N N . ALA A 1 333 ? -15.615 -8.661 6.156 1.00 61.44 333 ALA A N 1
ATOM 2567 C CA . ALA A 1 333 ? -16.835 -8.091 5.598 1.00 61.44 333 ALA A CA 1
ATOM 2568 C C . ALA A 1 333 ? -17.853 -7.763 6.692 1.00 61.44 333 ALA A C 1
ATOM 2570 O O . ALA A 1 333 ? -18.442 -6.691 6.691 1.00 61.44 333 ALA A O 1
ATOM 2571 N N . GLY A 1 334 ? -17.975 -8.631 7.693 1.00 68.62 334 GLY A N 1
ATOM 2572 C CA . GLY A 1 334 ? -18.920 -8.431 8.771 1.00 68.62 334 GLY A CA 1
ATOM 2573 C C . GLY A 1 334 ? -18.565 -7.268 9.691 1.00 68.62 334 GLY A C 1
ATOM 2574 O O . GLY A 1 334 ? -19.439 -6.498 10.077 1.00 68.62 334 GLY A O 1
ATOM 2575 N N . THR A 1 335 ? -17.281 -7.103 10.010 1.00 69.00 335 THR A N 1
ATOM 2576 C CA . THR A 1 335 ? -16.792 -5.942 10.767 1.00 69.00 335 THR A CA 1
ATOM 2577 C C . THR A 1 335 ? -17.035 -4.639 10.000 1.00 69.00 335 THR A C 1
ATOM 2579 O O . THR A 1 335 ? -17.468 -3.647 10.588 1.00 69.00 335 THR A O 1
ATOM 2582 N N . ARG A 1 336 ? -16.824 -4.654 8.679 1.00 72.75 336 ARG A N 1
ATOM 2583 C CA . ARG A 1 336 ? -17.144 -3.519 7.811 1.00 72.75 336 ARG A CA 1
ATOM 2584 C C . ARG A 1 336 ? -18.634 -3.195 7.808 1.00 72.75 336 ARG A C 1
ATOM 2586 O O . ARG A 1 336 ? -18.994 -2.040 8.012 1.00 72.75 336 ARG A O 1
ATOM 2593 N N . ASP A 1 337 ? -19.481 -4.196 7.602 1.00 72.81 337 ASP A N 1
ATOM 2594 C CA . ASP A 1 337 ? -20.934 -4.025 7.545 1.00 72.81 337 ASP A CA 1
ATOM 2595 C C . ASP A 1 337 ? -21.472 -3.449 8.855 1.00 72.81 337 ASP A C 1
ATOM 2597 O O . ASP A 1 337 ? -22.296 -2.540 8.836 1.00 72.81 337 ASP A O 1
ATOM 2601 N N . ILE A 1 338 ? -20.951 -3.925 9.991 1.00 73.88 338 ILE A N 1
ATOM 2602 C CA . ILE A 1 338 ? -21.243 -3.363 11.309 1.00 73.88 338 ILE A CA 1
ATOM 2603 C C . ILE A 1 338 ? -20.922 -1.872 11.320 1.00 73.88 338 ILE A C 1
ATOM 2605 O O . ILE A 1 338 ? -21.816 -1.074 11.576 1.00 73.88 338 ILE A O 1
ATOM 2609 N N . LEU A 1 339 ? -19.674 -1.484 11.038 1.00 77.50 339 LEU A N 1
ATOM 2610 C CA . LEU A 1 339 ? -19.257 -0.084 11.125 1.00 77.50 339 LEU A CA 1
ATOM 2611 C C . LEU A 1 339 ? -20.056 0.820 10.182 1.00 77.50 339 LEU A C 1
ATOM 2613 O O . LEU A 1 339 ? -20.475 1.898 10.596 1.00 77.50 339 LEU A O 1
ATOM 2617 N N . LEU A 1 340 ? -20.321 0.373 8.950 1.00 78.38 340 LEU A N 1
ATOM 2618 C CA . LEU A 1 340 ? -21.171 1.110 8.010 1.00 78.38 340 LEU A CA 1
ATOM 2619 C C . LEU A 1 340 ? -22.574 1.326 8.580 1.00 78.38 340 LEU A C 1
ATOM 2621 O O . LEU A 1 340 ? -23.113 2.423 8.480 1.00 78.38 340 LEU A O 1
ATOM 2625 N N . GLN A 1 341 ? -23.153 0.310 9.219 1.00 78.94 341 GLN A N 1
ATOM 2626 C CA . GLN A 1 341 ? -24.470 0.420 9.844 1.00 78.94 341 GLN A CA 1
ATOM 2627 C C . GLN A 1 341 ? -24.465 1.283 11.112 1.00 78.94 341 GLN A C 1
ATOM 2629 O O . GLN A 1 341 ? -25.466 1.947 11.388 1.00 78.94 341 GLN A O 1
ATOM 2634 N N . LEU A 1 342 ? -23.360 1.311 11.870 1.00 79.88 342 LEU A N 1
ATOM 2635 C CA . LEU A 1 342 ? -23.192 2.242 12.993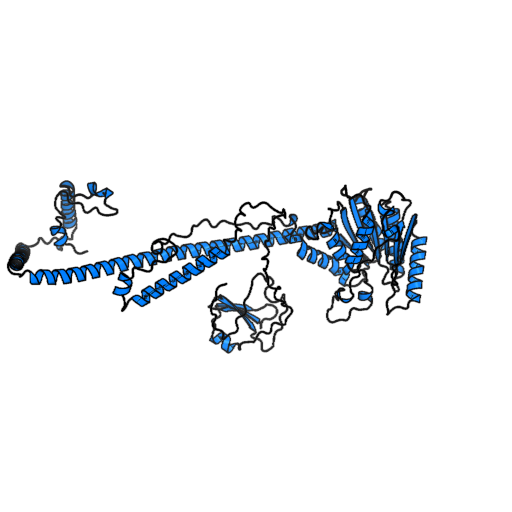 1.00 79.88 342 LEU A CA 1
ATOM 2636 C C . LEU A 1 342 ? -23.169 3.693 12.493 1.00 79.88 342 LEU A C 1
ATOM 2638 O O . LEU A 1 342 ? -23.732 4.576 13.135 1.00 79.88 342 LEU A O 1
ATOM 2642 N N . LEU A 1 343 ? -22.551 3.930 11.335 1.00 84.88 343 LEU A N 1
ATOM 2643 C CA . LEU A 1 343 ? -22.308 5.259 10.774 1.00 84.88 343 LEU A CA 1
ATOM 2644 C C . LEU A 1 343 ? -23.375 5.729 9.770 1.00 84.88 343 LEU A C 1
ATOM 2646 O O . LEU A 1 343 ? -23.285 6.853 9.287 1.00 84.88 343 LEU A O 1
ATOM 2650 N N . GLU A 1 344 ? -24.394 4.918 9.465 1.00 84.38 344 GLU A N 1
ATOM 2651 C CA . GLU A 1 344 ? -25.375 5.190 8.397 1.00 84.38 344 GLU A CA 1
ATOM 2652 C C . GLU A 1 344 ? -26.087 6.549 8.534 1.00 84.38 344 GLU A C 1
ATOM 2654 O O . GLU A 1 344 ? -26.405 7.180 7.531 1.00 84.38 344 GLU A O 1
ATOM 2659 N N . ASN A 1 345 ? -26.308 7.023 9.765 1.00 83.56 345 ASN A N 1
ATOM 2660 C CA . ASN A 1 345 ? -26.992 8.295 10.037 1.00 83.56 345 ASN A CA 1
ATOM 2661 C C . ASN A 1 345 ? -26.051 9.441 10.427 1.00 83.56 345 ASN A C 1
ATOM 2663 O O . ASN A 1 345 ? -26.518 10.504 10.841 1.00 83.56 345 ASN A O 1
ATOM 2667 N N . VAL A 1 346 ? -24.737 9.232 10.349 1.00 84.50 346 VAL A N 1
ATOM 2668 C CA . VAL A 1 346 ? -23.769 10.302 10.587 1.00 84.50 346 VAL A CA 1
ATOM 2669 C C . VAL A 1 346 ? -23.824 11.268 9.411 1.00 84.50 346 VAL A C 1
ATOM 2671 O O . VAL A 1 346 ? -23.794 10.850 8.256 1.00 84.50 346 VAL A O 1
ATOM 2674 N N . ASP A 1 347 ? -23.911 12.565 9.702 1.00 83.75 347 ASP A N 1
ATOM 2675 C CA . ASP A 1 347 ? -23.893 13.606 8.679 1.00 83.75 347 ASP A CA 1
ATOM 2676 C C . ASP A 1 347 ? -22.549 13.592 7.934 1.00 83.75 347 ASP A C 1
ATOM 2678 O O . ASP A 1 347 ? -21.512 13.965 8.478 1.00 83.75 347 ASP A O 1
ATOM 2682 N N . GLN A 1 348 ? -22.578 13.151 6.676 1.00 81.81 348 GLN A N 1
ATOM 2683 C CA . GLN A 1 348 ? -21.396 13.054 5.819 1.00 81.81 348 GLN A CA 1
ATOM 2684 C C . GLN A 1 348 ? -21.088 14.369 5.088 1.00 81.81 348 GLN A C 1
ATOM 2686 O O . GLN A 1 348 ? -20.146 14.421 4.301 1.00 81.81 348 GLN A O 1
ATOM 2691 N N . THR A 1 349 ? -21.852 15.446 5.307 1.00 83.44 349 THR A N 1
ATOM 2692 C CA . THR A 1 349 ? -21.618 16.730 4.622 1.00 83.44 349 THR A CA 1
ATOM 2693 C C . THR A 1 349 ? -20.377 17.466 5.124 1.00 83.44 349 THR A C 1
ATOM 2695 O O . THR A 1 349 ? -19.892 18.371 4.444 1.00 83.44 349 THR A O 1
ATOM 2698 N N . LYS A 1 350 ? -19.834 17.082 6.286 1.00 86.06 350 LYS A N 1
ATOM 2699 C CA . LYS A 1 350 ? -18.649 17.698 6.894 1.00 86.06 350 LYS A CA 1
ATOM 2700 C C . LYS A 1 350 ? -17.581 16.655 7.215 1.00 86.06 350 LYS A C 1
ATOM 2702 O O . LYS A 1 350 ? -17.944 15.541 7.585 1.00 86.06 350 LYS A O 1
ATOM 2707 N N . PRO A 1 351 ? -16.287 17.027 7.134 1.00 87.50 351 PRO A N 1
ATOM 2708 C CA . PRO A 1 351 ? -15.197 16.253 7.713 1.00 87.50 351 PRO A CA 1
ATOM 2709 C C . PRO A 1 351 ? -15.491 15.936 9.178 1.00 87.50 351 PRO A C 1
ATOM 2711 O O . PRO A 1 351 ? -15.592 16.838 10.010 1.00 87.50 351 PRO A O 1
ATOM 2714 N N . GLN A 1 352 ? -15.672 14.659 9.471 1.00 90.62 352 GLN A N 1
ATOM 2715 C CA . GLN A 1 352 ? -16.088 14.156 10.762 1.00 90.62 352 GLN A CA 1
ATOM 2716 C C . GLN A 1 352 ? -15.070 13.099 11.203 1.00 90.62 352 GLN A C 1
ATOM 2718 O O . GLN A 1 352 ? -15.039 12.003 10.638 1.00 90.62 352 GLN A O 1
ATOM 2723 N N . PRO A 1 353 ? -14.205 13.406 12.184 1.00 92.94 353 PRO A N 1
ATOM 2724 C CA . PRO A 1 353 ? -13.237 12.436 12.663 1.00 92.94 353 PRO A CA 1
ATOM 2725 C C . PRO A 1 353 ? -13.945 11.302 13.409 1.00 92.94 353 PRO A C 1
ATOM 2727 O O . PRO A 1 353 ? -14.901 11.534 14.162 1.00 92.94 353 PRO A O 1
ATOM 2730 N N . VAL A 1 354 ? -13.484 10.076 13.161 1.00 91.88 354 VAL A N 1
ATOM 2731 C CA . VAL A 1 354 ? -14.001 8.834 13.743 1.00 91.88 354 VAL A CA 1
ATOM 2732 C C . VAL A 1 354 ? -12.835 8.044 14.327 1.00 91.88 354 VAL A C 1
ATOM 2734 O O . VAL A 1 354 ? -11.989 7.552 13.588 1.00 91.88 354 VAL A O 1
ATOM 2737 N N . LEU A 1 355 ? -12.802 7.873 15.645 1.00 93.44 355 LEU A N 1
ATOM 2738 C CA . LEU A 1 355 ? -11.859 6.988 16.324 1.00 93.44 355 LEU A CA 1
ATOM 2739 C C . LEU A 1 355 ? -12.494 5.620 16.541 1.00 93.44 355 LEU A C 1
ATOM 2741 O O . LEU A 1 355 ? -13.489 5.497 17.252 1.00 93.44 355 LEU A O 1
ATOM 2745 N N . VAL A 1 356 ? -11.884 4.584 15.979 1.00 91.62 356 VAL A N 1
ATOM 2746 C CA . VAL A 1 356 ? -12.210 3.189 16.272 1.00 91.62 356 VAL A CA 1
ATOM 2747 C C . VAL A 1 356 ? -11.201 2.667 17.286 1.00 91.62 356 VAL A C 1
ATOM 2749 O O . VAL A 1 356 ? -10.015 2.548 16.982 1.00 91.62 356 VAL A O 1
ATOM 2752 N N . VAL A 1 357 ? -11.679 2.369 18.490 1.00 92.50 357 VAL A N 1
ATOM 2753 C CA . VAL A 1 357 ? -10.902 1.739 19.559 1.00 92.50 357 VAL A CA 1
ATOM 2754 C C . VAL A 1 357 ? -11.231 0.255 19.550 1.00 92.50 357 VAL A C 1
ATOM 2756 O O . VAL A 1 357 ? -12.356 -0.105 19.871 1.00 92.50 357 VAL A O 1
ATOM 2759 N N . ASP A 1 358 ? -10.285 -0.603 19.188 1.00 89.81 358 ASP A N 1
ATOM 2760 C CA . ASP A 1 358 ? -10.481 -2.056 19.193 1.00 89.81 358 ASP A CA 1
ATOM 2761 C C . ASP A 1 358 ? -9.749 -2.668 20.391 1.00 89.81 358 ASP A C 1
ATOM 2763 O O . ASP A 1 358 ? -8.514 -2.724 20.436 1.00 89.81 358 ASP A O 1
ATOM 2767 N N . LEU A 1 359 ? -10.522 -3.067 21.400 1.00 89.81 359 LEU A N 1
ATOM 2768 C CA . LEU A 1 359 ? -10.028 -3.730 22.599 1.00 89.81 359 LEU A CA 1
ATOM 2769 C C . LEU A 1 359 ? -9.999 -5.234 22.352 1.00 89.81 359 LEU A C 1
ATOM 2771 O O . LEU A 1 359 ? -11.034 -5.833 22.050 1.00 89.81 359 LEU A O 1
ATOM 2775 N N . LEU A 1 360 ? -8.824 -5.839 22.551 1.00 80.25 360 LEU A N 1
ATOM 2776 C CA . LEU A 1 360 ? -8.546 -7.236 22.204 1.00 80.25 360 LEU A CA 1
ATOM 2777 C C . LEU A 1 360 ? -8.693 -7.491 20.688 1.00 80.25 360 LEU A C 1
ATOM 2779 O O . LEU A 1 360 ? -9.441 -8.384 20.278 1.00 80.25 360 LEU A O 1
ATOM 2783 N N . PRO A 1 361 ? -7.987 -6.714 19.841 1.00 69.56 361 PRO A N 1
ATOM 2784 C CA . PRO A 1 361 ? -8.144 -6.769 18.406 1.00 69.56 361 PRO A CA 1
ATOM 2785 C C . PRO A 1 361 ? -7.713 -8.127 17.871 1.00 69.56 361 PRO A C 1
ATOM 2787 O O . PRO A 1 361 ? -6.698 -8.707 18.265 1.00 69.56 361 PRO A O 1
ATOM 2790 N N . ASN A 1 362 ? -8.455 -8.599 16.882 1.00 67.94 362 ASN A N 1
ATOM 2791 C CA . ASN A 1 362 ? -8.058 -9.743 16.085 1.00 67.94 362 ASN A CA 1
ATOM 2792 C C . ASN A 1 362 ? -7.310 -9.262 14.835 1.00 67.94 362 ASN A C 1
ATOM 2794 O O . ASN A 1 362 ? -7.843 -8.461 14.065 1.00 67.94 362 ASN A O 1
ATOM 2798 N N . SER A 1 363 ? -6.115 -9.808 14.587 1.00 55.81 363 SER A N 1
ATOM 2799 C CA . SER A 1 363 ? -5.255 -9.482 13.439 1.00 55.81 363 SER A CA 1
ATOM 2800 C C . SER A 1 363 ? -5.979 -9.464 12.085 1.00 55.81 363 SER A C 1
ATOM 2802 O O . SER A 1 363 ? -5.660 -8.636 11.233 1.00 55.81 363 SER A O 1
ATOM 2804 N N . SER A 1 364 ? -6.978 -10.330 11.886 1.00 57.19 364 SER A N 1
ATOM 2805 C CA . SER A 1 364 ? -7.746 -10.389 10.632 1.00 57.19 364 SER A CA 1
ATOM 2806 C C . SER A 1 364 ? -8.786 -9.267 10.499 1.00 57.19 364 SER A C 1
ATOM 2808 O O . SER A 1 364 ? -9.073 -8.826 9.390 1.00 57.19 364 SER A O 1
ATOM 2810 N N . ALA A 1 365 ? -9.354 -8.794 11.612 1.00 59.69 365 ALA A N 1
ATOM 2811 C CA . ALA A 1 365 ? -10.363 -7.733 11.618 1.00 59.69 365 ALA A CA 1
ATOM 2812 C C . ALA A 1 365 ? -9.728 -6.340 11.489 1.00 59.69 365 ALA A C 1
ATOM 2814 O O . ALA A 1 365 ? -10.275 -5.487 10.794 1.00 59.69 365 ALA A O 1
ATOM 2815 N N . VAL A 1 366 ? -8.550 -6.154 12.094 1.00 63.47 366 VAL A N 1
ATOM 2816 C CA . VAL A 1 366 ? -7.750 -4.918 12.069 1.00 63.47 366 VAL A CA 1
ATOM 2817 C C . VAL A 1 366 ? -7.490 -4.461 10.628 1.00 63.47 366 VAL A C 1
ATOM 2819 O O . VAL A 1 366 ? -7.855 -3.352 10.240 1.00 63.47 366 VAL A O 1
ATOM 2822 N N . TRP A 1 367 ? -6.922 -5.346 9.802 1.00 61.81 367 TRP A N 1
ATOM 2823 C CA . TRP A 1 367 ? -6.455 -4.991 8.460 1.00 61.81 367 TRP A CA 1
ATOM 2824 C C . TRP A 1 367 ? -7.575 -4.553 7.509 1.00 61.81 367 TRP A C 1
ATOM 2826 O O . TRP A 1 367 ? -7.459 -3.532 6.832 1.00 61.81 367 TRP A O 1
ATOM 2836 N N . ASP A 1 368 ? -8.660 -5.313 7.400 1.00 62.66 368 ASP A N 1
ATOM 2837 C CA . ASP A 1 368 ? -9.654 -4.993 6.375 1.00 62.66 368 ASP A CA 1
ATOM 2838 C C . ASP A 1 368 ? -10.634 -3.901 6.802 1.00 62.66 368 ASP A C 1
ATOM 2840 O O . ASP A 1 368 ? -11.185 -3.209 5.944 1.00 62.66 368 ASP A O 1
ATOM 2844 N N . LEU A 1 369 ? -10.781 -3.673 8.110 1.00 64.44 369 LEU A N 1
ATOM 2845 C CA . LEU A 1 369 ? -11.391 -2.455 8.638 1.00 64.44 369 LEU A CA 1
ATOM 2846 C C . LEU A 1 369 ? -10.595 -1.227 8.160 1.00 64.44 369 LEU A C 1
ATOM 2848 O O . LEU A 1 369 ? -11.177 -0.240 7.715 1.00 64.44 369 LEU A O 1
ATOM 2852 N N . GLN A 1 370 ? -9.265 -1.318 8.105 1.00 64.69 370 GLN A N 1
ATOM 2853 C CA . GLN A 1 370 ? -8.436 -0.251 7.536 1.00 64.69 370 GLN A CA 1
ATOM 2854 C C . GLN A 1 370 ? -8.548 -0.159 6.022 1.00 64.69 370 GLN A C 1
ATOM 2856 O O . GLN A 1 370 ? -8.715 0.930 5.479 1.00 64.69 370 GLN A O 1
ATOM 2861 N N . ARG A 1 371 ? -8.504 -1.286 5.312 1.00 65.12 371 ARG A N 1
ATOM 2862 C CA . ARG A 1 371 ? -8.656 -1.269 3.855 1.00 65.12 371 ARG A CA 1
ATOM 2863 C C . ARG A 1 371 ? -9.979 -0.628 3.428 1.00 65.12 371 ARG A C 1
ATOM 2865 O O . ARG A 1 371 ? -9.989 0.171 2.497 1.00 65.12 371 ARG A O 1
ATOM 2872 N N . ALA A 1 372 ? -11.075 -0.975 4.100 1.00 63.88 372 ALA A N 1
ATOM 2873 C CA . ALA A 1 372 ? -12.412 -0.534 3.722 1.00 63.88 372 ALA A CA 1
ATOM 2874 C C . ALA A 1 372 ? -12.691 0.941 4.044 1.00 63.88 372 ALA A C 1
ATOM 2876 O O . ALA A 1 372 ? -13.395 1.590 3.278 1.00 63.88 372 ALA A O 1
ATOM 2877 N N . PHE A 1 373 ? -12.169 1.461 5.157 1.00 63.53 373 PHE A N 1
ATOM 2878 C CA . PHE A 1 373 ? -12.540 2.795 5.650 1.00 63.53 373 PHE A CA 1
ATOM 2879 C C . PHE A 1 373 ? -11.416 3.817 5.608 1.00 63.53 373 PHE A C 1
ATOM 2881 O O . PHE A 1 373 ? -11.661 5.009 5.452 1.00 63.53 373 PHE A O 1
ATOM 2888 N N . VAL A 1 374 ? -10.182 3.354 5.762 1.00 62.12 374 VAL A N 1
ATOM 2889 C CA . VAL A 1 374 ? -9.034 4.214 6.027 1.00 62.12 374 VAL A CA 1
ATOM 2890 C C . VAL A 1 374 ? -8.242 4.475 4.750 1.00 62.12 374 VAL A C 1
ATOM 2892 O O . VAL A 1 374 ? -7.858 5.605 4.478 1.00 62.12 374 VAL A O 1
ATOM 2895 N N . MET A 1 375 ? -8.051 3.447 3.921 1.00 60.91 375 MET A N 1
ATOM 2896 C CA . MET A 1 375 ? -7.371 3.598 2.630 1.00 60.91 375 MET A CA 1
ATOM 2897 C C . MET A 1 375 ? -8.262 4.190 1.530 1.00 60.91 375 MET A C 1
ATOM 2899 O O . MET A 1 375 ? -7.739 4.449 0.447 1.00 60.91 375 MET A O 1
ATOM 2903 N N . GLN A 1 376 ? -9.564 4.395 1.809 1.00 60.56 376 GLN A N 1
ATOM 2904 C CA . GLN A 1 376 ? -10.572 4.974 0.906 1.00 60.56 376 GLN A CA 1
ATOM 2905 C C . GLN A 1 376 ? -10.328 4.582 -0.557 1.00 60.56 376 GLN A C 1
ATOM 2907 O O . GLN A 1 376 ? -10.219 5.465 -1.400 1.00 60.56 376 GLN A O 1
ATOM 2912 N N . ASP A 1 377 ? -10.142 3.282 -0.848 1.00 55.84 377 ASP A N 1
ATOM 2913 C CA . ASP A 1 377 ? -9.692 2.841 -2.174 1.00 55.84 377 ASP A CA 1
ATOM 2914 C C . ASP A 1 377 ? -10.643 3.411 -3.241 1.00 55.84 377 ASP A C 1
ATOM 2916 O O . ASP A 1 377 ? -11.775 2.932 -3.352 1.00 55.84 377 ASP A O 1
ATOM 2920 N N . PRO A 1 378 ? -10.221 4.413 -4.038 1.00 48.31 378 PRO A N 1
ATOM 2921 C CA . PRO A 1 378 ? -11.122 5.094 -4.962 1.00 48.31 378 PRO A CA 1
ATOM 2922 C C . PRO A 1 378 ? -11.569 4.162 -6.098 1.00 48.31 378 PRO A C 1
ATOM 2924 O O . PRO A 1 378 ? -12.481 4.490 -6.852 1.00 48.31 378 PRO A O 1
ATOM 2927 N N . SER A 1 379 ? -10.935 2.988 -6.224 1.00 47.06 379 SER A N 1
ATOM 2928 C CA . SER A 1 379 ? -11.306 1.942 -7.178 1.00 47.06 379 SER A CA 1
ATOM 2929 C C . SER A 1 379 ? -12.348 0.946 -6.650 1.00 47.06 379 SER A C 1
ATOM 2931 O O . SER A 1 379 ? -12.915 0.185 -7.438 1.00 47.06 379 SER A O 1
ATOM 2933 N N . ALA A 1 380 ? -12.648 0.944 -5.346 1.00 51.47 380 ALA A N 1
ATOM 2934 C CA . ALA A 1 380 ? -13.658 0.074 -4.754 1.00 51.47 380 ALA A CA 1
ATOM 2935 C C . ALA A 1 380 ? -15.069 0.633 -5.008 1.00 51.47 380 ALA A C 1
ATOM 2937 O O . ALA A 1 380 ? -15.644 1.268 -4.141 1.00 51.47 380 ALA A O 1
ATOM 2938 N N . ALA A 1 381 ? -15.599 0.382 -6.210 1.00 40.16 381 ALA A N 1
ATOM 2939 C CA . ALA A 1 381 ? -16.980 0.609 -6.659 1.00 40.16 381 ALA A CA 1
ATOM 2940 C C . ALA A 1 381 ? -17.659 1.915 -6.149 1.00 40.16 381 ALA A C 1
ATOM 2942 O O . ALA A 1 381 ? -18.171 1.943 -5.028 1.00 40.16 381 ALA A O 1
ATOM 2943 N N . PRO A 1 382 ? -17.798 2.956 -6.998 1.00 45.38 382 PRO A N 1
ATOM 2944 C CA . PRO A 1 382 ? -18.353 4.261 -6.611 1.00 45.38 382 PRO A CA 1
ATOM 2945 C C . PRO A 1 382 ? -19.784 4.221 -6.040 1.00 45.38 382 PRO A C 1
ATOM 2947 O O . PRO A 1 382 ? -20.211 5.176 -5.402 1.00 45.38 382 PRO A O 1
ATOM 2950 N N . GLU A 1 383 ? -20.517 3.118 -6.205 1.00 47.28 383 GLU A N 1
ATOM 2951 C CA . GLU A 1 383 ? -21.861 2.934 -5.643 1.00 47.28 383 GLU A CA 1
ATOM 2952 C C . GLU A 1 383 ? -21.876 2.683 -4.120 1.00 47.28 383 GLU A C 1
ATOM 2954 O O . GLU A 1 383 ? -22.918 2.854 -3.491 1.00 47.28 383 GLU A O 1
ATOM 2959 N N . ALA A 1 384 ? -20.742 2.323 -3.501 1.00 45.81 384 ALA A N 1
ATOM 2960 C CA . ALA A 1 384 ? -20.626 2.131 -2.045 1.00 45.81 384 ALA A CA 1
ATOM 2961 C C . ALA A 1 384 ? -19.802 3.224 -1.337 1.00 45.81 384 ALA A C 1
ATOM 2963 O O . ALA A 1 384 ? -19.711 3.231 -0.109 1.00 45.81 384 ALA A O 1
ATOM 2964 N N . THR A 1 385 ? -19.218 4.148 -2.100 1.00 45.06 385 THR A N 1
ATOM 2965 C CA . THR A 1 385 ? -18.392 5.258 -1.617 1.00 45.06 385 THR A CA 1
ATOM 2966 C C . THR A 1 385 ? -18.937 6.572 -2.171 1.00 45.06 385 THR A C 1
ATOM 2968 O O . THR A 1 385 ? -18.261 7.276 -2.921 1.00 45.06 385 THR A O 1
ATOM 2971 N N . ASN A 1 386 ? -20.157 6.949 -1.782 1.00 49.03 386 ASN A N 1
ATOM 2972 C CA . ASN A 1 386 ? -20.413 8.379 -1.616 1.00 49.03 386 ASN A CA 1
ATOM 2973 C C . ASN A 1 386 ? -19.355 8.846 -0.622 1.00 49.03 386 ASN A C 1
ATOM 2975 O O . ASN A 1 386 ? -19.393 8.395 0.518 1.00 49.03 386 ASN A O 1
ATOM 2979 N N . ALA A 1 387 ? -18.356 9.587 -1.112 1.00 50.59 387 ALA A N 1
ATOM 2980 C CA . ALA A 1 387 ? -17.135 9.951 -0.408 1.00 50.59 387 ALA A CA 1
ATOM 2981 C C . ALA A 1 387 ? -17.460 10.360 1.027 1.00 50.59 387 ALA A C 1
ATOM 2983 O O . ALA A 1 387 ? -17.912 11.474 1.294 1.00 50.59 387 ALA A O 1
ATOM 2984 N N . THR A 1 388 ? -17.304 9.412 1.945 1.00 61.81 388 THR A N 1
ATOM 2985 C CA . THR A 1 388 ? -17.604 9.651 3.340 1.00 61.81 388 THR A CA 1
ATOM 2986 C C . THR A 1 388 ? -16.556 10.654 3.781 1.00 61.81 388 THR A C 1
ATOM 2988 O O . THR A 1 388 ? -15.372 10.316 3.785 1.00 61.81 388 THR A O 1
ATOM 2991 N N . ASN A 1 389 ? -16.957 11.877 4.134 1.00 81.81 389 ASN A N 1
ATOM 2992 C CA . ASN A 1 389 ? -16.085 12.868 4.770 1.00 81.81 389 ASN A CA 1
ATOM 2993 C C . ASN A 1 389 ? -15.696 12.406 6.193 1.00 81.81 389 ASN A C 1
ATOM 2995 O O . ASN A 1 389 ? -15.724 13.174 7.140 1.00 81.81 389 ASN A O 1
ATOM 2999 N N . LEU A 1 390 ? -15.396 11.126 6.380 1.00 85.44 390 LEU A N 1
ATOM 3000 C CA . LEU A 1 390 ? -15.039 10.521 7.646 1.00 85.44 390 LEU A CA 1
ATOM 3001 C C . LEU A 1 390 ? -13.521 10.365 7.679 1.00 85.44 390 LEU A C 1
ATOM 3003 O O . LEU A 1 390 ? -12.939 9.685 6.831 1.00 85.44 390 LEU A O 1
ATOM 3007 N N . GLU A 1 391 ? -12.883 10.999 8.658 1.00 88.12 391 GLU A N 1
ATOM 3008 C CA . GLU A 1 391 ? -11.452 10.837 8.921 1.00 88.12 391 GLU A CA 1
ATOM 3009 C C . GLU A 1 391 ? -11.287 9.740 9.974 1.00 88.12 391 GLU A C 1
ATOM 3011 O O . GLU A 1 391 ? -11.441 9.977 11.173 1.00 88.12 391 GLU A O 1
ATOM 3016 N N . PHE A 1 392 ? -11.025 8.513 9.526 1.00 87.31 392 PHE A N 1
ATOM 3017 C CA . PHE A 1 392 ? -10.869 7.381 10.431 1.00 87.31 392 PHE A CA 1
ATOM 3018 C C . PHE A 1 392 ? -9.488 7.365 11.090 1.00 87.31 392 PHE A C 1
ATOM 3020 O O . PHE A 1 392 ? -8.455 7.398 10.421 1.00 87.31 392 PHE A O 1
ATOM 3027 N N . ARG A 1 393 ? -9.484 7.207 12.412 1.00 91.25 393 ARG A N 1
ATOM 3028 C CA . ARG A 1 393 ? -8.321 6.863 13.227 1.00 91.25 393 ARG A CA 1
ATOM 3029 C C . ARG A 1 393 ? -8.581 5.527 13.902 1.00 91.25 393 ARG A C 1
ATOM 3031 O O . ARG A 1 393 ? -9.687 5.258 14.360 1.00 91.25 393 ARG A O 1
ATOM 3038 N N . TYR A 1 394 ? -7.564 4.689 13.967 1.00 90.56 394 TYR A N 1
ATOM 3039 C CA . TYR A 1 394 ? -7.637 3.364 14.553 1.00 90.56 394 TYR A CA 1
ATOM 3040 C C . TYR A 1 394 ? -6.684 3.260 15.739 1.00 90.56 394 TYR A C 1
ATOM 3042 O O . TYR A 1 394 ? -5.517 3.652 15.644 1.00 90.56 394 TYR A O 1
ATOM 3050 N N . PHE A 1 395 ? -7.182 2.708 16.840 1.00 92.62 395 PHE A N 1
ATOM 3051 C CA . PHE A 1 395 ? -6.419 2.450 18.049 1.00 92.62 395 PHE A CA 1
ATOM 3052 C C . PHE A 1 395 ? -6.699 1.028 18.540 1.00 92.62 395 PHE A C 1
ATOM 3054 O O . PHE A 1 395 ? -7.758 0.753 19.098 1.00 92.62 395 PHE A O 1
ATOM 3061 N N . GLY A 1 396 ? -5.763 0.110 18.308 1.00 91.38 396 GLY A N 1
ATOM 3062 C CA . GLY A 1 396 ? -5.887 -1.280 18.750 1.00 91.38 396 GLY A CA 1
ATOM 3063 C C . GLY A 1 396 ? -5.048 -1.563 19.993 1.00 91.38 396 GLY A C 1
ATOM 3064 O O . GLY A 1 396 ? -3.869 -1.202 20.037 1.00 91.38 396 GLY A O 1
ATOM 3065 N N . VAL A 1 397 ? -5.646 -2.248 20.970 1.00 91.31 397 VAL A N 1
ATOM 3066 C CA . VAL A 1 397 ? -5.019 -2.587 22.258 1.00 91.31 397 VAL A CA 1
ATOM 3067 C C . VAL A 1 397 ? -4.995 -4.092 22.459 1.00 91.31 397 VAL A C 1
ATOM 3069 O O . VAL A 1 397 ? -6.048 -4.694 22.663 1.00 91.31 397 VAL A O 1
ATOM 3072 N N . TRP A 1 398 ? -3.810 -4.697 22.474 1.00 89.00 398 TRP A N 1
ATOM 3073 C CA . TRP A 1 398 ? -3.646 -6.104 22.852 1.00 89.00 398 TRP A CA 1
ATOM 3074 C C . TRP A 1 398 ? -2.765 -6.242 24.094 1.00 89.00 398 TRP A C 1
ATOM 3076 O O . TRP A 1 398 ? -2.011 -5.336 24.458 1.00 89.00 398 TRP A O 1
ATOM 3086 N N . LEU A 1 399 ? -2.887 -7.383 24.763 1.00 87.56 399 LEU A N 1
ATOM 3087 C CA . LEU A 1 399 ? -2.092 -7.716 25.934 1.00 87.56 399 LEU A CA 1
ATOM 3088 C C . LEU A 1 399 ? -0.724 -8.266 25.520 1.00 87.56 399 LEU A C 1
ATOM 3090 O O . LEU A 1 399 ? -0.632 -9.005 24.547 1.00 87.56 399 LEU A O 1
ATOM 3094 N N . CYS A 1 400 ? 0.338 -7.987 26.274 1.00 88.00 400 CYS A N 1
ATOM 3095 C CA . CYS A 1 400 ? 1.678 -8.530 25.993 1.00 88.00 400 CYS A CA 1
ATOM 3096 C C . CYS A 1 400 ? 1.706 -10.070 25.903 1.00 88.00 400 CYS A C 1
ATOM 3098 O O . CYS A 1 400 ? 2.472 -10.624 25.117 1.00 88.00 400 CYS A O 1
ATOM 3100 N N . ASP A 1 401 ? 0.817 -10.744 26.639 1.00 84.06 401 ASP A N 1
ATOM 3101 C CA . ASP A 1 401 ? 0.646 -12.202 26.620 1.00 84.06 401 ASP A CA 1
ATOM 3102 C C . ASP A 1 401 ? -0.280 -12.703 25.490 1.00 84.06 401 ASP A C 1
ATOM 3104 O O . ASP A 1 401 ? -0.641 -13.885 25.444 1.00 84.06 401 ASP A O 1
ATOM 3108 N N . ASP A 1 402 ? -0.762 -11.824 24.608 1.00 76.44 402 ASP A N 1
ATOM 3109 C CA . ASP A 1 402 ? -1.486 -12.229 23.402 1.00 76.44 402 ASP A CA 1
ATOM 3110 C C . ASP A 1 402 ? -0.563 -12.894 22.376 1.00 76.44 402 ASP A C 1
ATOM 3112 O O . ASP A 1 402 ? 0.660 -12.950 22.497 1.00 76.44 402 ASP A O 1
ATOM 3116 N N . HIS A 1 403 ? -1.182 -13.482 21.353 1.00 69.69 403 HIS A N 1
ATOM 3117 C CA . HIS A 1 403 ? -0.482 -14.279 20.357 1.00 69.69 403 HIS A CA 1
ATOM 3118 C C . HIS A 1 403 ? 0.650 -13.480 19.691 1.00 69.69 403 HIS A C 1
ATOM 3120 O O . HIS A 1 403 ? 0.443 -12.350 19.248 1.00 69.69 403 HIS A O 1
ATOM 3126 N N . ALA A 1 404 ? 1.825 -14.102 19.532 1.00 75.38 404 ALA A N 1
ATOM 3127 C CA . ALA A 1 404 ? 3.021 -13.461 18.975 1.00 75.38 404 ALA A CA 1
ATOM 3128 C C . ALA A 1 404 ? 2.787 -12.779 17.612 1.00 75.38 404 ALA A C 1
ATOM 3130 O O . ALA A 1 404 ? 3.455 -11.803 17.287 1.00 75.38 404 ALA A O 1
ATOM 3131 N N . THR A 1 405 ? 1.803 -13.236 16.831 1.00 70.00 405 THR A N 1
ATOM 3132 C CA . THR A 1 405 ? 1.393 -12.611 15.556 1.00 70.00 405 THR A CA 1
ATOM 3133 C C . THR A 1 405 ? 0.886 -11.174 15.696 1.00 70.00 405 THR A C 1
ATOM 3135 O O . THR A 1 405 ? 0.874 -10.449 14.709 1.00 70.00 405 THR A O 1
ATOM 3138 N N . MET A 1 406 ? 0.461 -10.736 16.885 1.00 74.81 406 MET A N 1
ATOM 3139 C CA . MET A 1 406 ? 0.053 -9.344 17.107 1.00 74.81 406 MET A CA 1
ATOM 3140 C C . MET A 1 406 ? 1.246 -8.386 17.044 1.00 74.81 406 MET A C 1
ATOM 3142 O O . MET A 1 406 ? 1.109 -7.282 16.520 1.00 74.81 406 MET A O 1
ATOM 3146 N N . SER A 1 407 ? 2.437 -8.842 17.452 1.00 77.44 407 SER A N 1
ATOM 3147 C CA . SER A 1 407 ? 3.678 -8.060 17.342 1.00 77.44 407 SER A CA 1
ATOM 3148 C C . SER A 1 407 ? 4.035 -7.709 15.892 1.00 77.44 407 SER A C 1
ATOM 3150 O O . SER A 1 407 ? 4.513 -6.609 15.631 1.00 77.44 407 SER A O 1
ATOM 3152 N N . SER A 1 408 ? 3.724 -8.594 14.938 1.00 83.69 408 SER A N 1
ATOM 3153 C CA . SER A 1 408 ? 3.948 -8.367 13.506 1.00 83.69 408 SER A CA 1
ATOM 3154 C C . SER A 1 408 ? 2.746 -7.753 12.791 1.00 83.69 408 SER A C 1
ATOM 3156 O O . SER A 1 408 ? 2.836 -7.433 11.606 1.00 83.69 408 SER A O 1
ATOM 3158 N N . CYS A 1 409 ? 1.617 -7.552 13.480 1.00 80.31 409 CYS A N 1
ATOM 3159 C CA . CYS A 1 409 ? 0.400 -7.029 12.863 1.00 80.31 409 CYS A CA 1
ATOM 3160 C C . CYS A 1 409 ? 0.619 -5.619 12.303 1.00 80.31 409 CYS A C 1
ATOM 3162 O O . CYS A 1 409 ? 0.141 -5.314 11.213 1.00 80.31 409 CYS A O 1
ATOM 3164 N N . ARG A 1 410 ? 1.394 -4.777 13.001 1.00 85.50 410 ARG A N 1
ATOM 3165 C CA . ARG A 1 410 ? 1.769 -3.442 12.512 1.00 85.50 410 ARG A CA 1
ATOM 3166 C C . ARG A 1 410 ? 2.518 -3.519 11.181 1.00 85.50 410 ARG A C 1
ATOM 3168 O O . ARG A 1 410 ? 2.158 -2.810 10.246 1.00 85.50 410 ARG A O 1
ATOM 3175 N N . ASP A 1 411 ? 3.528 -4.378 11.097 1.00 87.69 411 ASP A N 1
ATOM 3176 C CA . ASP A 1 411 ? 4.353 -4.529 9.896 1.00 87.69 411 ASP A CA 1
ATOM 3177 C C . ASP A 1 411 ? 3.566 -5.167 8.752 1.00 87.69 411 ASP A C 1
ATOM 3179 O O . ASP A 1 411 ? 3.726 -4.784 7.597 1.00 87.69 411 ASP A O 1
ATOM 3183 N N . LEU A 1 412 ? 2.664 -6.098 9.069 1.00 83.56 412 LEU A N 1
ATOM 3184 C CA . LEU A 1 412 ? 1.761 -6.710 8.102 1.00 83.56 412 LEU A CA 1
ATOM 3185 C C . LEU A 1 412 ? 0.803 -5.674 7.508 1.00 83.56 412 LEU A C 1
ATOM 3187 O O . LEU A 1 412 ? 0.635 -5.634 6.289 1.00 83.56 412 LEU A O 1
ATOM 3191 N N . VAL A 1 413 ? 0.215 -4.812 8.343 1.00 81.81 413 VAL A N 1
ATOM 3192 C CA . VAL A 1 413 ? -0.625 -3.696 7.891 1.00 81.81 413 VAL A CA 1
ATOM 3193 C C . VAL A 1 413 ? 0.198 -2.742 7.025 1.00 81.81 413 VAL A C 1
ATOM 3195 O O . VAL A 1 413 ? -0.184 -2.468 5.891 1.00 81.81 413 VAL A O 1
ATOM 3198 N N . ALA A 1 414 ? 1.362 -2.291 7.499 1.00 87.44 414 ALA A N 1
ATOM 3199 C CA . ALA A 1 414 ? 2.220 -1.376 6.748 1.00 87.44 414 ALA A CA 1
ATOM 3200 C C . ALA A 1 414 ? 2.675 -1.974 5.405 1.00 87.44 414 ALA A C 1
ATOM 3202 O O . ALA A 1 414 ? 2.623 -1.306 4.375 1.00 87.44 414 ALA A O 1
ATOM 3203 N N . GLY A 1 415 ? 3.071 -3.247 5.386 1.00 87.38 415 GLY A N 1
ATOM 3204 C CA . GLY A 1 415 ? 3.490 -3.955 4.179 1.00 87.38 415 GLY A CA 1
ATOM 3205 C C . GLY A 1 415 ? 2.353 -4.119 3.173 1.00 87.38 415 GLY A C 1
ATOM 3206 O O . GLY A 1 415 ? 2.556 -3.931 1.972 1.00 87.38 415 GLY A O 1
ATOM 3207 N N . ARG A 1 416 ? 1.134 -4.400 3.645 1.00 82.69 416 ARG A N 1
ATOM 3208 C CA . ARG A 1 416 ? -0.035 -4.463 2.766 1.00 82.69 416 ARG A CA 1
ATOM 3209 C C . ARG A 1 416 ? -0.451 -3.078 2.262 1.00 82.69 416 ARG A C 1
ATOM 3211 O O . ARG A 1 416 ? -0.734 -2.959 1.070 1.00 82.69 416 ARG A O 1
ATOM 3218 N N . MET A 1 417 ? -0.423 -2.043 3.111 1.00 83.00 417 MET A N 1
ATOM 3219 C CA . MET A 1 417 ? -0.631 -0.647 2.699 1.00 83.00 417 MET A CA 1
ATOM 3220 C C . MET A 1 417 ? 0.352 -0.270 1.604 1.00 83.00 417 MET A C 1
ATOM 3222 O O . MET A 1 417 ? -0.051 0.252 0.574 1.00 83.00 417 MET A O 1
ATOM 3226 N N . LEU A 1 418 ? 1.628 -0.609 1.784 1.00 86.94 418 LEU A N 1
ATOM 3227 C CA . LEU A 1 418 ? 2.629 -0.440 0.748 1.00 86.94 418 LEU A CA 1
ATOM 3228 C C . LEU A 1 418 ? 2.132 -1.158 -0.524 1.00 86.94 418 LEU A C 1
ATOM 3230 O O . LEU A 1 418 ? 1.811 -0.501 -1.505 1.00 86.94 418 LEU A O 1
ATOM 3234 N N . SER A 1 419 ? 1.913 -2.470 -0.501 1.00 83.62 419 SER A N 1
ATOM 3235 C CA . SER A 1 419 ? 1.544 -3.218 -1.716 1.00 83.62 419 SER A CA 1
ATOM 3236 C C . SER A 1 419 ? 0.303 -2.727 -2.489 1.00 83.62 419 SER A C 1
ATOM 3238 O O . SER A 1 419 ? 0.201 -3.032 -3.672 1.00 83.62 419 SER A O 1
ATOM 3240 N N . GLN A 1 420 ? -0.639 -2.019 -1.849 1.00 79.88 420 GLN A N 1
ATOM 3241 C CA . GLN A 1 420 ? -1.933 -1.650 -2.449 1.00 79.88 420 GLN A CA 1
ATOM 3242 C C . GLN A 1 420 ? -2.163 -0.144 -2.629 1.00 79.88 420 GLN A C 1
ATOM 3244 O O . GLN A 1 420 ? -3.080 0.232 -3.363 1.00 79.88 420 GLN A O 1
ATOM 3249 N N . TRP A 1 421 ? -1.417 0.704 -1.913 1.00 80.38 421 TRP A N 1
ATOM 3250 C CA . TRP A 1 421 ? -1.703 2.138 -1.816 1.00 80.38 421 TRP A CA 1
ATOM 3251 C C . TRP A 1 421 ? -0.561 3.030 -2.305 1.00 80.38 421 TRP A C 1
ATOM 3253 O O . TRP A 1 421 ? -0.837 4.084 -2.881 1.00 80.38 421 TRP A O 1
ATOM 3263 N N . TRP A 1 422 ? 0.714 2.652 -2.120 1.00 81.62 422 TRP A N 1
ATOM 3264 C CA . TRP A 1 422 ? 1.814 3.579 -2.444 1.00 81.62 422 TRP A CA 1
ATOM 3265 C C . TRP A 1 422 ? 1.914 3.890 -3.941 1.00 81.62 422 TRP A C 1
ATOM 3267 O O . TRP A 1 422 ? 2.363 4.967 -4.326 1.00 81.62 422 TRP A O 1
ATOM 3277 N N . ASP A 1 423 ? 1.495 2.960 -4.795 1.00 77.81 423 ASP A N 1
ATOM 3278 C CA . ASP A 1 423 ? 1.470 3.131 -6.243 1.00 77.81 423 ASP A CA 1
ATOM 3279 C C . ASP A 1 423 ? 0.324 4.043 -6.702 1.00 77.81 423 ASP A C 1
ATOM 3281 O O . ASP A 1 423 ? 0.453 4.688 -7.741 1.00 77.81 423 ASP A O 1
ATOM 3285 N N . LYS A 1 424 ? -0.745 4.172 -5.910 1.00 79.88 424 LYS A N 1
ATOM 3286 C CA . LYS A 1 424 ? -1.925 4.994 -6.214 1.00 79.88 424 LYS A CA 1
ATOM 3287 C C . LYS A 1 424 ? -1.879 6.400 -5.611 1.00 79.88 424 LYS A C 1
ATOM 3289 O O . LYS A 1 424 ? -2.491 7.308 -6.170 1.00 79.88 424 LYS A O 1
ATOM 3294 N N . THR A 1 425 ? -1.195 6.595 -4.482 1.00 79.88 425 THR A N 1
ATOM 3295 C CA . THR A 1 425 ? -1.174 7.894 -3.787 1.00 79.88 425 THR A CA 1
ATOM 3296 C C . THR A 1 425 ? -0.268 8.925 -4.466 1.00 79.88 425 THR A C 1
ATOM 3298 O O . THR A 1 425 ? 0.841 8.621 -4.913 1.00 79.88 425 THR A O 1
ATOM 3301 N N . ASN A 1 426 ? -0.718 10.182 -4.477 1.00 85.12 426 ASN A N 1
ATOM 3302 C CA . ASN A 1 426 ? 0.088 11.325 -4.912 1.00 85.12 426 ASN A CA 1
ATOM 3303 C C . ASN A 1 426 ? 1.241 11.628 -3.937 1.00 85.12 426 ASN A C 1
ATOM 3305 O O . ASN A 1 426 ? 2.234 12.237 -4.337 1.00 85.12 426 ASN A O 1
ATOM 3309 N N . ASP A 1 427 ? 1.155 11.161 -2.686 1.00 85.75 427 ASP A N 1
ATOM 3310 C CA . ASP A 1 427 ? 2.194 11.361 -1.665 1.00 85.75 427 ASP A CA 1
ATOM 3311 C C . ASP A 1 427 ? 3.501 10.632 -2.007 1.00 85.75 427 ASP A C 1
ATOM 3313 O O . ASP A 1 427 ? 4.589 11.033 -1.585 1.00 85.75 427 ASP A O 1
ATOM 3317 N N . ALA A 1 428 ? 3.420 9.576 -2.821 1.00 88.31 428 ALA A N 1
ATOM 3318 C CA . ALA A 1 428 ? 4.587 8.869 -3.332 1.00 88.31 428 ALA A CA 1
ATOM 3319 C C . ALA A 1 428 ? 5.291 9.644 -4.468 1.00 88.31 428 ALA A C 1
ATOM 3321 O O . ALA A 1 428 ? 6.415 9.310 -4.851 1.00 88.31 428 ALA A O 1
ATOM 3322 N N . GLY A 1 429 ? 4.673 10.711 -4.986 1.00 88.81 429 GLY A N 1
ATOM 3323 C CA . GLY A 1 429 ? 5.142 11.515 -6.112 1.00 88.81 429 GLY A CA 1
ATOM 3324 C C . GLY A 1 429 ? 4.250 11.387 -7.355 1.00 88.81 429 GLY A C 1
ATOM 3325 O O . GLY A 1 429 ? 3.218 10.718 -7.324 1.00 88.81 429 GLY A O 1
ATOM 3326 N N . PRO A 1 430 ? 4.636 12.012 -8.483 1.00 90.75 430 PRO A N 1
ATOM 3327 C CA . PRO A 1 430 ? 3.839 11.996 -9.712 1.00 90.75 430 PRO A CA 1
ATOM 3328 C C . PRO A 1 430 ? 3.703 10.577 -10.270 1.00 90.75 430 PRO A C 1
ATOM 3330 O O . PRO A 1 430 ? 4.694 9.850 -10.308 1.00 90.75 430 PRO A O 1
ATOM 3333 N N . ASN A 1 431 ? 2.502 10.187 -10.715 1.00 88.00 431 ASN A N 1
ATOM 3334 C CA . ASN A 1 431 ? 2.198 8.846 -11.261 1.00 88.00 431 ASN A CA 1
ATOM 3335 C C . ASN A 1 431 ? 2.800 8.604 -12.653 1.00 88.00 431 ASN A C 1
ATOM 3337 O O . ASN A 1 431 ? 2.891 7.469 -13.111 1.00 88.00 431 ASN A O 1
ATOM 3341 N N . THR A 1 432 ? 3.222 9.671 -13.326 1.00 90.00 432 THR A N 1
ATOM 3342 C CA . THR A 1 432 ? 3.862 9.612 -14.636 1.00 90.00 432 THR A CA 1
ATOM 3343 C C . THR A 1 432 ? 5.370 9.480 -14.485 1.00 90.00 432 THR A C 1
ATOM 3345 O O . THR A 1 432 ? 6.005 10.283 -13.793 1.00 90.00 432 THR A O 1
ATOM 3348 N N . ARG A 1 433 ? 5.946 8.493 -15.174 1.00 90.06 433 ARG A N 1
ATOM 3349 C CA . ARG A 1 433 ? 7.399 8.334 -15.266 1.00 90.06 433 ARG A CA 1
ATOM 3350 C C . ARG A 1 433 ? 8.007 9.513 -16.032 1.00 90.06 433 ARG A C 1
ATOM 3352 O O . ARG A 1 433 ? 7.395 9.977 -16.997 1.00 90.06 433 ARG A O 1
ATOM 3359 N N . PRO A 1 434 ? 9.194 10.000 -15.640 1.00 89.31 434 PRO A N 1
ATOM 3360 C CA . PRO A 1 434 ? 9.920 10.971 -16.443 1.00 89.31 434 PRO A CA 1
ATOM 3361 C C . PRO A 1 434 ? 10.333 10.315 -17.763 1.00 89.31 434 PRO A C 1
ATOM 3363 O O . PRO A 1 434 ? 10.979 9.272 -17.753 1.00 89.31 434 PRO A O 1
ATOM 3366 N N . GLN A 1 435 ? 9.978 10.923 -18.892 1.00 87.75 435 GLN A N 1
ATOM 3367 C CA . GLN A 1 435 ? 10.460 10.490 -20.201 1.00 87.75 435 GLN A CA 1
ATOM 3368 C C . GLN A 1 435 ? 11.451 11.508 -20.746 1.00 87.75 435 GLN A C 1
ATOM 3370 O O . GLN A 1 435 ? 11.137 12.694 -20.852 1.00 87.75 435 GLN A O 1
ATOM 3375 N N . ALA A 1 436 ? 12.651 11.041 -21.079 1.00 84.62 436 ALA A N 1
ATOM 3376 C CA . ALA A 1 436 ? 13.612 11.819 -21.837 1.00 84.62 436 ALA A CA 1
ATOM 3377 C C . ALA A 1 436 ? 13.358 11.561 -23.331 1.00 84.62 436 ALA A C 1
ATOM 3379 O O . ALA A 1 436 ? 13.517 10.420 -23.774 1.00 84.62 436 ALA A O 1
ATOM 3380 N N . PRO A 1 437 ? 12.966 12.569 -24.131 1.00 85.06 437 PRO A N 1
ATOM 3381 C CA . PRO A 1 437 ? 12.799 12.366 -25.563 1.00 85.06 437 PRO A CA 1
ATOM 3382 C C . PRO A 1 437 ? 14.137 11.958 -26.189 1.00 85.06 437 PRO A C 1
ATOM 3384 O O . PRO A 1 437 ? 15.182 12.530 -25.868 1.00 85.06 437 PRO A O 1
ATOM 3387 N N . PHE A 1 438 ? 14.112 10.976 -27.087 1.00 87.69 438 PHE A N 1
ATOM 3388 C CA . PHE A 1 438 ? 15.265 10.678 -27.929 1.00 87.69 438 PHE A CA 1
ATOM 3389 C C . PHE A 1 438 ? 15.264 11.661 -29.101 1.00 87.69 438 PHE A C 1
ATOM 3391 O O . PHE A 1 438 ? 14.383 11.610 -29.952 1.00 87.69 438 PHE A O 1
ATOM 3398 N N . ALA A 1 439 ? 16.204 12.607 -29.098 1.00 85.31 439 ALA A N 1
ATOM 3399 C CA . ALA A 1 439 ? 16.227 13.717 -30.054 1.00 85.31 439 ALA A CA 1
ATOM 3400 C C . ALA A 1 439 ? 16.811 13.346 -31.429 1.00 85.31 439 ALA A C 1
ATOM 3402 O O . ALA A 1 439 ? 16.711 14.137 -32.362 1.00 85.31 439 ALA A O 1
ATOM 3403 N N . THR A 1 440 ? 17.459 12.185 -31.552 1.00 86.19 440 THR A N 1
ATOM 3404 C CA . THR A 1 440 ? 18.147 11.795 -32.783 1.00 86.19 440 THR A CA 1
ATOM 3405 C C . THR A 1 440 ? 17.184 11.087 -33.727 1.00 86.19 440 THR A C 1
ATOM 3407 O O . THR A 1 440 ? 16.811 9.931 -33.510 1.00 86.19 440 THR A O 1
ATOM 3410 N N . ASP A 1 441 ? 16.819 11.776 -34.805 1.00 85.31 441 ASP A N 1
ATOM 3411 C CA . ASP A 1 441 ? 16.025 11.193 -35.881 1.00 85.31 441 ASP A CA 1
ATOM 3412 C C . ASP A 1 441 ? 16.723 9.966 -36.485 1.00 85.31 441 ASP A C 1
ATOM 3414 O O . ASP A 1 441 ? 17.953 9.867 -36.530 1.00 85.31 441 ASP A O 1
ATOM 3418 N N . LEU A 1 442 ? 15.921 9.008 -36.951 1.00 79.12 442 LEU A N 1
ATOM 3419 C CA . LEU A 1 442 ? 16.427 7.835 -37.660 1.00 79.12 442 LEU A CA 1
ATOM 3420 C C . LEU A 1 442 ? 17.160 8.296 -38.936 1.00 79.12 442 LEU A C 1
ATOM 3422 O O . LEU A 1 442 ? 16.576 9.071 -39.700 1.00 79.12 442 LEU A O 1
ATOM 3426 N N . PRO A 1 443 ? 18.397 7.832 -39.206 1.00 83.88 443 PRO A N 1
ATOM 3427 C CA . PRO A 1 443 ? 19.132 8.263 -40.385 1.00 83.88 443 PRO A CA 1
ATOM 3428 C C . PRO A 1 443 ? 18.374 7.880 -41.658 1.00 83.88 443 PRO A C 1
ATOM 3430 O O . PRO A 1 443 ? 17.888 6.758 -41.805 1.00 83.88 443 PRO A O 1
ATOM 3433 N N . THR A 1 444 ? 18.285 8.815 -42.602 1.00 79.25 444 THR A N 1
ATOM 3434 C CA . THR A 1 444 ? 17.786 8.529 -43.949 1.00 79.25 444 THR A CA 1
ATOM 3435 C C . THR A 1 444 ? 18.815 7.679 -44.687 1.00 79.25 444 THR A C 1
ATOM 3437 O O . THR A 1 444 ? 19.947 8.120 -44.890 1.00 79.25 444 THR A O 1
ATOM 3440 N N . LEU A 1 445 ? 18.427 6.464 -45.072 1.00 73.69 445 LEU A N 1
ATOM 3441 C CA . LEU A 1 445 ? 19.287 5.528 -45.796 1.00 73.69 445 LEU A CA 1
ATOM 3442 C C . LEU A 1 445 ? 19.189 5.834 -47.291 1.00 73.69 445 LEU A C 1
ATOM 3444 O O . LEU A 1 445 ? 18.108 5.745 -47.870 1.00 73.69 445 LEU A O 1
ATOM 3448 N N . GLU A 1 446 ? 20.291 6.227 -47.915 1.00 68.75 446 GLU A N 1
ATOM 3449 C CA . GLU A 1 446 ? 20.336 6.668 -49.314 1.00 68.75 446 GLU A CA 1
ATOM 3450 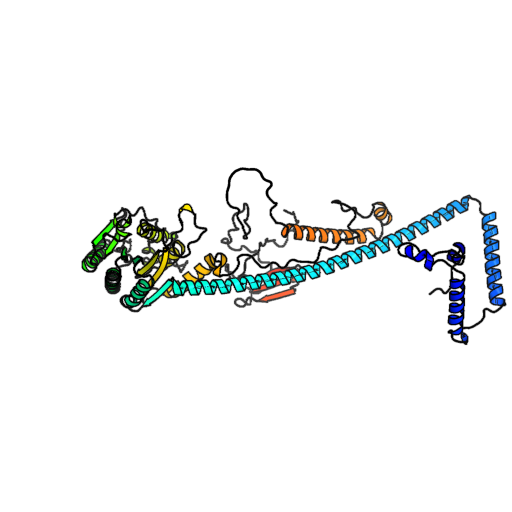C C . GLU A 1 446 ? 20.259 5.485 -50.292 1.00 68.75 446 GLU A C 1
ATOM 3452 O O . GLU A 1 446 ? 19.641 5.608 -51.344 1.00 68.75 446 GLU A O 1
ATOM 3457 N N . VAL A 1 447 ? 20.799 4.312 -49.937 1.00 59.97 447 VAL A N 1
ATOM 3458 C CA . VAL A 1 447 ? 20.712 3.103 -50.787 1.00 59.97 447 VAL A CA 1
ATOM 3459 C C . VAL A 1 447 ? 19.351 2.419 -50.692 1.00 59.97 447 VAL A C 1
ATOM 3461 O O . VAL A 1 447 ? 18.928 1.740 -51.623 1.00 59.97 447 VAL A O 1
ATOM 3464 N N . LEU A 1 448 ? 18.647 2.608 -49.576 1.00 49.56 448 LEU A N 1
ATOM 3465 C CA . LEU A 1 448 ? 17.340 1.992 -49.319 1.00 49.56 448 LEU A CA 1
ATOM 3466 C C . LEU A 1 448 ? 16.172 2.959 -49.540 1.00 49.56 448 LEU A C 1
ATOM 3468 O O . LEU A 1 448 ? 15.017 2.561 -49.405 1.00 49.56 448 LEU A O 1
ATOM 3472 N N . SER A 1 449 ? 16.444 4.216 -49.901 1.00 44.31 449 SER A N 1
ATOM 3473 C CA . SER A 1 449 ? 15.409 5.185 -50.261 1.00 44.31 449 SER A CA 1
ATOM 3474 C C . SER A 1 449 ? 15.261 5.305 -51.776 1.00 44.31 449 SER A C 1
ATOM 3476 O O . SER A 1 449 ? 15.620 6.302 -52.390 1.00 44.31 449 SER A O 1
ATOM 3478 N N . LEU A 1 450 ? 14.618 4.307 -52.381 1.00 37.34 450 LEU A N 1
ATOM 3479 C CA . LEU A 1 450 ? 13.903 4.487 -53.646 1.00 37.34 450 LEU A CA 1
ATOM 3480 C C . LEU A 1 450 ? 12.450 4.018 -53.476 1.00 37.34 450 LEU A C 1
ATOM 3482 O O . LEU A 1 450 ? 12.091 2.887 -53.761 1.00 37.34 450 LEU A O 1
ATOM 3486 N N . ALA A 1 451 ? 11.653 4.961 -52.961 1.00 35.88 451 ALA A N 1
ATOM 3487 C CA . ALA A 1 451 ? 10.204 5.119 -53.106 1.00 35.88 451 ALA A CA 1
ATOM 3488 C C . ALA A 1 451 ? 9.272 3.937 -52.745 1.00 35.88 451 ALA A C 1
ATOM 3490 O O . ALA A 1 451 ? 8.858 3.176 -53.606 1.00 35.88 451 ALA A O 1
ATOM 3491 N N . GLY A 1 452 ? 8.781 3.955 -51.497 1.00 38.47 452 GLY A N 1
ATOM 3492 C CA . GLY A 1 452 ? 7.419 3.534 -51.131 1.00 38.47 452 GLY A CA 1
ATOM 3493 C C . GLY A 1 452 ? 7.148 2.031 -51.058 1.00 38.47 452 GLY A C 1
ATOM 3494 O O . GLY A 1 452 ? 6.928 1.421 -52.086 1.00 38.47 452 GLY A O 1
ATOM 3495 N N . ALA A 1 453 ? 7.035 1.502 -49.830 1.00 43.91 453 ALA A N 1
ATOM 3496 C CA . ALA A 1 453 ? 6.512 0.182 -49.411 1.00 43.91 453 ALA A CA 1
ATOM 3497 C C . ALA A 1 453 ? 7.104 -1.096 -50.048 1.00 43.91 453 ALA A C 1
ATOM 3499 O O . ALA A 1 453 ? 7.174 -2.114 -49.365 1.00 43.91 453 ALA A O 1
ATOM 3500 N N . ASP A 1 454 ? 7.603 -1.034 -51.273 1.00 45.16 454 ASP A N 1
ATOM 3501 C CA . ASP A 1 454 ? 8.283 -2.101 -51.975 1.00 45.16 454 ASP A CA 1
ATOM 3502 C C . ASP A 1 454 ? 9.777 -1.773 -51.990 1.00 45.16 454 ASP A C 1
ATOM 3504 O O . ASP A 1 454 ? 10.217 -0.802 -52.608 1.00 45.16 454 ASP A O 1
ATOM 3508 N N . LEU A 1 455 ? 10.579 -2.575 -51.283 1.00 47.53 455 LEU A N 1
ATOM 3509 C CA . LEU A 1 455 ? 12.028 -2.588 -51.473 1.00 47.53 455 LEU A CA 1
ATOM 3510 C C . LEU A 1 455 ? 12.290 -2.914 -52.950 1.00 47.53 455 LEU A C 1
ATOM 3512 O O . LEU A 1 455 ? 12.245 -4.082 -53.341 1.00 47.53 455 LEU A O 1
ATOM 3516 N N . GLN A 1 456 ? 12.565 -1.908 -53.783 1.00 49.16 456 GLN A N 1
ATOM 3517 C CA . GLN A 1 456 ? 13.102 -2.173 -55.110 1.00 49.16 456 GLN A CA 1
ATOM 3518 C C . GLN A 1 456 ? 14.521 -2.705 -54.930 1.00 49.16 456 GLN A C 1
ATOM 3520 O O . GLN A 1 456 ? 15.478 -1.965 -54.707 1.00 49.16 456 GLN A O 1
ATOM 3525 N N . LEU A 1 457 ? 14.616 -4.036 -54.971 1.00 53.50 457 LEU A N 1
ATOM 3526 C CA . LEU A 1 457 ? 15.853 -4.768 -55.179 1.00 53.50 457 LEU A CA 1
ATOM 3527 C C . LEU A 1 457 ? 16.643 -4.110 -56.313 1.00 53.50 457 LEU A C 1
ATOM 3529 O O . LEU A 1 457 ? 16.064 -3.631 -57.290 1.00 53.50 457 LEU A O 1
ATOM 3533 N N . ILE A 1 458 ? 17.969 -4.113 -56.155 1.00 54.28 458 ILE A N 1
ATOM 3534 C CA . ILE A 1 458 ? 18.952 -3.762 -57.185 1.00 54.28 458 ILE A CA 1
ATOM 3535 C C . ILE A 1 458 ? 18.396 -4.161 -58.559 1.00 54.28 458 ILE A C 1
ATOM 3537 O O . ILE A 1 458 ? 18.036 -5.331 -58.701 1.00 54.28 458 ILE A O 1
ATOM 3541 N N . PRO A 1 459 ? 18.298 -3.229 -59.534 1.00 58.22 459 PRO A N 1
ATOM 3542 C CA . PRO A 1 459 ? 17.611 -3.477 -60.796 1.00 58.22 459 PRO A CA 1
ATOM 3543 C C . PRO A 1 459 ? 17.986 -4.845 -61.357 1.00 58.22 459 PRO A C 1
ATOM 3545 O O . PRO A 1 459 ? 19.180 -5.148 -61.427 1.00 58.22 459 PRO A O 1
ATOM 3548 N N . ASP A 1 460 ? 17.000 -5.651 -61.765 1.00 56.59 460 ASP A N 1
ATOM 3549 C CA . ASP A 1 460 ? 17.208 -7.040 -62.215 1.00 56.59 460 ASP A CA 1
ATOM 3550 C C . ASP A 1 460 ? 18.350 -7.160 -63.235 1.00 56.59 460 ASP A C 1
ATOM 3552 O O . ASP A 1 460 ? 19.099 -8.131 -63.241 1.00 56.59 460 ASP A O 1
ATOM 3556 N N . LEU A 1 461 ? 18.567 -6.112 -64.032 1.00 53.06 461 LEU A N 1
ATOM 3557 C CA . LEU A 1 461 ? 19.661 -5.987 -64.993 1.00 53.06 461 LEU A CA 1
ATOM 3558 C C . LEU A 1 461 ? 21.074 -6.126 -64.385 1.00 53.06 461 LEU A C 1
ATOM 3560 O O . LEU A 1 461 ? 21.987 -6.627 -65.040 1.00 53.06 461 LEU A O 1
ATOM 3564 N N . VAL A 1 462 ? 21.279 -5.659 -63.152 1.00 53.38 462 VAL A N 1
ATOM 3565 C CA . VAL A 1 462 ? 22.541 -5.767 -62.404 1.00 53.38 462 VAL A CA 1
ATOM 3566 C C . VAL A 1 462 ? 22.634 -7.142 -61.740 1.00 53.38 462 VAL A C 1
ATOM 3568 O O . VAL A 1 462 ? 23.685 -7.779 -61.816 1.00 53.38 462 VAL A O 1
ATOM 3571 N N . ALA A 1 463 ? 21.533 -7.644 -61.174 1.00 54.94 463 ALA A N 1
ATOM 3572 C CA . ALA A 1 463 ? 21.470 -8.983 -60.587 1.00 54.94 463 ALA A CA 1
ATOM 3573 C C . ALA A 1 463 ? 21.719 -10.086 -61.636 1.00 54.94 463 ALA A C 1
ATOM 3575 O O . ALA A 1 463 ? 22.489 -11.015 -61.396 1.00 54.94 463 ALA A O 1
ATOM 3576 N N . GLU A 1 464 ? 21.153 -9.955 -62.840 1.00 59.00 464 GLU A N 1
ATOM 3577 C CA . GLU A 1 464 ? 21.340 -10.901 -63.942 1.00 59.00 464 GLU A CA 1
ATOM 3578 C C . GLU A 1 464 ? 22.773 -10.940 -64.473 1.00 59.00 464 GLU A C 1
ATOM 3580 O O . GLU A 1 464 ? 23.250 -12.001 -64.878 1.00 59.00 464 GLU A O 1
ATOM 3585 N N . LYS A 1 465 ? 23.483 -9.808 -64.452 1.00 56.81 465 LYS A N 1
ATOM 3586 C CA . LYS A 1 465 ? 24.823 -9.692 -65.040 1.00 56.81 465 LYS A CA 1
ATOM 3587 C C . LYS A 1 465 ? 25.945 -10.171 -64.104 1.00 56.81 465 LYS A C 1
ATOM 3589 O O . LYS A 1 465 ? 27.035 -10.468 -64.585 1.00 56.81 465 LYS A O 1
ATOM 3594 N N . TYR A 1 466 ? 25.668 -10.326 -62.802 1.00 55.59 466 TYR A N 1
ATOM 3595 C CA . TYR A 1 466 ? 26.602 -10.820 -61.770 1.00 55.59 466 TYR A CA 1
ATOM 3596 C C . TYR A 1 466 ? 26.295 -12.250 -61.258 1.00 55.59 466 TYR A C 1
ATOM 3598 O O . TYR A 1 466 ? 26.880 -12.692 -60.262 1.00 55.59 466 TYR A O 1
ATOM 3606 N N . LYS A 1 467 ? 25.432 -13.001 -61.965 1.00 55.97 467 LYS A N 1
ATOM 3607 C CA . LYS A 1 467 ? 24.877 -14.323 -61.592 1.00 55.97 467 LYS A CA 1
ATOM 3608 C C . LYS A 1 467 ? 25.870 -15.437 -61.198 1.00 55.97 467 LYS A C 1
ATOM 3610 O O . LYS A 1 467 ? 25.403 -16.451 -60.699 1.00 55.97 467 LYS A O 1
ATOM 3615 N N . SER A 1 468 ? 27.190 -15.321 -61.390 1.00 58.12 468 SER A N 1
ATOM 3616 C CA . SER A 1 468 ? 28.100 -16.471 -61.189 1.00 58.12 468 SER A CA 1
ATOM 3617 C C . SER A 1 468 ? 29.178 -16.345 -60.107 1.00 58.12 468 SER A C 1
ATOM 3619 O O . SER A 1 468 ? 29.774 -17.365 -59.780 1.00 58.12 468 SER A O 1
ATOM 3621 N N . THR A 1 469 ? 29.463 -15.165 -59.541 1.00 54.75 469 THR A N 1
ATOM 3622 C CA . THR A 1 469 ? 30.532 -15.047 -58.512 1.00 54.75 469 THR A CA 1
ATOM 3623 C C . THR A 1 469 ? 30.285 -14.045 -57.384 1.00 54.75 469 THR A C 1
ATOM 3625 O O . THR A 1 469 ? 30.903 -14.192 -56.335 1.00 54.75 469 THR A O 1
ATOM 3628 N N . GLN A 1 470 ? 29.406 -13.047 -57.543 1.00 59.59 470 GLN A N 1
ATOM 3629 C CA . GLN A 1 470 ? 29.130 -12.050 -56.485 1.00 59.59 470 GLN A CA 1
ATOM 3630 C C . GLN A 1 470 ? 27.656 -11.967 -56.064 1.00 59.59 470 GLN A C 1
ATOM 3632 O O . GLN A 1 470 ? 27.330 -11.255 -55.116 1.00 59.59 470 GLN A O 1
ATOM 3637 N N . SER A 1 471 ? 26.777 -12.736 -56.716 1.00 61.28 471 SER A N 1
ATOM 3638 C CA . SER A 1 471 ? 25.345 -12.807 -56.395 1.00 61.28 471 SER A CA 1
ATOM 3639 C C . SER A 1 471 ? 25.084 -13.232 -54.945 1.00 61.28 471 SER A C 1
ATOM 3641 O O . SER A 1 471 ? 24.218 -12.659 -54.290 1.00 61.28 471 SER A O 1
ATOM 3643 N N . ASP A 1 472 ? 25.850 -14.190 -54.418 1.00 68.12 472 ASP A N 1
ATOM 3644 C CA . ASP A 1 472 ? 25.650 -14.693 -53.052 1.00 68.12 472 ASP A CA 1
ATOM 3645 C C . ASP A 1 472 ? 26.074 -13.672 -51.992 1.00 68.12 472 ASP A C 1
ATOM 3647 O O . ASP A 1 472 ? 25.365 -13.471 -51.010 1.00 68.12 472 ASP A O 1
ATOM 3651 N N . ALA A 1 473 ? 27.183 -12.958 -52.219 1.00 67.88 473 ALA A N 1
ATOM 3652 C CA . ALA A 1 473 ? 27.640 -11.894 -51.325 1.00 67.88 473 ALA A CA 1
ATOM 3653 C C . ALA A 1 473 ? 26.659 -10.709 -51.301 1.00 67.88 473 ALA A C 1
ATOM 3655 O O . ALA A 1 473 ? 26.418 -10.118 -50.247 1.00 67.88 473 ALA A O 1
ATOM 3656 N N . LEU A 1 474 ? 26.062 -10.385 -52.453 1.00 60.28 474 LEU A N 1
ATOM 3657 C CA . LEU A 1 474 ? 25.031 -9.356 -52.561 1.00 60.28 474 LEU A CA 1
ATOM 3658 C C . LEU A 1 474 ? 23.763 -9.762 -51.806 1.00 60.28 474 LEU A C 1
ATOM 3660 O O . LEU A 1 474 ? 23.252 -8.986 -51.002 1.00 60.28 474 LEU A O 1
ATOM 3664 N N . LYS A 1 475 ? 23.295 -10.995 -52.027 1.00 71.06 475 LYS A N 1
ATOM 3665 C CA . LYS A 1 475 ? 22.125 -11.544 -51.344 1.00 71.06 475 LYS A CA 1
ATOM 3666 C C . LYS A 1 475 ? 22.343 -11.601 -49.831 1.00 71.06 475 LYS A C 1
ATOM 3668 O O . LYS A 1 475 ? 21.470 -11.187 -49.086 1.00 71.06 475 LYS A O 1
ATOM 3673 N N . GLN A 1 476 ? 23.536 -11.987 -49.377 1.00 73.69 476 GLN A N 1
ATOM 3674 C CA . GLN A 1 476 ? 23.880 -12.004 -47.954 1.00 73.69 476 GLN A CA 1
ATOM 3675 C C . GLN A 1 476 ? 23.864 -10.599 -47.327 1.00 73.69 476 GLN A C 1
ATOM 3677 O O . GLN A 1 476 ? 23.308 -10.426 -46.243 1.00 73.69 476 GLN A O 1
ATOM 3682 N N . LYS A 1 477 ? 24.433 -9.584 -48.000 1.00 69.75 477 LYS A N 1
ATOM 3683 C CA . LYS A 1 477 ? 24.352 -8.187 -47.529 1.00 69.75 477 LYS A CA 1
ATOM 3684 C C . LYS A 1 477 ? 22.904 -7.684 -47.513 1.00 69.75 477 LYS A C 1
ATOM 3686 O O . LYS A 1 477 ? 22.514 -6.966 -46.598 1.00 69.75 477 LYS A O 1
ATOM 3691 N N . GLN A 1 478 ? 22.104 -8.078 -48.498 1.00 63.47 478 GLN A N 1
ATOM 3692 C CA . GLN A 1 478 ? 20.707 -7.678 -48.599 1.00 63.47 478 GLN A CA 1
ATOM 3693 C C . GLN A 1 478 ? 19.816 -8.326 -47.532 1.00 63.47 478 GLN A C 1
ATOM 3695 O O . GLN A 1 478 ? 19.013 -7.634 -46.909 1.00 63.47 478 GLN A O 1
ATOM 3700 N N . ASP A 1 479 ? 19.994 -9.621 -47.279 1.00 71.75 479 ASP A N 1
ATOM 3701 C CA . ASP A 1 479 ? 19.286 -10.350 -46.226 1.00 71.75 479 ASP A CA 1
ATOM 3702 C C . ASP A 1 479 ? 19.646 -9.789 -44.837 1.00 71.75 479 ASP A C 1
ATOM 3704 O O . ASP A 1 479 ? 18.775 -9.655 -43.977 1.00 71.75 479 ASP A O 1
ATOM 3708 N N . ALA A 1 480 ? 20.908 -9.387 -44.621 1.00 67.38 480 ALA A N 1
ATOM 3709 C CA . ALA A 1 480 ? 21.336 -8.723 -43.387 1.00 67.38 480 ALA A CA 1
ATOM 3710 C C . ALA A 1 480 ? 20.600 -7.388 -43.165 1.00 67.38 480 ALA A C 1
ATOM 3712 O O . ALA A 1 480 ? 20.060 -7.152 -42.085 1.00 67.38 480 ALA A O 1
ATOM 3713 N N . ILE A 1 481 ? 20.499 -6.561 -44.208 1.00 65.69 481 ILE A N 1
ATOM 3714 C CA . ILE A 1 481 ? 19.774 -5.285 -44.165 1.00 65.69 481 ILE A CA 1
ATOM 3715 C C . ILE A 1 481 ? 18.277 -5.497 -43.910 1.00 65.69 481 ILE A C 1
ATOM 3717 O O . ILE A 1 481 ? 17.680 -4.786 -43.101 1.00 65.69 481 ILE A O 1
ATOM 3721 N N . LEU A 1 482 ? 17.651 -6.468 -44.582 1.00 68.00 482 LEU A N 1
ATOM 3722 C CA . LEU A 1 482 ? 16.224 -6.750 -44.415 1.00 68.00 482 LEU A CA 1
ATOM 3723 C C . LEU A 1 482 ? 15.910 -7.215 -42.985 1.00 68.00 482 LEU A C 1
ATOM 3725 O O . LEU A 1 482 ? 14.911 -6.790 -42.397 1.00 68.00 482 LEU A O 1
ATOM 3729 N N . ASN A 1 483 ? 16.783 -8.044 -42.405 1.00 69.25 483 ASN A N 1
ATOM 3730 C CA . ASN A 1 483 ? 16.665 -8.484 -41.018 1.00 69.25 483 ASN A CA 1
ATOM 3731 C C . ASN A 1 483 ? 16.764 -7.307 -40.037 1.00 69.25 483 ASN A C 1
ATOM 3733 O O . ASN A 1 483 ? 15.914 -7.196 -39.152 1.00 69.25 483 ASN A O 1
ATOM 3737 N N . GLU A 1 484 ? 17.728 -6.397 -40.214 1.00 68.75 484 GLU A N 1
ATOM 3738 C CA . GLU A 1 484 ? 17.848 -5.197 -39.371 1.00 68.75 484 GLU A CA 1
ATOM 3739 C C . GLU A 1 484 ? 16.650 -4.249 -39.524 1.00 68.75 484 GLU A C 1
ATOM 3741 O O . GLU A 1 484 ? 16.083 -3.801 -38.526 1.00 68.75 484 GLU A O 1
ATOM 3746 N N . ALA A 1 485 ? 16.201 -3.990 -40.756 1.00 66.62 485 ALA A N 1
ATOM 3747 C CA . ALA A 1 485 ? 15.040 -3.142 -41.023 1.00 66.62 485 ALA A CA 1
ATOM 3748 C C . ALA A 1 485 ? 13.753 -3.703 -40.392 1.00 66.62 485 ALA A C 1
ATOM 3750 O O . ALA A 1 485 ? 12.952 -2.952 -39.831 1.00 66.62 485 ALA A O 1
ATOM 3751 N N . THR A 1 486 ? 13.577 -5.028 -40.423 1.00 67.12 486 THR A N 1
ATOM 3752 C CA . THR A 1 486 ? 12.446 -5.715 -39.781 1.00 67.12 486 THR A CA 1
ATOM 3753 C C . THR A 1 486 ? 12.504 -5.577 -38.258 1.00 67.12 486 THR A C 1
ATOM 3755 O O . THR A 1 486 ? 11.484 -5.326 -37.615 1.00 67.12 486 THR A O 1
ATOM 3758 N N . LEU A 1 487 ? 13.699 -5.680 -37.670 1.00 66.00 487 LEU A N 1
ATOM 3759 C CA . LEU A 1 487 ? 13.918 -5.509 -36.232 1.00 66.00 487 LEU A CA 1
ATOM 3760 C C . LEU A 1 487 ? 13.614 -4.065 -35.791 1.00 66.00 487 LEU A C 1
ATOM 3762 O O . LEU A 1 487 ? 12.937 -3.852 -34.785 1.00 66.00 487 LEU A O 1
ATOM 3766 N N . LEU A 1 488 ? 14.008 -3.072 -36.596 1.00 64.94 488 LEU A N 1
ATOM 3767 C CA . LEU A 1 488 ? 13.684 -1.656 -36.379 1.00 64.94 488 LEU A CA 1
ATOM 3768 C C . LEU A 1 488 ? 12.182 -1.360 -36.512 1.00 64.94 488 LEU A C 1
ATOM 3770 O O . LEU A 1 488 ? 11.636 -0.583 -35.726 1.00 64.94 488 LEU A O 1
ATOM 3774 N N . ALA A 1 489 ? 11.492 -1.979 -37.474 1.00 64.88 489 ALA A N 1
ATOM 3775 C CA . ALA A 1 489 ? 10.043 -1.851 -37.619 1.00 64.88 489 ALA A CA 1
ATOM 3776 C C . ALA A 1 489 ? 9.294 -2.451 -36.414 1.00 64.88 489 ALA A C 1
ATOM 3778 O O . ALA A 1 489 ? 8.372 -1.819 -35.897 1.00 64.88 489 ALA A O 1
ATOM 3779 N N . ALA A 1 490 ? 9.742 -3.608 -35.915 1.00 64.06 490 ALA A N 1
ATOM 3780 C CA . ALA A 1 490 ? 9.198 -4.234 -34.710 1.00 64.06 490 ALA A CA 1
ATOM 3781 C C . ALA A 1 490 ? 9.434 -3.380 -33.447 1.00 64.06 490 ALA A C 1
ATOM 3783 O O . ALA A 1 490 ? 8.541 -3.231 -32.613 1.00 64.06 490 ALA A O 1
ATOM 3784 N N . LEU A 1 491 ? 10.609 -2.751 -33.319 1.00 57.41 491 LEU A N 1
ATOM 3785 C CA . LEU A 1 491 ? 10.897 -1.811 -32.228 1.00 57.41 491 LEU A CA 1
ATOM 3786 C C . LEU A 1 491 ? 9.983 -0.576 -32.280 1.00 57.41 491 LEU A C 1
ATOM 3788 O O . LEU A 1 491 ? 9.485 -0.139 -31.238 1.00 57.41 491 LEU A O 1
ATOM 3792 N N . LYS A 1 492 ? 9.700 -0.056 -33.486 1.00 61.41 492 LYS A N 1
ATOM 3793 C CA . LYS A 1 492 ? 8.748 1.046 -33.699 1.00 61.41 492 LYS A CA 1
ATOM 3794 C C . LYS A 1 492 ? 7.318 0.661 -33.333 1.00 61.41 492 LYS A C 1
ATOM 3796 O O . LYS A 1 492 ? 6.667 1.436 -32.639 1.00 61.41 492 LYS A O 1
ATOM 3801 N N . SER A 1 493 ? 6.821 -0.507 -33.744 1.00 61.28 493 SER A N 1
ATOM 3802 C CA . SER A 1 493 ? 5.463 -0.946 -33.380 1.00 61.28 493 SER A CA 1
ATOM 3803 C C . SER A 1 493 ? 5.307 -1.154 -31.873 1.00 61.28 493 SER A C 1
ATOM 3805 O O . SER A 1 493 ? 4.240 -0.893 -31.327 1.00 61.28 493 SER A O 1
ATOM 3807 N N . HIS A 1 494 ? 6.383 -1.541 -31.184 1.00 58.34 494 HIS A N 1
ATOM 3808 C CA . HIS A 1 494 ? 6.382 -1.711 -29.732 1.00 58.34 494 HIS A CA 1
ATOM 3809 C C . HIS A 1 494 ? 6.370 -0.377 -28.950 1.00 58.34 494 HIS A C 1
ATOM 3811 O O . HIS A 1 494 ? 5.971 -0.365 -27.787 1.00 58.34 494 HIS A O 1
ATOM 3817 N N . HIS A 1 495 ? 6.786 0.738 -29.572 1.00 52.72 495 HIS A N 1
ATOM 3818 C CA . HIS A 1 495 ? 6.844 2.079 -28.955 1.00 52.72 495 HIS A CA 1
ATOM 3819 C C . HIS A 1 495 ? 5.780 3.061 -29.483 1.00 52.72 495 HIS A C 1
ATOM 3821 O O . HIS A 1 495 ? 5.452 4.031 -28.805 1.00 52.72 495 HIS A O 1
ATOM 3827 N N . GLY A 1 496 ? 5.212 2.811 -30.666 1.00 44.75 496 GLY A N 1
ATOM 3828 C CA . GLY A 1 496 ? 4.202 3.649 -31.323 1.00 44.75 496 GLY A CA 1
ATOM 3829 C C . GLY A 1 496 ? 2.759 3.398 -30.882 1.00 44.75 496 GLY A C 1
ATOM 3830 O O . GLY A 1 496 ? 1.842 3.919 -31.508 1.00 44.75 496 GLY A O 1
ATOM 3831 N N . GLY A 1 497 ? 2.535 2.622 -29.819 1.00 39.66 497 GLY A N 1
ATOM 3832 C CA . GLY A 1 497 ? 1.220 2.406 -29.212 1.00 39.66 497 GLY A CA 1
ATOM 3833 C C . GLY A 1 497 ? 0.672 3.638 -28.483 1.00 39.66 497 GLY A C 1
ATOM 3834 O O . GLY A 1 497 ? 0.233 3.533 -27.342 1.00 39.66 497 GLY A O 1
ATOM 3835 N N . THR A 1 498 ? 0.679 4.812 -29.112 1.00 42.88 498 THR A N 1
ATOM 3836 C CA . THR A 1 498 ? -0.287 5.859 -28.786 1.00 42.88 498 THR A CA 1
ATOM 3837 C C . THR A 1 498 ? -1.597 5.474 -29.465 1.00 42.88 498 THR A C 1
ATOM 3839 O O . THR A 1 498 ? -1.673 5.326 -30.683 1.00 42.88 498 THR A O 1
ATOM 3842 N N . SER A 1 499 ? -2.643 5.239 -28.671 1.00 34.28 499 SER A N 1
ATOM 3843 C CA . SER A 1 499 ? -3.989 5.002 -29.204 1.00 34.28 499 SER A CA 1
ATOM 3844 C C . SER A 1 499 ? -4.365 6.113 -30.203 1.00 34.28 499 SER A C 1
ATOM 3846 O O . SER A 1 499 ? -4.082 7.282 -29.924 1.00 34.28 499 SER A O 1
ATOM 3848 N N . PRO A 1 500 ? -4.989 5.794 -31.353 1.00 34.47 500 PRO A N 1
ATOM 3849 C CA . PRO A 1 500 ? -5.374 6.810 -32.326 1.00 34.47 500 PRO A CA 1
ATOM 3850 C C . PRO A 1 500 ? -6.377 7.796 -31.701 1.00 34.47 500 PRO A C 1
ATOM 3852 O O . PRO A 1 500 ? -7.193 7.386 -30.868 1.00 34.47 500 PRO A O 1
ATOM 3855 N N . PRO A 1 501 ? -6.369 9.086 -32.090 1.00 37.19 501 PRO A N 1
ATOM 3856 C CA . PRO A 1 501 ? -7.403 10.017 -31.666 1.00 37.19 501 PRO A CA 1
ATOM 3857 C C . PRO A 1 501 ? -8.740 9.536 -32.236 1.00 37.19 501 PRO A C 1
ATOM 3859 O O . PRO A 1 501 ? -8.920 9.453 -33.451 1.00 37.19 501 PRO A O 1
ATOM 3862 N N . ALA A 1 502 ? -9.665 9.172 -31.348 1.00 33.19 502 ALA A N 1
ATOM 3863 C CA . ALA A 1 502 ? -10.999 8.730 -31.716 1.00 33.19 502 ALA A CA 1
ATOM 3864 C C . ALA A 1 502 ? -11.683 9.797 -32.584 1.00 33.19 502 ALA A C 1
ATOM 3866 O O . ALA A 1 502 ? -11.913 10.925 -32.144 1.00 33.19 502 ALA A O 1
ATOM 3867 N N . SER A 1 503 ? -12.021 9.428 -33.821 1.00 35.28 503 SER A N 1
ATOM 3868 C CA . SER A 1 503 ? -12.928 10.205 -34.654 1.00 35.28 503 SER A CA 1
ATOM 3869 C C . SER A 1 503 ? -14.299 10.254 -33.987 1.00 35.28 503 SER A C 1
ATOM 3871 O O . SER A 1 503 ? -14.865 9.225 -33.609 1.00 35.28 503 SER A O 1
ATOM 3873 N N . THR A 1 504 ? -14.832 11.462 -33.872 1.00 38.25 504 THR A N 1
ATOM 3874 C CA . THR A 1 504 ? -16.159 11.797 -33.366 1.00 38.25 504 THR A CA 1
ATOM 3875 C C . THR A 1 504 ? -17.256 10.949 -34.007 1.00 38.25 504 THR A C 1
ATOM 3877 O O . THR A 1 504 ? -17.696 11.217 -35.121 1.00 38.25 504 THR A O 1
ATOM 3880 N N . THR A 1 505 ? -17.767 9.981 -33.246 1.00 31.72 505 THR A N 1
ATOM 3881 C CA . THR A 1 505 ? -19.141 9.491 -33.400 1.00 31.72 505 THR A CA 1
ATOM 3882 C C . THR A 1 505 ? -19.800 9.549 -32.028 1.00 31.72 505 THR A C 1
ATOM 3884 O O . THR A 1 505 ? -19.331 8.967 -31.056 1.00 31.72 505 THR A O 1
ATOM 3887 N N . THR A 1 506 ? -20.844 10.360 -31.944 1.00 38.34 506 THR A N 1
ATOM 3888 C CA . THR A 1 506 ? -21.667 10.644 -30.768 1.00 38.34 506 THR A CA 1
ATOM 3889 C C . THR A 1 506 ? -22.351 9.386 -30.224 1.00 38.34 506 THR A C 1
ATOM 3891 O O . THR A 1 506 ? -23.120 8.763 -30.952 1.00 38.34 506 THR A O 1
ATOM 3894 N N . GLY A 1 507 ? -22.154 9.070 -28.937 1.00 39.91 507 GLY A N 1
ATOM 3895 C CA . GLY A 1 507 ? -23.028 8.160 -28.181 1.00 39.91 507 GLY A CA 1
ATOM 3896 C C . GLY A 1 507 ? -22.344 7.400 -27.036 1.00 39.91 507 GLY A C 1
ATOM 3897 O O . GLY A 1 507 ? -21.509 6.544 -27.289 1.00 39.91 507 GLY A O 1
ATOM 3898 N N . ASN A 1 508 ? -22.792 7.665 -25.802 1.00 35.09 508 ASN A N 1
ATOM 3899 C CA . ASN A 1 508 ? -22.451 7.041 -24.508 1.00 35.09 508 ASN A CA 1
ATOM 3900 C C . ASN A 1 508 ? -21.112 7.412 -23.837 1.00 35.09 508 ASN A C 1
ATOM 3902 O O . ASN A 1 508 ? -20.030 6.951 -24.182 1.00 35.09 508 ASN A O 1
ATOM 3906 N N . THR A 1 509 ? -21.244 8.223 -22.785 1.00 35.59 509 THR A N 1
ATOM 3907 C CA . THR A 1 509 ? -20.195 8.756 -21.913 1.00 35.59 509 THR A CA 1
ATOM 3908 C C . THR A 1 509 ? -19.796 7.762 -20.819 1.00 35.59 509 THR A C 1
ATOM 3910 O O . THR A 1 509 ? -20.496 7.621 -19.817 1.00 35.59 509 THR A O 1
ATOM 3913 N N . GLY A 1 510 ? -18.640 7.120 -20.985 1.00 33.44 510 GLY A N 1
ATOM 3914 C CA . GLY A 1 510 ? -17.848 6.533 -19.901 1.00 33.44 510 GLY A CA 1
ATOM 3915 C C . GLY A 1 510 ? -16.465 7.204 -19.862 1.00 33.44 510 GLY A C 1
ATOM 3916 O O . GLY A 1 510 ? -15.945 7.543 -20.927 1.00 33.44 510 GLY A O 1
ATOM 3917 N N . PRO A 1 511 ? -15.864 7.459 -18.685 1.00 34.25 511 PRO A N 1
ATOM 3918 C CA . PRO A 1 511 ? -14.574 8.138 -18.603 1.00 34.25 511 PRO A CA 1
ATOM 3919 C C . PRO A 1 511 ? -13.418 7.240 -19.074 1.00 34.25 511 PRO A C 1
ATOM 3921 O O . PRO A 1 511 ? -13.364 6.045 -18.776 1.00 34.25 511 PRO A O 1
ATOM 3924 N N . ALA A 1 512 ? -12.491 7.848 -19.818 1.00 32.00 512 ALA A N 1
ATOM 3925 C CA . ALA A 1 51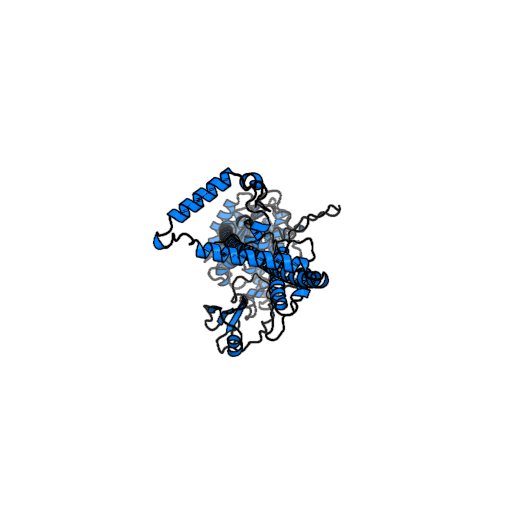2 ? -11.321 7.208 -20.408 1.00 32.00 512 ALA A CA 1
ATOM 3926 C C . ALA A 1 512 ? -10.332 6.713 -19.336 1.00 32.00 512 ALA A C 1
ATOM 3928 O O . ALA A 1 512 ? -9.890 7.468 -18.471 1.00 32.00 512 ALA A O 1
ATOM 3929 N N . ARG A 1 513 ? -9.983 5.426 -19.429 1.00 38.59 513 ARG A N 1
ATOM 3930 C CA . ARG A 1 513 ? -8.977 4.730 -18.619 1.00 38.59 513 ARG A CA 1
ATOM 3931 C C . ARG A 1 513 ? -7.570 5.101 -19.097 1.00 38.59 513 ARG A C 1
ATOM 3933 O O . ARG A 1 513 ? -7.228 4.832 -20.243 1.00 38.59 513 ARG A O 1
ATOM 3940 N N . THR A 1 514 ? -6.720 5.626 -18.220 1.00 32.84 514 THR A N 1
ATOM 3941 C CA . THR A 1 514 ? -5.261 5.573 -18.401 1.00 32.84 514 THR A CA 1
ATOM 3942 C C . THR A 1 514 ? -4.743 4.298 -17.743 1.00 32.84 514 THR A C 1
ATOM 3944 O O . THR A 1 514 ? -4.421 4.284 -16.556 1.00 32.84 514 THR A O 1
ATOM 3947 N N . HIS A 1 515 ? -4.722 3.207 -18.507 1.00 33.88 515 HIS A N 1
ATOM 3948 C CA . HIS A 1 515 ? -4.130 1.936 -18.099 1.00 33.88 515 HIS A CA 1
ATOM 3949 C C . HIS A 1 515 ? -2.619 1.963 -18.341 1.00 33.88 515 HIS A C 1
ATOM 3951 O O . HIS A 1 515 ? -2.173 2.036 -19.480 1.00 33.88 515 HIS A O 1
ATOM 3957 N N . ALA A 1 516 ? -1.835 1.899 -17.265 1.00 30.84 516 ALA A N 1
ATOM 3958 C CA . ALA A 1 516 ? -0.392 1.627 -17.299 1.00 30.84 516 ALA A CA 1
ATOM 3959 C C . ALA A 1 516 ? -0.054 0.315 -16.566 1.00 30.84 516 ALA A C 1
ATOM 3961 O O . ALA A 1 516 ? 0.981 0.175 -15.920 1.00 30.84 516 ALA A O 1
ATOM 3962 N N . THR A 1 517 ? -0.950 -0.662 -16.675 1.00 33.00 517 THR A N 1
ATOM 3963 C CA . THR A 1 517 ? -0.639 -2.090 -16.569 1.00 33.00 517 THR A CA 1
ATOM 3964 C C . THR A 1 517 ? -1.140 -2.725 -17.866 1.00 33.00 517 THR A C 1
ATOM 3966 O O . THR A 1 517 ? -2.219 -2.344 -18.321 1.00 33.00 517 THR A O 1
ATOM 3969 N N . PRO A 1 518 ? -0.379 -3.622 -18.518 1.00 33.44 518 PRO A N 1
ATOM 3970 C CA . PRO A 1 518 ? -0.849 -4.237 -19.750 1.00 33.44 518 PRO A CA 1
ATOM 3971 C C . PRO A 1 518 ? -2.118 -5.035 -19.428 1.00 33.44 518 PRO A C 1
ATOM 3973 O O . PRO A 1 518 ? -2.070 -5.964 -18.624 1.00 33.44 518 PRO A O 1
ATOM 3976 N N . GLU A 1 519 ? -3.262 -4.654 -20.001 1.00 33.50 519 GLU A N 1
ATOM 3977 C CA . GLU A 1 519 ? -4.455 -5.502 -20.024 1.00 33.50 519 GLU A CA 1
ATOM 3978 C C . GLU A 1 519 ? -4.157 -6.666 -20.979 1.00 33.50 519 GLU A C 1
ATOM 3980 O O . GLU A 1 519 ? -4.061 -6.493 -22.192 1.00 33.50 519 GLU A O 1
ATOM 3985 N N . TRP A 1 520 ? -3.983 -7.863 -20.420 1.00 37.56 520 TRP A N 1
ATOM 3986 C CA . TRP A 1 520 ? -3.889 -9.113 -21.169 1.00 37.56 520 TRP A CA 1
ATOM 3987 C C . TRP A 1 520 ? -5.291 -9.424 -21.702 1.00 37.56 520 TRP A C 1
ATOM 3989 O O . TRP A 1 520 ? -6.131 -9.999 -21.007 1.00 37.56 520 TRP A O 1
ATOM 3999 N N . ALA A 1 521 ? -5.587 -8.947 -22.908 1.00 34.72 521 ALA A N 1
ATOM 4000 C CA . ALA A 1 521 ? -6.875 -9.146 -23.551 1.00 34.72 521 ALA A CA 1
ATOM 4001 C C . ALA A 1 521 ? -7.053 -10.625 -23.942 1.00 34.72 521 ALA A C 1
ATOM 4003 O O . ALA A 1 521 ? -6.584 -11.065 -24.984 1.00 34.72 521 ALA A O 1
ATOM 4004 N N . GLY A 1 522 ? -7.763 -11.388 -23.107 1.00 36.66 522 GLY A N 1
ATOM 4005 C CA . GLY A 1 522 ? -8.418 -12.639 -23.512 1.00 36.66 522 GLY A CA 1
ATOM 4006 C C . GLY A 1 522 ? -7.844 -13.945 -22.962 1.00 36.66 522 GLY A C 1
ATOM 4007 O O . GLY A 1 522 ? -8.552 -14.950 -22.988 1.00 36.66 522 GLY A O 1
ATOM 4008 N N . GLU A 1 523 ? -6.646 -13.952 -22.378 1.00 29.78 523 GLU A N 1
ATOM 4009 C CA . GLU A 1 523 ? -6.105 -15.141 -21.709 1.00 29.78 523 GLU A CA 1
ATOM 4010 C C . GLU A 1 523 ? -6.069 -14.952 -20.192 1.00 29.78 523 GLU A C 1
ATOM 4012 O O . GLU A 1 523 ? -5.668 -13.910 -19.673 1.00 29.78 523 GLU A O 1
ATOM 4017 N N . ARG A 1 524 ? -6.523 -15.975 -19.453 1.00 31.17 524 ARG A N 1
ATOM 4018 C CA . ARG A 1 524 ? -6.378 -16.006 -17.992 1.00 31.17 524 ARG A CA 1
ATOM 4019 C C . ARG A 1 524 ? -4.889 -15.829 -17.669 1.00 31.17 524 ARG A C 1
ATOM 4021 O O . ARG A 1 524 ? -4.095 -16.529 -18.297 1.00 31.17 524 ARG A O 1
ATOM 4028 N N . PRO A 1 525 ? -4.501 -14.994 -16.684 1.00 35.78 525 PRO A N 1
ATOM 4029 C CA . PRO A 1 525 ? -3.112 -14.946 -16.240 1.00 35.78 525 PRO A CA 1
ATOM 4030 C C . PRO A 1 525 ? -2.647 -16.376 -15.966 1.00 35.78 525 PRO A C 1
ATOM 4032 O O . PRO A 1 525 ? -3.354 -17.132 -15.284 1.00 35.78 525 PRO A O 1
ATOM 4035 N N . LEU A 1 526 ? -1.515 -16.761 -16.566 1.00 34.53 526 LEU A N 1
ATOM 4036 C CA . LEU A 1 526 ? -0.929 -18.088 -16.405 1.00 34.53 526 LEU A CA 1
ATOM 4037 C C . LEU A 1 526 ? -0.933 -18.431 -14.915 1.00 34.53 526 LEU A C 1
ATOM 4039 O O . LEU A 1 526 ? -0.379 -17.724 -14.075 1.00 34.53 526 LEU A O 1
ATOM 4043 N N . ASN A 1 527 ? -1.659 -19.490 -14.567 1.00 32.97 527 ASN A N 1
ATOM 4044 C CA . ASN A 1 527 ? -1.787 -19.919 -13.188 1.00 32.97 527 ASN A CA 1
ATOM 4045 C C . ASN A 1 527 ? -0.478 -20.602 -12.773 1.00 32.97 527 ASN A C 1
ATOM 4047 O O . ASN A 1 527 ? -0.365 -21.827 -12.833 1.00 32.97 527 ASN A O 1
ATOM 4051 N N . PHE A 1 528 ? 0.495 -19.805 -12.328 1.00 37.22 528 PHE A N 1
ATOM 4052 C CA . PHE A 1 528 ? 1.800 -20.259 -11.836 1.00 37.22 528 PHE A CA 1
ATOM 4053 C C . PHE A 1 528 ? 1.719 -21.097 -10.541 1.00 37.22 528 PHE A C 1
ATOM 4055 O O . PHE A 1 528 ? 2.742 -21.484 -9.993 1.00 37.22 528 PHE A O 1
ATOM 4062 N N . ARG A 1 529 ? 0.514 -21.436 -10.045 1.00 33.44 529 ARG A N 1
ATOM 4063 C CA . ARG A 1 529 ? 0.330 -22.415 -8.954 1.00 33.44 529 ARG A CA 1
ATOM 4064 C C . ARG A 1 529 ? 0.579 -23.862 -9.389 1.00 33.44 529 ARG A C 1
ATOM 4066 O O . ARG A 1 529 ? 0.563 -24.758 -8.545 1.00 33.44 529 ARG A O 1
ATOM 4073 N N . LYS A 1 530 ? 0.753 -24.134 -10.686 1.00 35.62 530 LYS A N 1
ATOM 4074 C CA . LYS A 1 530 ? 1.204 -25.451 -11.148 1.00 35.62 530 LYS A CA 1
ATOM 4075 C C . LYS A 1 530 ? 2.722 -25.526 -11.005 1.00 35.62 530 LYS A C 1
ATOM 4077 O O . LYS A 1 530 ? 3.425 -24.658 -11.504 1.00 35.62 530 LYS A O 1
ATOM 4082 N N . ARG A 1 531 ? 3.194 -26.572 -10.318 1.00 36.09 531 ARG A N 1
ATOM 4083 C CA . ARG A 1 531 ? 4.612 -26.950 -10.193 1.00 36.09 531 ARG A CA 1
ATOM 4084 C C . ARG A 1 531 ? 5.327 -26.730 -11.534 1.00 36.09 531 ARG A C 1
ATOM 4086 O O . ARG A 1 531 ? 4.845 -27.254 -12.538 1.00 36.09 531 ARG A O 1
ATOM 4093 N N . LEU A 1 532 ? 6.444 -25.996 -11.539 1.00 40.22 532 LEU A N 1
ATOM 4094 C CA . LEU A 1 532 ? 7.356 -25.930 -12.687 1.00 40.22 532 LEU A CA 1
ATOM 4095 C C . LEU A 1 532 ? 7.773 -27.364 -13.025 1.00 40.22 532 LEU A C 1
ATOM 4097 O O . LEU A 1 532 ? 8.521 -27.996 -12.277 1.00 40.22 532 LEU A O 1
ATOM 4101 N N . ASN A 1 533 ? 7.233 -27.911 -14.110 1.00 37.44 533 ASN A N 1
ATOM 4102 C CA . ASN A 1 533 ? 7.587 -29.240 -14.589 1.00 37.44 533 ASN A CA 1
ATOM 4103 C C . ASN A 1 533 ? 8.745 -29.095 -15.581 1.00 37.44 533 ASN A C 1
ATOM 4105 O O . ASN A 1 533 ? 8.610 -29.421 -16.753 1.00 37.44 533 ASN A O 1
ATOM 4109 N N . ALA A 1 534 ? 9.854 -28.524 -15.107 1.00 47.53 534 ALA A N 1
ATOM 4110 C CA . ALA A 1 534 ? 11.039 -28.309 -15.921 1.00 47.53 534 ALA A CA 1
ATOM 4111 C C . ALA A 1 534 ? 11.704 -29.662 -16.210 1.00 47.53 534 ALA A C 1
ATOM 4113 O O . ALA A 1 534 ? 12.085 -30.390 -15.287 1.00 47.53 534 ALA A O 1
ATOM 4114 N N . SER A 1 535 ? 11.843 -30.013 -17.487 1.00 46.75 535 SER A N 1
ATOM 4115 C CA . SER A 1 535 ? 12.717 -31.107 -17.905 1.00 46.75 535 SER A CA 1
ATOM 4116 C C . SER A 1 535 ? 14.164 -30.635 -17.788 1.00 46.75 535 SER A C 1
ATOM 4118 O O . SER A 1 535 ? 14.589 -29.755 -18.535 1.00 46.75 535 SER A O 1
ATOM 4120 N N . GLY A 1 536 ? 14.910 -31.184 -16.829 1.00 50.16 536 GLY A N 1
ATOM 4121 C CA . GLY A 1 536 ? 16.334 -30.889 -16.689 1.00 50.16 536 GLY A CA 1
ATOM 4122 C C . GLY A 1 536 ? 17.119 -31.389 -17.902 1.00 50.16 536 GLY A C 1
ATOM 4123 O O . GLY A 1 536 ? 16.890 -32.502 -18.372 1.00 50.16 536 GLY A O 1
ATOM 4124 N N . VAL A 1 537 ? 18.046 -30.571 -18.386 1.00 61.62 537 VAL A N 1
ATOM 4125 C CA . VAL A 1 537 ? 19.091 -30.978 -19.333 1.00 61.62 537 VAL A CA 1
ATOM 4126 C C . VAL A 1 537 ? 20.321 -31.361 -18.511 1.00 61.62 537 VAL A C 1
ATOM 4128 O O . VAL A 1 537 ? 20.589 -30.738 -17.479 1.00 61.62 537 VAL A O 1
ATOM 4131 N N . LEU A 1 538 ? 21.052 -32.400 -18.921 1.00 71.81 538 LEU A N 1
ATOM 4132 C CA . LEU A 1 538 ? 22.311 -32.742 -18.264 1.00 71.81 538 LEU A CA 1
ATOM 4133 C C . LEU A 1 538 ? 23.299 -31.584 -18.435 1.00 71.81 538 LEU A C 1
ATOM 4135 O O . LEU A 1 538 ? 23.400 -30.994 -19.508 1.00 71.81 538 LEU A O 1
ATOM 4139 N N . LEU A 1 539 ? 24.034 -31.258 -17.370 1.00 73.88 539 LEU A N 1
ATOM 4140 C CA . LEU A 1 539 ? 24.975 -30.135 -17.372 1.00 73.88 539 LEU A CA 1
ATOM 4141 C C . LEU A 1 539 ? 26.004 -30.244 -18.511 1.00 73.88 539 LEU A C 1
ATOM 4143 O O . LEU A 1 539 ? 26.350 -29.238 -19.119 1.00 73.88 539 LEU A O 1
ATOM 4147 N N . GLU A 1 540 ? 26.433 -31.466 -18.823 1.00 76.69 540 GLU A N 1
ATOM 4148 C CA . GLU A 1 540 ? 27.388 -31.770 -19.894 1.00 76.69 540 GLU A CA 1
ATOM 4149 C C . GLU A 1 540 ? 26.832 -31.416 -21.284 1.00 76.69 540 GLU A C 1
ATOM 4151 O O . GLU A 1 540 ? 27.521 -30.782 -22.083 1.00 76.69 540 GLU A O 1
ATOM 4156 N N . ASP A 1 541 ? 25.560 -31.734 -21.544 1.00 72.81 541 ASP A N 1
ATOM 4157 C CA . ASP A 1 541 ? 24.882 -31.398 -22.803 1.00 72.81 541 ASP A CA 1
ATOM 4158 C C . ASP A 1 541 ? 24.653 -29.885 -22.932 1.00 72.81 541 ASP A C 1
ATOM 4160 O O . ASP A 1 541 ? 24.695 -29.325 -24.031 1.00 72.81 541 ASP A O 1
ATOM 4164 N N . PHE A 1 542 ? 24.412 -29.208 -21.807 1.00 80.19 542 PHE A N 1
ATOM 4165 C CA . PHE A 1 542 ? 24.255 -27.759 -21.770 1.00 80.19 542 PHE A CA 1
ATOM 4166 C C . PHE A 1 542 ? 25.577 -27.036 -22.061 1.00 80.19 542 PHE A C 1
ATOM 4168 O O . PHE A 1 542 ? 25.618 -26.190 -22.955 1.00 80.19 542 PHE A O 1
ATOM 4175 N N . GLU A 1 543 ? 26.651 -27.383 -21.342 1.00 79.62 543 GLU A N 1
ATOM 4176 C CA . GLU A 1 543 ? 27.980 -26.774 -21.501 1.00 79.62 543 GLU A CA 1
ATOM 4177 C C . GLU A 1 543 ? 28.613 -27.119 -22.864 1.00 79.62 543 GLU A C 1
ATOM 4179 O O . GLU A 1 543 ? 29.398 -26.333 -23.389 1.00 79.62 543 GLU A O 1
ATOM 4184 N N . GLY A 1 544 ? 28.236 -28.247 -23.480 1.00 81.62 544 GLY A N 1
ATOM 4185 C CA . GLY A 1 544 ? 28.664 -28.607 -24.835 1.00 81.62 544 GLY A CA 1
ATOM 4186 C C . GLY A 1 544 ? 28.028 -27.766 -25.949 1.00 81.62 544 GLY A C 1
ATOM 4187 O O . GLY A 1 544 ? 28.640 -27.591 -27.002 1.00 81.62 544 GLY A O 1
ATOM 4188 N N . ASN A 1 545 ? 26.824 -27.227 -25.723 1.00 80.06 545 ASN A N 1
ATOM 4189 C CA . ASN A 1 545 ? 26.059 -26.480 -26.730 1.00 80.06 545 ASN A CA 1
ATOM 4190 C C . ASN A 1 545 ? 26.001 -24.966 -26.476 1.00 80.06 545 ASN A C 1
ATOM 4192 O O . ASN A 1 545 ? 25.604 -24.220 -27.368 1.00 80.06 545 ASN A O 1
ATOM 4196 N N . ASN A 1 546 ? 26.388 -24.501 -25.285 1.00 80.06 546 ASN A N 1
ATOM 4197 C CA . ASN A 1 546 ? 26.289 -23.097 -24.895 1.00 80.06 546 ASN A CA 1
ATOM 4198 C C . ASN A 1 546 ? 27.600 -22.601 -24.283 1.00 80.06 546 ASN A C 1
ATOM 4200 O O . ASN A 1 546 ? 28.140 -23.203 -23.358 1.00 80.06 546 ASN A O 1
ATOM 4204 N N . THR A 1 547 ? 28.085 -21.448 -24.743 1.00 84.88 547 THR A N 1
ATOM 4205 C CA . THR A 1 547 ? 29.156 -20.719 -24.049 1.00 84.88 547 THR A CA 1
ATOM 4206 C C . THR A 1 547 ? 28.535 -19.787 -23.014 1.00 84.88 547 THR A C 1
ATOM 4208 O O . THR A 1 547 ? 27.593 -19.065 -23.334 1.00 84.88 547 THR A O 1
ATOM 4211 N N . ILE A 1 548 ? 29.038 -19.817 -21.780 1.00 84.44 548 ILE A N 1
ATOM 4212 C CA . ILE A 1 548 ? 28.594 -18.940 -20.690 1.00 84.44 548 ILE A CA 1
ATOM 4213 C C . ILE A 1 548 ? 29.421 -17.651 -20.728 1.00 84.44 548 ILE A C 1
ATOM 4215 O O . ILE A 1 548 ? 30.627 -17.698 -20.489 1.00 84.44 548 ILE A O 1
ATOM 4219 N N . ASP A 1 549 ? 28.774 -16.513 -20.967 1.00 79.88 549 ASP A N 1
ATOM 4220 C CA . ASP A 1 549 ? 29.429 -15.200 -21.050 1.00 79.88 549 ASP A CA 1
ATOM 4221 C C . ASP A 1 549 ? 29.582 -14.558 -19.674 1.00 79.88 549 ASP A C 1
ATOM 4223 O O . ASP A 1 549 ? 30.621 -13.996 -19.328 1.00 79.88 549 ASP A O 1
ATOM 4227 N N . ALA A 1 550 ? 28.531 -14.656 -18.863 1.00 77.62 550 ALA A N 1
ATOM 4228 C CA . ALA A 1 550 ? 28.508 -14.148 -17.504 1.00 77.62 550 ALA A CA 1
ATOM 4229 C C . ALA A 1 550 ? 27.644 -15.052 -16.644 1.00 77.62 550 ALA A C 1
ATOM 4231 O O . ALA A 1 550 ? 26.602 -15.535 -17.081 1.00 77.62 550 ALA A O 1
ATOM 4232 N N . ALA A 1 551 ? 28.051 -15.271 -15.398 1.00 85.50 551 ALA A N 1
ATOM 4233 C CA . ALA A 1 551 ? 27.242 -16.066 -14.502 1.00 85.50 551 ALA A CA 1
ATOM 4234 C C . ALA A 1 551 ? 27.457 -15.708 -13.035 1.00 85.50 551 ALA A C 1
ATOM 4236 O O . ALA A 1 551 ? 28.561 -15.363 -12.616 1.00 85.50 551 ALA A O 1
ATOM 4237 N N . SER A 1 552 ? 26.395 -15.827 -12.244 1.00 81.12 552 SER A N 1
ATOM 4238 C CA . SER A 1 552 ? 26.398 -15.528 -10.814 1.00 81.12 552 SER A CA 1
ATOM 4239 C C . SER A 1 552 ? 25.713 -16.637 -10.033 1.00 81.12 552 SER A C 1
ATOM 4241 O O . SER A 1 552 ? 24.731 -17.218 -10.491 1.00 81.12 552 SER A O 1
ATOM 4243 N N . LYS A 1 553 ? 26.241 -16.945 -8.850 1.00 82.94 553 LYS A N 1
ATOM 4244 C CA . LYS A 1 553 ? 25.666 -17.951 -7.953 1.00 82.94 553 LYS A CA 1
ATOM 4245 C C . LYS A 1 553 ? 24.610 -17.310 -7.064 1.00 82.94 553 LYS A C 1
ATOM 4247 O O . LYS A 1 553 ? 24.795 -16.189 -6.590 1.00 82.94 553 LYS A O 1
ATOM 4252 N N . LEU A 1 554 ? 23.532 -18.035 -6.788 1.00 72.62 554 LEU A N 1
ATOM 4253 C CA . LEU A 1 554 ? 22.569 -17.615 -5.776 1.00 72.62 554 LEU A CA 1
ATOM 4254 C C . LEU A 1 554 ? 23.232 -17.664 -4.394 1.00 72.62 554 LEU A C 1
ATOM 4256 O O . LEU A 1 554 ? 23.826 -18.667 -4.009 1.00 72.62 554 LEU A O 1
ATOM 4260 N N . ALA A 1 555 ? 23.127 -16.572 -3.632 1.00 69.50 555 ALA A N 1
ATOM 4261 C CA . ALA A 1 555 ? 23.823 -16.430 -2.350 1.00 69.50 555 ALA A CA 1
ATOM 4262 C C . ALA A 1 555 ? 23.415 -17.493 -1.314 1.00 69.50 555 ALA A C 1
ATOM 4264 O O . ALA A 1 555 ? 24.236 -17.912 -0.502 1.00 69.50 555 ALA A O 1
ATOM 4265 N N . ARG A 1 556 ? 22.148 -17.925 -1.345 1.00 70.69 556 ARG A N 1
ATOM 4266 C CA . ARG A 1 556 ? 21.600 -18.928 -0.423 1.00 70.69 556 ARG A CA 1
ATOM 4267 C C . ARG A 1 556 ? 21.821 -20.364 -0.898 1.00 70.69 556 ARG A C 1
ATOM 4269 O O . ARG A 1 556 ? 21.981 -21.241 -0.061 1.00 70.69 556 ARG A O 1
ATOM 4276 N N . GLU A 1 557 ? 21.864 -20.578 -2.212 1.00 79.06 557 GLU A N 1
ATOM 4277 C CA . GLU A 1 557 ? 22.063 -21.890 -2.836 1.00 79.06 557 GLU A CA 1
ATOM 4278 C C . GLU A 1 557 ? 23.209 -21.803 -3.855 1.00 79.06 557 GLU A C 1
ATOM 4280 O O . GLU A 1 557 ? 22.967 -21.614 -5.050 1.00 79.06 557 GLU A O 1
ATOM 4285 N N . PRO A 1 558 ? 24.478 -21.925 -3.409 1.00 81.00 558 PRO A N 1
ATOM 4286 C CA . PRO A 1 558 ? 25.660 -21.725 -4.257 1.00 81.00 558 PRO A CA 1
ATOM 4287 C C . PRO A 1 558 ? 25.792 -22.735 -5.403 1.00 81.00 558 PRO A C 1
ATOM 4289 O O . PRO A 1 558 ? 26.646 -22.579 -6.282 1.00 81.00 558 PRO A O 1
ATOM 4292 N N . THR A 1 559 ? 24.997 -23.803 -5.351 1.00 82.75 559 THR A N 1
ATOM 4293 C CA . THR A 1 559 ? 24.865 -24.833 -6.380 1.00 82.75 559 THR A CA 1
ATOM 4294 C C . THR A 1 559 ? 24.034 -24.358 -7.565 1.00 82.75 559 THR A C 1
ATOM 4296 O O . THR A 1 559 ? 24.224 -24.885 -8.658 1.00 82.75 559 THR A O 1
ATOM 4299 N N . ILE A 1 560 ? 23.169 -23.352 -7.393 1.00 80.31 560 ILE A N 1
ATOM 4300 C CA . ILE A 1 560 ? 22.421 -22.753 -8.494 1.00 80.31 560 ILE A CA 1
ATOM 4301 C C . ILE A 1 560 ? 23.161 -21.525 -9.008 1.00 80.31 560 ILE A C 1
ATOM 4303 O O . ILE A 1 560 ? 23.528 -20.611 -8.265 1.00 80.31 560 ILE A O 1
ATOM 4307 N N . GLN A 1 561 ? 23.339 -21.500 -10.319 1.00 84.00 561 GLN A N 1
ATOM 4308 C CA . GLN A 1 561 ? 23.982 -20.432 -11.048 1.00 84.00 561 GLN A CA 1
ATOM 4309 C C . GLN A 1 561 ? 23.025 -19.881 -12.102 1.00 84.00 561 GLN A C 1
ATOM 4311 O O . GLN A 1 561 ? 22.446 -20.628 -12.880 1.00 84.00 561 GLN A O 1
ATOM 4316 N N . VAL A 1 562 ? 22.876 -18.564 -12.136 1.00 82.31 562 VAL A N 1
ATOM 4317 C CA . VAL A 1 562 ? 22.270 -17.856 -13.261 1.00 82.31 562 VAL A CA 1
ATOM 4318 C C . VAL A 1 562 ? 23.372 -17.635 -14.285 1.00 82.31 562 VAL A C 1
ATOM 4320 O O . VAL A 1 562 ? 24.407 -17.076 -13.922 1.00 82.31 562 VAL A O 1
ATOM 4323 N N . ALA A 1 563 ? 23.163 -18.043 -15.530 1.00 83.00 563 ALA A N 1
ATOM 4324 C CA . ALA A 1 563 ? 24.110 -17.849 -16.620 1.00 83.00 563 ALA A CA 1
ATOM 4325 C C . ALA A 1 563 ? 23.461 -17.097 -17.784 1.00 83.00 563 ALA A C 1
ATOM 4327 O O . ALA A 1 563 ? 22.354 -17.429 -18.191 1.00 83.00 563 ALA A O 1
ATOM 4328 N N . LEU A 1 564 ? 24.165 -16.105 -18.317 1.00 81.31 564 LEU A N 1
ATOM 4329 C CA . LEU A 1 564 ? 23.898 -15.502 -19.616 1.00 81.31 564 LEU A CA 1
ATOM 4330 C C . LEU A 1 564 ? 24.798 -16.200 -20.639 1.00 81.31 564 LEU A C 1
ATOM 4332 O O . LEU A 1 564 ? 26.010 -16.288 -20.422 1.00 81.31 564 LEU A O 1
ATOM 4336 N N . CYS A 1 565 ? 24.213 -16.722 -21.711 1.00 87.31 565 CYS A N 1
ATOM 4337 C CA . CYS A 1 565 ? 24.938 -17.450 -22.751 1.00 87.31 565 CYS A CA 1
ATOM 4338 C C . CYS A 1 565 ? 25.091 -16.627 -24.036 1.00 87.31 565 CYS A C 1
ATOM 4340 O O . CYS A 1 565 ? 24.324 -15.691 -24.255 1.00 87.31 565 CYS A O 1
ATOM 4342 N N . ASN A 1 566 ? 26.004 -17.055 -24.918 1.00 71.56 566 ASN A N 1
ATOM 4343 C CA . ASN A 1 566 ? 26.401 -16.399 -26.183 1.00 71.56 566 ASN A CA 1
ATOM 4344 C C . ASN A 1 566 ? 25.279 -16.160 -27.232 1.00 71.56 566 ASN A C 1
ATOM 4346 O O . ASN A 1 566 ? 25.554 -15.757 -28.359 1.00 71.56 566 ASN A O 1
ATOM 4350 N N . GLY A 1 567 ? 24.010 -16.388 -26.884 1.00 74.94 567 GLY A N 1
ATOM 4351 C CA . GLY A 1 567 ? 22.818 -16.040 -27.670 1.00 74.94 567 GLY A CA 1
ATOM 4352 C C . GLY A 1 567 ? 21.923 -14.975 -27.021 1.00 74.94 567 GLY A C 1
ATOM 4353 O O . GLY A 1 567 ? 20.870 -14.658 -27.563 1.00 74.94 567 GLY A O 1
ATOM 4354 N N . GLY A 1 568 ? 22.315 -14.427 -25.864 1.00 75.19 568 GLY A N 1
ATOM 4355 C CA . GLY A 1 568 ? 21.483 -13.532 -25.051 1.00 75.19 568 GLY A CA 1
ATOM 4356 C C . GLY A 1 568 ? 20.482 -14.256 -24.141 1.00 75.19 568 GLY A C 1
ATOM 4357 O O . GLY A 1 568 ? 19.748 -13.602 -23.401 1.00 75.19 568 GLY A O 1
ATOM 4358 N N . ASP A 1 569 ? 20.472 -15.590 -24.162 1.00 77.75 569 ASP A N 1
ATOM 4359 C CA . ASP A 1 569 ? 19.585 -16.407 -23.337 1.00 77.75 569 ASP A CA 1
ATOM 4360 C C . ASP A 1 569 ? 20.046 -16.448 -21.876 1.00 77.75 569 ASP A C 1
ATOM 4362 O O . ASP A 1 569 ? 21.239 -16.585 -21.578 1.00 77.75 569 ASP A O 1
ATOM 4366 N N . LEU A 1 570 ? 19.077 -16.378 -20.960 1.00 78.19 570 LEU A N 1
ATOM 4367 C CA . LEU A 1 570 ? 19.291 -16.489 -19.520 1.00 78.19 570 LEU A CA 1
ATOM 4368 C C . LEU A 1 570 ? 18.893 -17.885 -19.028 1.00 78.19 570 LEU A C 1
ATOM 4370 O O . LEU A 1 570 ? 17.741 -18.294 -19.156 1.00 78.19 570 LEU A O 1
ATOM 4374 N N . TRP A 1 571 ? 19.831 -18.584 -18.398 1.00 81.00 571 TRP A N 1
ATOM 4375 C CA . TRP A 1 571 ? 19.672 -19.950 -17.908 1.00 81.00 571 TRP A CA 1
ATOM 4376 C C . TRP A 1 571 ? 19.824 -20.042 -16.393 1.00 81.00 571 TRP A C 1
ATOM 4378 O O . TRP A 1 571 ? 20.623 -19.333 -15.778 1.00 81.00 571 TRP A O 1
ATOM 4388 N N . LEU A 1 572 ? 19.092 -20.980 -15.794 1.00 81.06 572 LEU A N 1
ATOM 4389 C CA . LEU A 1 572 ? 19.300 -21.430 -14.421 1.00 81.06 572 LEU A CA 1
ATOM 4390 C C . LEU A 1 572 ? 19.954 -22.799 -14.433 1.00 81.06 572 LEU A C 1
ATOM 4392 O O . LEU A 1 572 ? 19.361 -23.786 -14.862 1.00 81.06 572 LEU A O 1
ATOM 4396 N N . ILE A 1 573 ? 21.169 -22.856 -13.919 1.00 84.56 573 ILE A N 1
ATOM 4397 C CA . ILE A 1 573 ? 21.995 -24.048 -13.916 1.00 84.56 573 ILE A CA 1
ATOM 4398 C C . ILE A 1 573 ? 22.094 -24.547 -12.481 1.00 84.56 573 ILE A C 1
ATOM 4400 O O . ILE A 1 573 ? 22.726 -23.910 -11.641 1.00 84.56 573 ILE A O 1
ATOM 4404 N N . ASN A 1 574 ? 21.504 -25.703 -12.193 1.00 83.88 574 ASN A N 1
ATOM 4405 C CA . ASN A 1 574 ? 21.754 -26.406 -10.940 1.00 83.88 574 ASN A CA 1
ATOM 4406 C C . ASN A 1 574 ? 22.979 -27.317 -11.110 1.00 83.88 574 ASN A C 1
ATOM 4408 O O . ASN A 1 574 ? 22.889 -28.376 -11.724 1.00 83.88 574 ASN A O 1
ATOM 4412 N N . ARG A 1 575 ? 24.126 -26.906 -10.565 1.00 83.62 575 ARG A N 1
ATOM 4413 C CA . ARG A 1 575 ? 25.361 -27.710 -10.519 1.00 83.62 575 ARG A CA 1
ATOM 4414 C C . ARG A 1 575 ? 25.379 -28.709 -9.353 1.00 83.62 575 ARG A C 1
ATOM 4416 O O . ARG A 1 575 ? 26.351 -29.443 -9.192 1.00 83.62 575 ARG A O 1
ATOM 4423 N N . GLY A 1 576 ? 24.352 -28.709 -8.503 1.00 79.75 576 GLY A N 1
ATOM 4424 C CA . GLY A 1 576 ? 24.187 -29.674 -7.422 1.00 79.75 576 GLY A CA 1
ATOM 4425 C C . GLY A 1 576 ? 23.597 -30.997 -7.911 1.00 79.75 576 GLY A C 1
ATOM 4426 O O . GLY A 1 576 ? 22.838 -31.041 -8.873 1.00 79.75 576 GLY A O 1
ATOM 4427 N N . SER A 1 577 ? 23.905 -32.089 -7.210 1.00 76.12 577 SER A N 1
ATOM 4428 C CA . SER A 1 577 ? 23.316 -33.412 -7.475 1.00 76.12 577 SER A CA 1
ATOM 4429 C C . SER A 1 577 ? 21.897 -33.571 -6.920 1.00 76.12 577 SER A C 1
ATOM 4431 O O . SER A 1 577 ? 21.211 -34.543 -7.235 1.00 76.12 577 SER A O 1
ATOM 4433 N N . GLN A 1 578 ? 21.452 -32.635 -6.079 1.00 73.94 578 GLN A N 1
ATOM 4434 C CA . GLN A 1 578 ? 20.112 -32.636 -5.510 1.00 73.94 578 GLN A CA 1
ATOM 4435 C C . GLN A 1 578 ? 19.183 -31.743 -6.322 1.00 73.94 578 GLN A C 1
ATOM 4437 O O . GLN A 1 578 ? 19.556 -30.653 -6.759 1.00 73.94 578 GLN A O 1
ATOM 4442 N N . ARG A 1 579 ? 17.945 -32.207 -6.493 1.00 72.44 579 ARG A N 1
ATOM 4443 C CA . ARG A 1 579 ? 16.856 -31.376 -6.998 1.00 72.44 579 ARG A CA 1
ATOM 4444 C C . ARG A 1 579 ? 16.645 -30.218 -6.024 1.00 72.44 579 ARG A C 1
ATOM 4446 O O . ARG A 1 579 ? 16.455 -30.458 -4.836 1.00 72.44 579 ARG A O 1
ATOM 4453 N N . VAL A 1 580 ? 16.666 -28.994 -6.538 1.00 66.75 580 VAL A N 1
ATOM 4454 C CA . VAL A 1 580 ? 16.372 -27.799 -5.747 1.00 66.75 580 VAL A CA 1
ATOM 4455 C C . VAL A 1 580 ? 14.969 -27.325 -6.093 1.00 66.75 580 VAL A C 1
ATOM 4457 O O . VAL A 1 580 ? 14.662 -27.091 -7.262 1.00 66.75 580 VAL A O 1
ATOM 4460 N N . ASP A 1 581 ? 14.121 -27.205 -5.077 1.00 66.12 581 ASP A N 1
ATOM 4461 C CA . ASP A 1 581 ? 12.784 -26.643 -5.216 1.00 66.12 581 ASP A CA 1
ATOM 4462 C C . ASP A 1 581 ? 12.849 -25.144 -4.900 1.00 66.12 581 ASP A C 1
ATOM 4464 O O . ASP A 1 581 ? 13.138 -24.751 -3.772 1.00 66.12 581 ASP A O 1
ATOM 4468 N N . LEU A 1 582 ? 12.602 -24.310 -5.911 1.00 58.78 582 LEU A N 1
ATOM 4469 C CA . LEU A 1 582 ? 12.593 -22.853 -5.779 1.00 58.78 582 LEU A CA 1
ATOM 4470 C C . LEU A 1 582 ? 11.160 -22.350 -5.606 1.00 58.78 582 LEU A C 1
ATOM 4472 O O . LEU A 1 582 ? 10.254 -22.717 -6.358 1.00 58.78 582 LEU A O 1
ATOM 4476 N N . SER A 1 583 ? 10.954 -21.488 -4.619 1.00 49.97 583 SER A N 1
ATOM 4477 C CA . SER A 1 583 ? 9.692 -20.799 -4.374 1.00 49.97 583 SER A CA 1
ATOM 4478 C C . SER A 1 583 ? 9.582 -19.496 -5.179 1.00 49.97 583 SER A C 1
ATOM 4480 O O . SER A 1 583 ? 10.563 -18.923 -5.650 1.00 49.97 583 SER A O 1
ATOM 4482 N N . HIS A 1 584 ? 8.352 -19.002 -5.323 1.00 43.50 584 HIS A N 1
ATOM 4483 C CA . HIS A 1 584 ? 7.928 -17.909 -6.215 1.00 43.50 584 HIS A CA 1
ATOM 4484 C C . HIS A 1 584 ? 8.616 -16.540 -6.000 1.00 43.50 584 HIS A C 1
ATOM 4486 O O . HIS A 1 584 ? 8.386 -15.624 -6.784 1.00 43.50 584 HIS A O 1
ATOM 4492 N N . GLY A 1 585 ? 9.424 -16.380 -4.945 1.00 50.00 585 GLY A N 1
ATOM 4493 C CA . GLY A 1 585 ? 10.196 -15.163 -4.656 1.00 50.00 585 GLY A CA 1
ATOM 4494 C C . GLY A 1 585 ? 11.714 -15.349 -4.714 1.00 50.00 585 GLY A C 1
ATOM 4495 O O . GLY A 1 585 ? 12.451 -14.392 -4.495 1.00 50.00 585 GLY A O 1
ATOM 4496 N N . GLU A 1 586 ? 12.191 -16.566 -4.981 1.00 55.88 586 GLU A N 1
ATOM 4497 C CA . GLU A 1 586 ? 13.621 -16.898 -4.941 1.00 55.88 586 GLU A CA 1
ATOM 4498 C C . GLU A 1 586 ? 14.312 -16.707 -6.294 1.00 55.88 586 GLU A C 1
ATOM 4500 O O . GLU A 1 586 ? 15.539 -16.636 -6.353 1.00 55.88 586 GLU A O 1
ATOM 4505 N N . LEU A 1 587 ? 13.535 -16.548 -7.369 1.00 52.22 587 LEU A N 1
ATOM 4506 C CA . LEU A 1 587 ? 14.048 -16.283 -8.704 1.00 52.22 587 LEU A CA 1
ATOM 4507 C C . LEU A 1 587 ? 13.758 -14.844 -9.118 1.00 52.22 587 LEU A C 1
ATOM 4509 O O . LEU A 1 587 ? 12.661 -14.553 -9.575 1.00 52.22 587 LEU A O 1
ATOM 4513 N N . PHE A 1 588 ? 14.749 -13.971 -8.919 1.00 53.44 588 PHE A N 1
ATOM 4514 C CA . PHE A 1 588 ? 14.711 -12.529 -9.188 1.00 53.44 588 PHE A CA 1
ATOM 4515 C C . PHE A 1 588 ? 13.492 -11.823 -8.570 1.00 53.44 588 PHE A C 1
ATOM 4517 O O . PHE A 1 588 ? 12.373 -11.905 -9.061 1.00 53.44 588 PHE A O 1
ATOM 4524 N N . GLY A 1 589 ? 13.716 -11.032 -7.517 1.00 41.00 589 GLY A N 1
ATOM 4525 C CA . GLY A 1 589 ? 12.679 -10.248 -6.823 1.00 41.00 589 GLY A CA 1
ATOM 4526 C C . GLY A 1 589 ? 11.960 -9.168 -7.657 1.00 41.00 589 GLY A C 1
ATOM 4527 O O . GLY A 1 589 ? 11.357 -8.271 -7.077 1.00 41.00 589 GLY A O 1
ATOM 4528 N N . PHE A 1 590 ? 12.014 -9.236 -8.991 1.00 38.66 590 PHE A N 1
ATOM 4529 C CA . PHE A 1 590 ? 11.398 -8.318 -9.943 1.00 38.66 590 PHE A CA 1
ATOM 4530 C C . PHE A 1 590 ? 10.862 -9.100 -11.163 1.00 38.66 590 PHE A C 1
ATOM 4532 O O . PHE A 1 590 ? 11.419 -9.029 -12.254 1.00 38.66 590 PHE A O 1
ATOM 4539 N N . ASN A 1 591 ? 9.779 -9.866 -11.002 1.00 42.62 591 ASN A N 1
ATOM 4540 C CA . ASN A 1 591 ? 9.079 -10.482 -12.138 1.00 42.62 591 ASN A CA 1
ATOM 4541 C C . ASN A 1 591 ? 8.253 -9.428 -12.893 1.00 42.62 591 ASN A C 1
ATOM 4543 O O . ASN A 1 591 ? 7.059 -9.264 -12.641 1.00 42.62 591 ASN A O 1
ATOM 4547 N N . VAL A 1 592 ? 8.892 -8.707 -13.816 1.00 33.19 592 VAL A N 1
ATOM 4548 C CA . VAL A 1 592 ? 8.221 -7.809 -14.768 1.00 33.19 592 VAL A CA 1
ATOM 4549 C C . VAL A 1 592 ? 8.709 -8.143 -16.184 1.00 33.19 592 VAL A C 1
ATOM 4551 O O . VAL A 1 592 ? 9.651 -7.539 -16.682 1.00 33.19 592 VAL A O 1
ATOM 4554 N N . GLY A 1 593 ? 8.095 -9.150 -16.813 1.00 36.94 593 GLY A N 1
ATOM 4555 C CA . GLY A 1 593 ? 8.381 -9.585 -18.187 1.00 36.94 593 GLY A CA 1
ATOM 4556 C C . GLY A 1 593 ? 7.663 -10.893 -18.544 1.00 36.94 593 GLY A C 1
ATOM 4557 O O . GLY A 1 593 ? 7.429 -11.725 -17.669 1.00 36.94 593 GLY A O 1
ATOM 4558 N N . GLY A 1 594 ? 7.264 -11.058 -19.809 1.00 31.91 594 GLY A N 1
ATOM 4559 C CA . GLY A 1 594 ? 6.726 -12.318 -20.331 1.00 31.91 594 GLY A CA 1
ATOM 4560 C C . GLY A 1 594 ? 7.863 -13.216 -20.812 1.00 31.91 594 GLY A C 1
ATOM 4561 O O . GLY A 1 594 ? 8.673 -12.786 -21.628 1.00 31.91 594 GLY A O 1
ATOM 4562 N N . PHE A 1 595 ? 7.921 -14.451 -20.320 1.00 39.25 595 PHE A N 1
ATOM 4563 C CA . PHE A 1 595 ? 8.893 -15.456 -20.750 1.00 39.25 595 PHE A CA 1
ATOM 4564 C C . PHE A 1 595 ? 8.154 -16.562 -21.506 1.00 39.25 595 PHE A C 1
ATOM 4566 O O . PHE A 1 595 ? 7.140 -17.062 -21.018 1.00 39.25 595 PHE A O 1
ATOM 4573 N N . SER A 1 596 ? 8.647 -16.936 -22.690 1.00 36.81 596 SER A N 1
ATOM 4574 C CA . SER A 1 596 ? 8.169 -18.113 -23.420 1.00 36.81 596 SER A CA 1
ATOM 4575 C C . SER A 1 596 ? 9.134 -19.266 -23.183 1.00 36.81 596 SER A C 1
ATOM 4577 O O . SER A 1 596 ? 10.333 -19.130 -23.412 1.00 36.81 596 SER A O 1
ATOM 4579 N N . GLU A 1 597 ? 8.612 -20.399 -22.730 1.00 38.56 597 GLU A N 1
ATOM 4580 C CA . GLU A 1 597 ? 9.380 -21.629 -22.545 1.00 38.56 597 GLU A CA 1
ATOM 4581 C C . GLU A 1 597 ? 9.594 -22.304 -23.910 1.00 38.56 597 GLU A C 1
ATOM 4583 O O . GLU A 1 597 ? 8.639 -22.491 -24.665 1.00 38.56 597 GLU A O 1
ATOM 4588 N N . VAL A 1 598 ? 10.838 -22.660 -24.247 1.00 38.16 598 VAL A N 1
ATOM 4589 C CA . VAL A 1 598 ? 11.167 -23.440 -25.451 1.00 38.16 598 VAL A CA 1
ATOM 4590 C C . VAL A 1 598 ? 11.926 -24.684 -25.011 1.00 38.16 598 VAL A C 1
ATOM 4592 O O . VAL A 1 598 ? 12.994 -24.593 -24.409 1.00 38.16 598 VAL A O 1
ATOM 4595 N N . ALA A 1 599 ? 11.372 -25.861 -25.298 1.00 34.88 599 ALA A N 1
ATOM 4596 C CA . ALA A 1 599 ? 12.054 -27.122 -25.038 1.00 34.88 599 ALA A CA 1
ATOM 4597 C C . ALA A 1 599 ? 13.232 -27.299 -26.011 1.00 34.88 599 ALA A C 1
ATOM 4599 O O . ALA A 1 599 ? 13.092 -27.089 -27.220 1.00 34.88 599 ALA A O 1
ATOM 4600 N N . VAL A 1 600 ? 14.386 -27.731 -25.494 1.00 35.72 600 VAL A N 1
ATOM 4601 C CA . VAL A 1 600 ? 15.567 -28.035 -26.316 1.00 35.72 600 VAL A CA 1
ATOM 4602 C C . VAL A 1 600 ? 15.211 -29.133 -27.327 1.00 35.72 600 VAL A C 1
ATOM 4604 O O . VAL A 1 600 ? 14.795 -30.226 -26.946 1.00 35.72 600 VAL A O 1
ATOM 4607 N N . GLY A 1 601 ? 15.348 -28.822 -28.621 1.00 33.91 601 GLY A N 1
ATOM 4608 C CA . GLY A 1 601 ? 15.024 -29.713 -29.744 1.00 33.91 601 GLY A CA 1
ATOM 4609 C C . GLY A 1 601 ? 13.861 -29.254 -30.635 1.00 33.91 601 GLY A C 1
ATOM 4610 O O . GLY A 1 601 ? 13.676 -29.818 -31.712 1.00 33.91 601 GLY A O 1
ATOM 4611 N N . GLN A 1 602 ? 13.101 -28.221 -30.251 1.00 30.52 602 GLN A N 1
ATOM 4612 C CA . GLN A 1 602 ? 12.144 -27.581 -31.160 1.00 30.52 602 GLN A CA 1
ATOM 4613 C C . GLN A 1 602 ? 12.814 -26.483 -31.994 1.00 30.52 602 GLN A C 1
ATOM 4615 O O . GLN A 1 602 ? 13.399 -25.544 -31.461 1.00 30.52 602 GLN A O 1
ATOM 4620 N N . VAL A 1 603 ? 12.691 -26.582 -33.322 1.00 33.75 603 VAL A N 1
ATOM 4621 C CA . VAL A 1 603 ? 13.028 -25.484 -34.237 1.00 33.75 603 VAL A CA 1
ATOM 4622 C C . VAL A 1 603 ? 12.024 -24.361 -34.009 1.00 33.75 603 VAL A C 1
ATOM 4624 O O . VAL A 1 603 ? 10.824 -24.533 -34.230 1.00 33.75 603 VAL A O 1
ATOM 4627 N N . PHE A 1 604 ? 12.520 -23.210 -33.570 1.00 36.34 604 PHE A N 1
ATOM 4628 C CA . PHE A 1 604 ? 11.720 -22.007 -33.408 1.00 36.34 604 PHE A CA 1
ATOM 4629 C C . PHE A 1 604 ? 11.345 -21.462 -34.793 1.00 36.34 604 PHE A C 1
ATOM 4631 O O . PHE A 1 604 ? 12.121 -20.752 -35.431 1.00 36.34 604 PHE A O 1
ATOM 4638 N N . VAL A 1 605 ? 10.158 -21.811 -35.296 1.00 32.59 605 VAL A N 1
ATOM 4639 C CA . VAL A 1 605 ? 9.574 -21.098 -36.436 1.00 32.59 605 VAL A CA 1
ATOM 4640 C C . VAL A 1 605 ? 8.912 -19.855 -35.869 1.00 32.59 605 VAL A C 1
ATOM 4642 O O . VAL A 1 605 ? 7.888 -19.928 -35.195 1.00 32.59 605 VAL A O 1
ATOM 4645 N N . LYS A 1 606 ? 9.536 -18.708 -36.120 1.00 29.83 606 LYS A N 1
ATOM 4646 C CA . LYS A 1 606 ? 9.037 -17.388 -35.747 1.00 29.83 606 LYS A CA 1
ATOM 4647 C C . LYS A 1 606 ? 7.772 -17.082 -36.563 1.00 29.83 606 LYS A C 1
ATOM 4649 O O . LYS A 1 606 ? 7.834 -16.389 -37.571 1.00 29.83 606 LYS A O 1
ATOM 4654 N N . THR A 1 607 ? 6.623 -17.631 -36.181 1.00 28.69 607 THR A N 1
ATOM 4655 C CA . THR A 1 607 ? 5.330 -17.123 -36.653 1.00 28.69 607 THR A CA 1
ATOM 4656 C C . THR A 1 607 ? 5.013 -15.870 -35.857 1.00 28.69 607 THR A C 1
ATOM 4658 O O . THR A 1 607 ? 4.680 -15.947 -34.677 1.00 28.69 607 THR A O 1
ATOM 4661 N N . CYS A 1 608 ? 5.193 -14.719 -36.502 1.00 26.25 608 CYS A N 1
ATOM 4662 C CA . CYS A 1 608 ? 4.787 -13.422 -35.982 1.00 26.25 608 CYS A CA 1
ATOM 4663 C C . CYS A 1 608 ? 3.279 -13.426 -35.689 1.00 26.25 608 CYS A C 1
ATOM 4665 O O . CYS A 1 608 ? 2.487 -13.720 -36.586 1.00 26.25 608 CYS A O 1
ATOM 4667 N N . PHE A 1 609 ? 2.915 -13.077 -34.456 1.00 29.67 609 PHE A N 1
ATOM 4668 C CA . PHE A 1 609 ? 1.633 -12.464 -34.120 1.00 29.67 609 PHE A CA 1
ATOM 4669 C C . PHE A 1 609 ? 1.883 -11.004 -33.768 1.00 29.67 609 PHE A C 1
ATOM 4671 O O . PHE A 1 609 ? 2.911 -10.747 -33.094 1.00 29.67 609 PHE A O 1
#